Protein AF-A0A4S3K1E4-F1 (afdb_monomer_lite)

Organism: NCBI:txid381431

Sequence (380 aa):
MNVSTSFRRTAFAVAALASFAFGPSASAEGFSGGVFVAAGDVDGDGAYRGGVKIAVSDVNYIGRDGNWFNPSNWSSGRVPGAGDNVILDGNDYVLIDGGADPSATRVSFGDLVVSSVAVLEVRNGAIVQTRSQVLKDDGQIIFRASGDVGESLIVDRSCTDCVLVQNPNQKSKRIVVLQSSVTTDMGLGGTEPATLTRDASGQMQLAAGRGHYSTLTVDTAVIDGDLKLSTYYGFSPMPGDQYQIITVNGRRTGEFIGVPEGGYVGCTENHVGLRLSYEGGDGNDIVISAEQTDPATCLLLPAVQKVREAAARLNVQARIDKLPLAAAVEQGVAQTREHILLARQIGVPSATDGAAETAKGTTKLPSPTTPISGPKPPKK

Structure (mmCIF, N/CA/C/O backbone):
data_AF-A0A4S3K1E4-F1
#
_entry.id   AF-A0A4S3K1E4-F1
#
loop_
_atom_site.group_PDB
_atom_site.id
_atom_site.type_symbol
_atom_site.label_atom_id
_atom_site.label_alt_id
_atom_site.label_comp_id
_atom_site.label_asym_id
_atom_site.label_entity_id
_atom_site.label_seq_id
_atom_site.pdbx_PDB_ins_code
_atom_site.Cartn_x
_atom_site.Cartn_y
_atom_site.Cartn_z
_atom_site.occupancy
_atom_site.B_iso_or_equiv
_atom_site.auth_seq_id
_atom_site.auth_comp_id
_atom_site.auth_asym_id
_atom_site.auth_atom_id
_atom_site.pdbx_PDB_model_num
ATOM 1 N N . MET A 1 1 ? -36.204 43.586 9.151 1.00 34.44 1 MET A N 1
ATOM 2 C CA . MET A 1 1 ? -37.213 44.117 8.209 1.00 34.44 1 MET A CA 1
ATOM 3 C C . MET A 1 1 ? -36.558 44.255 6.836 1.00 34.44 1 MET A C 1
ATOM 5 O O . MET A 1 1 ? -35.557 44.949 6.770 1.00 34.44 1 MET A O 1
ATOM 9 N N . ASN A 1 2 ? -37.100 43.536 5.834 1.00 31.69 2 ASN A N 1
ATOM 10 C CA . ASN A 1 2 ? -36.933 43.592 4.357 1.00 31.69 2 ASN A CA 1
ATOM 11 C C . ASN A 1 2 ? -35.502 43.693 3.780 1.00 31.69 2 ASN A C 1
ATOM 13 O O . ASN A 1 2 ? -34.851 44.714 3.934 1.00 31.69 2 ASN A O 1
ATOM 17 N N . VAL A 1 3 ? -34.895 42.648 3.194 1.00 36.53 3 VAL A N 1
ATOM 18 C CA . VAL A 1 3 ? -35.195 41.870 1.957 1.00 36.53 3 VAL A CA 1
ATOM 19 C C . VAL A 1 3 ? -35.163 42.709 0.672 1.00 36.53 3 VAL A C 1
ATOM 21 O O . VAL A 1 3 ? -36.080 43.481 0.416 1.00 36.53 3 VAL A O 1
ATOM 24 N N . SER A 1 4 ? -34.163 42.456 -0.184 1.00 32.38 4 SER A N 1
ATOM 25 C CA . SER A 1 4 ? -34.341 42.448 -1.644 1.00 32.38 4 SER A CA 1
ATOM 26 C C . SER A 1 4 ? -33.260 41.600 -2.327 1.00 32.38 4 SER A C 1
ATOM 28 O O . SER A 1 4 ? -32.075 41.926 -2.324 1.00 32.38 4 SER A O 1
ATOM 30 N N . THR A 1 5 ? -33.706 40.474 -2.876 1.00 37.06 5 THR A N 1
ATOM 31 C CA . THR A 1 5 ? -32.990 39.503 -3.711 1.00 37.06 5 THR A CA 1
ATOM 32 C C . THR A 1 5 ? -33.224 39.801 -5.191 1.00 37.06 5 THR A C 1
ATOM 34 O O . THR A 1 5 ? -34.360 40.034 -5.595 1.00 37.06 5 THR A O 1
ATOM 37 N N . SER A 1 6 ? -32.188 39.672 -6.023 1.00 39.91 6 SER A N 1
ATOM 38 C CA . SER A 1 6 ? -32.315 39.595 -7.484 1.00 39.91 6 SER A CA 1
ATOM 39 C C . SER A 1 6 ? -31.504 38.398 -7.992 1.00 39.91 6 SER A C 1
ATOM 41 O O . SER A 1 6 ? -30.278 38.457 -8.063 1.00 39.91 6 SER A O 1
ATOM 43 N N . PHE A 1 7 ? -32.204 37.320 -8.349 1.00 37.62 7 PHE A N 1
ATOM 44 C CA . PHE A 1 7 ? -31.678 36.166 -9.080 1.00 37.62 7 PHE A CA 1
ATOM 45 C C . PHE A 1 7 ? -32.193 36.240 -10.524 1.00 37.62 7 PHE A C 1
ATOM 47 O O . PHE A 1 7 ? -33.404 36.219 -10.753 1.00 37.62 7 PHE A O 1
ATOM 54 N N . ARG A 1 8 ? -31.288 36.313 -11.507 1.00 42.97 8 ARG A N 1
ATOM 55 C CA . ARG A 1 8 ? -31.623 36.131 -12.926 1.00 42.97 8 ARG A CA 1
ATOM 56 C C . ARG A 1 8 ? -31.564 34.643 -13.264 1.00 42.97 8 ARG A C 1
ATOM 58 O O . ARG A 1 8 ? -30.528 34.010 -13.099 1.00 42.97 8 ARG A O 1
ATOM 65 N N . ARG A 1 9 ? -32.689 34.103 -13.740 1.00 35.03 9 ARG A N 1
ATOM 66 C CA . ARG A 1 9 ? -32.795 32.780 -14.364 1.00 35.03 9 ARG A CA 1
ATOM 67 C C . ARG A 1 9 ? -32.375 32.890 -15.828 1.00 35.03 9 ARG A C 1
ATOM 69 O O . ARG A 1 9 ? -32.982 33.662 -16.566 1.00 35.03 9 ARG A O 1
ATOM 76 N N . THR A 1 10 ? -31.410 32.082 -16.246 1.00 43.94 10 THR A N 1
ATOM 77 C CA . THR A 1 10 ? -31.149 31.815 -17.664 1.00 43.94 10 THR A CA 1
ATOM 78 C C . THR A 1 10 ? -31.638 30.403 -17.954 1.00 43.94 10 THR A C 1
ATOM 80 O O . THR A 1 10 ? -31.168 29.441 -17.354 1.00 43.94 10 THR A O 1
ATOM 83 N N . ALA A 1 11 ? -32.643 30.304 -18.820 1.00 35.03 11 ALA A N 1
ATOM 84 C CA . ALA A 1 11 ? -33.182 29.052 -19.320 1.00 35.03 11 ALA A CA 1
ATOM 85 C C . ALA A 1 11 ? -32.181 28.409 -20.290 1.00 35.03 11 ALA A C 1
ATOM 87 O O . ALA A 1 11 ? -31.717 29.077 -21.212 1.00 35.03 11 ALA A O 1
ATOM 88 N N . PHE A 1 12 ? -31.883 27.122 -20.106 1.00 35.72 12 PHE A N 1
ATOM 89 C CA . PHE A 1 12 ? -31.247 26.305 -21.136 1.00 35.72 12 PHE A CA 1
ATOM 90 C C . PHE A 1 12 ? -32.288 25.384 -21.766 1.00 35.72 12 PHE A C 1
ATOM 92 O O . PHE A 1 12 ? -33.053 24.708 -21.080 1.00 35.72 12 PHE A O 1
ATOM 99 N N . ALA A 1 13 ? -32.334 25.450 -23.093 1.00 38.00 13 ALA A N 1
ATOM 100 C CA . ALA A 1 13 ? -33.254 24.741 -23.955 1.00 38.00 13 ALA A CA 1
ATOM 101 C C . ALA A 1 13 ? -32.931 23.242 -24.009 1.00 38.00 13 ALA A C 1
ATOM 103 O O . ALA A 1 13 ? -31.776 22.841 -24.140 1.00 38.00 13 ALA A O 1
ATOM 104 N N . VAL A 1 14 ? -33.988 22.436 -23.951 1.00 36.34 14 VAL A N 1
ATOM 105 C CA . VAL A 1 14 ? -33.980 21.002 -24.238 1.00 36.34 14 VAL A CA 1
ATOM 106 C C . VAL A 1 14 ? -33.980 20.831 -25.756 1.00 36.34 14 VAL A C 1
ATOM 108 O O . VAL A 1 14 ? -34.929 21.244 -26.420 1.00 36.34 14 VAL A O 1
ATOM 111 N N . ALA A 1 15 ? -32.930 20.218 -26.302 1.00 39.09 15 ALA A N 1
ATOM 112 C CA . ALA A 1 15 ? -32.900 19.739 -27.678 1.00 39.09 15 ALA A CA 1
ATOM 113 C C . ALA A 1 15 ? -32.941 18.207 -27.670 1.00 39.09 15 ALA A C 1
ATOM 115 O O . ALA A 1 15 ? -32.021 17.543 -27.198 1.00 39.09 15 ALA A O 1
ATOM 116 N N . ALA A 1 16 ? -34.048 17.669 -28.174 1.00 39.94 16 ALA A N 1
ATOM 117 C CA . ALA A 1 16 ? -34.202 16.275 -28.556 1.00 39.94 16 ALA A CA 1
ATOM 118 C C . ALA A 1 16 ? -33.397 15.988 -29.832 1.00 39.94 16 ALA A C 1
ATOM 120 O O . ALA A 1 16 ? -33.390 16.845 -30.713 1.00 39.94 16 ALA A O 1
ATOM 121 N N . LEU A 1 17 ? -32.808 14.790 -29.964 1.00 33.69 17 LEU A N 1
ATOM 122 C CA . LEU A 1 17 ? -32.682 14.082 -31.249 1.00 33.69 17 LEU A CA 1
ATOM 123 C C . LEU A 1 17 ? -32.114 12.654 -31.118 1.00 33.69 17 LEU A C 1
ATOM 125 O O . LEU A 1 17 ? -31.138 12.412 -30.419 1.00 33.69 17 LEU A O 1
ATOM 129 N N . ALA A 1 18 ? -32.736 11.780 -31.918 1.00 35.97 18 ALA A N 1
ATOM 130 C CA . ALA A 1 18 ? -32.270 10.517 -32.496 1.00 35.97 18 ALA A CA 1
ATOM 131 C C . ALA A 1 18 ? -32.093 9.278 -31.594 1.00 35.97 18 ALA A C 1
ATOM 133 O O . ALA A 1 18 ? -31.007 8.939 -31.133 1.00 35.97 18 ALA A O 1
ATOM 134 N N . SER A 1 19 ? -33.176 8.500 -31.504 1.00 34.03 19 SER A N 1
ATOM 135 C CA . SER A 1 19 ? -33.132 7.052 -31.291 1.00 34.03 19 SER A CA 1
ATOM 136 C C . SER A 1 19 ? -32.466 6.362 -32.490 1.00 34.03 19 SER A C 1
ATOM 138 O O . SER A 1 19 ? -32.981 6.430 -33.605 1.00 34.03 19 SER A O 1
ATOM 140 N N . PHE A 1 20 ? -31.355 5.664 -32.259 1.00 38.59 20 PHE A N 1
ATOM 141 C CA . PHE A 1 20 ? -30.829 4.667 -33.191 1.00 38.59 20 PHE A CA 1
ATOM 142 C C . PHE A 1 20 ? -31.397 3.296 -32.825 1.00 38.59 20 PHE A C 1
ATOM 144 O O . PHE A 1 20 ? -31.142 2.767 -31.745 1.00 38.59 20 PHE A O 1
ATOM 151 N N . ALA A 1 21 ? -32.188 2.733 -33.736 1.00 37.09 21 ALA A N 1
ATOM 152 C CA . ALA A 1 21 ? -32.623 1.349 -33.685 1.00 37.09 21 ALA A CA 1
ATOM 153 C C . ALA A 1 21 ? -31.452 0.442 -34.098 1.00 37.09 21 ALA A C 1
ATOM 155 O O . ALA A 1 21 ? -31.051 0.436 -35.261 1.00 37.09 21 ALA A O 1
ATOM 156 N N . PHE A 1 22 ? -30.910 -0.322 -33.151 1.00 41.69 22 PHE A N 1
ATOM 157 C CA . PHE A 1 22 ? -30.073 -1.480 -33.458 1.00 41.69 22 PHE A CA 1
ATOM 158 C C . PHE A 1 22 ? -30.986 -2.672 -33.759 1.00 41.69 22 PHE A C 1
ATOM 160 O O . PHE A 1 22 ? -31.835 -3.037 -32.948 1.00 41.69 22 PHE A O 1
ATOM 167 N N . GLY A 1 23 ? -30.837 -3.243 -34.956 1.00 40.38 23 GLY A N 1
ATOM 168 C CA . GLY A 1 23 ? -31.512 -4.477 -35.352 1.00 40.38 23 GLY A CA 1
ATOM 169 C C . GLY A 1 23 ? -30.999 -5.694 -34.567 1.00 40.38 23 GLY A C 1
ATOM 170 O O . GLY A 1 23 ? -29.900 -5.649 -34.010 1.00 40.38 23 GLY A O 1
ATOM 171 N N . PRO A 1 24 ? -31.776 -6.790 -34.513 1.00 40.97 24 PRO A N 1
ATOM 172 C CA . PRO A 1 24 ? -31.392 -7.992 -33.789 1.00 40.97 24 PRO A CA 1
ATOM 173 C C . PRO A 1 24 ? -30.292 -8.741 -34.550 1.00 40.97 24 PRO A C 1
ATOM 175 O O . PRO A 1 24 ? -30.518 -9.280 -35.634 1.00 40.97 24 PRO A O 1
ATOM 178 N N . SER A 1 25 ? -29.095 -8.787 -33.972 1.00 44.31 25 SER A N 1
ATOM 179 C CA . SER A 1 25 ? -28.031 -9.689 -34.409 1.00 44.31 25 SER A CA 1
ATOM 180 C C . SER A 1 25 ? -28.403 -11.117 -34.021 1.00 44.31 25 SER A C 1
ATOM 182 O O . SER A 1 25 ? -28.631 -11.411 -32.849 1.00 44.31 25 SER A O 1
ATOM 184 N N . ALA A 1 26 ? -28.478 -11.992 -35.020 1.00 41.28 26 ALA A N 1
ATOM 185 C CA . ALA A 1 26 ? -28.741 -13.413 -34.864 1.00 41.28 26 ALA A CA 1
ATOM 186 C C . ALA A 1 26 ? -27.743 -14.066 -33.892 1.00 41.28 26 ALA A C 1
ATOM 188 O O . ALA A 1 26 ? -26.527 -13.977 -34.063 1.00 41.28 26 ALA A O 1
ATOM 189 N N . SER A 1 27 ? -28.285 -14.746 -32.885 1.00 41.66 27 SER A N 1
ATOM 190 C CA . SER A 1 27 ? -27.576 -15.656 -31.996 1.00 41.66 27 SER A CA 1
ATOM 191 C C . SER A 1 27 ? -27.102 -16.879 -32.784 1.00 41.66 27 SER A C 1
ATOM 193 O O . SER A 1 27 ? -27.903 -17.743 -33.141 1.00 41.66 27 SER A O 1
ATOM 195 N N . ALA A 1 28 ? -25.801 -16.959 -33.056 1.00 41.31 28 ALA A N 1
ATOM 196 C CA . ALA A 1 28 ? -25.163 -18.215 -33.418 1.00 41.31 28 ALA A CA 1
ATOM 197 C C . ALA A 1 28 ? -24.854 -18.976 -32.123 1.00 41.31 28 ALA A C 1
ATOM 199 O O . ALA A 1 28 ? -23.921 -18.642 -31.393 1.00 41.31 28 ALA A O 1
ATOM 200 N N . GLU A 1 29 ? -25.684 -19.973 -31.826 1.00 43.81 29 GLU A N 1
ATOM 201 C CA . GLU A 1 29 ? -25.396 -20.980 -30.814 1.00 43.81 29 GLU A CA 1
ATOM 202 C C . GLU A 1 29 ? -24.171 -21.791 -31.246 1.00 43.81 29 GLU A C 1
ATOM 204 O O . GLU A 1 29 ? -24.150 -22.436 -32.293 1.00 43.81 29 GLU A O 1
ATOM 209 N N . GLY A 1 30 ? -23.133 -21.734 -30.421 1.00 34.31 30 GLY A N 1
ATOM 210 C CA . GLY A 1 30 ? -21.893 -22.468 -30.601 1.00 34.31 30 GLY A CA 1
ATOM 211 C C . GLY A 1 30 ? -21.131 -22.477 -29.288 1.00 34.31 30 GLY A C 1
ATOM 212 O O . GLY A 1 30 ? -20.125 -21.789 -29.142 1.00 34.31 30 GLY A O 1
ATOM 213 N N . PHE A 1 31 ? -21.640 -23.222 -28.304 1.00 38.25 31 PHE A N 1
ATOM 214 C CA . PHE A 1 31 ? -20.911 -23.523 -27.074 1.00 38.25 31 PHE A CA 1
ATOM 215 C C . PHE A 1 31 ? -19.660 -24.347 -27.417 1.00 38.25 31 PHE A C 1
ATOM 217 O O . PHE A 1 31 ? -19.692 -25.573 -27.480 1.00 38.25 31 PHE A O 1
ATOM 224 N N . SER A 1 32 ? -18.536 -23.663 -27.622 1.00 38.50 32 SER A N 1
ATOM 225 C CA . SER A 1 32 ? -17.206 -24.246 -27.471 1.00 38.50 32 SER A CA 1
ATOM 226 C C . SER A 1 32 ? -16.857 -24.199 -25.987 1.00 38.50 32 SER A C 1
ATOM 228 O O . SER A 1 32 ? -16.286 -23.221 -25.502 1.00 38.50 32 SER A O 1
ATOM 230 N N . GLY A 1 33 ? -17.224 -25.254 -25.258 1.00 34.97 33 GLY A N 1
ATOM 231 C CA . GLY A 1 33 ? -16.726 -25.525 -23.912 1.00 34.97 33 GLY A CA 1
ATOM 232 C C . GLY A 1 33 ? -15.230 -25.832 -23.946 1.00 34.97 33 GLY A C 1
ATOM 233 O O . GLY A 1 33 ? -14.824 -26.984 -23.842 1.00 34.97 33 GLY A O 1
ATOM 234 N N . GLY A 1 34 ? -14.412 -24.798 -24.124 1.00 29.86 34 GLY A N 1
ATOM 235 C CA . GLY A 1 34 ? -12.994 -24.834 -23.811 1.00 29.86 34 GLY A CA 1
ATOM 236 C C . GLY A 1 34 ? -12.828 -24.462 -22.346 1.00 29.86 34 GLY A C 1
ATOM 237 O O . GLY A 1 34 ? -13.089 -23.324 -21.963 1.00 29.86 34 GLY A O 1
ATOM 238 N N . VAL A 1 35 ? -12.411 -25.417 -21.517 1.00 34.28 35 VAL A N 1
ATOM 239 C CA . VAL A 1 35 ? -11.864 -25.103 -20.196 1.00 34.28 35 VAL A CA 1
ATOM 240 C C . VAL A 1 35 ? -10.560 -24.349 -20.443 1.00 34.28 35 VAL A C 1
ATOM 242 O O . VAL A 1 35 ? -9.544 -24.948 -20.790 1.00 34.28 35 VAL A O 1
ATOM 245 N N . PHE A 1 36 ? -10.589 -23.026 -20.306 1.00 30.97 36 PH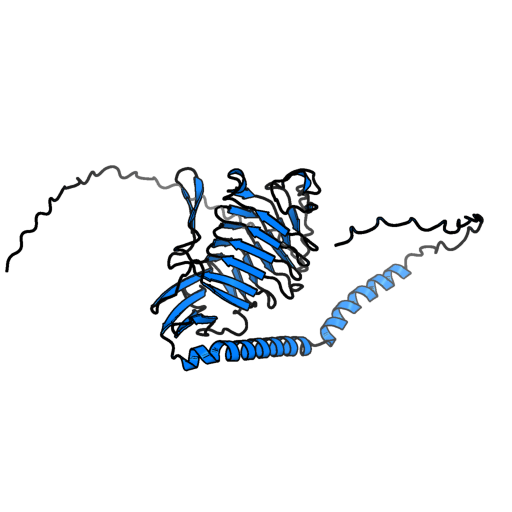E A N 1
ATOM 246 C CA . PHE A 1 36 ? -9.369 -22.238 -20.200 1.00 30.97 36 PHE A CA 1
ATOM 247 C C . PHE A 1 36 ? -8.824 -22.442 -18.790 1.00 30.97 36 PHE A C 1
ATOM 249 O O . PHE A 1 36 ? -9.227 -21.764 -17.847 1.00 30.97 36 PHE A O 1
ATOM 256 N N . VAL A 1 37 ? -7.921 -23.407 -18.638 1.00 37.06 37 VAL A N 1
ATOM 257 C CA . VAL A 1 37 ? -7.021 -23.415 -17.488 1.00 37.06 37 VAL A CA 1
ATOM 258 C C . VAL A 1 37 ? -6.068 -22.252 -17.737 1.00 37.06 37 VAL A C 1
ATOM 260 O O . VAL A 1 37 ? -5.276 -22.291 -18.679 1.00 37.06 37 VAL A O 1
ATOM 263 N N . ALA A 1 38 ? -6.194 -21.173 -16.961 1.00 38.16 38 ALA A N 1
ATOM 264 C CA . ALA A 1 38 ? -5.127 -20.185 -16.899 1.00 38.16 38 ALA A CA 1
ATOM 265 C C . ALA A 1 38 ? -3.848 -20.957 -16.559 1.00 38.16 38 ALA A C 1
ATOM 267 O O . ALA A 1 38 ? -3.854 -21.736 -15.609 1.00 38.16 38 ALA A O 1
ATOM 268 N N . ALA A 1 39 ? -2.796 -20.806 -17.362 1.00 37.53 39 ALA A N 1
ATOM 269 C CA . ALA A 1 39 ? -1.497 -21.392 -17.065 1.00 37.53 39 ALA A CA 1
ATOM 270 C C . ALA A 1 39 ? -0.928 -20.694 -15.818 1.00 37.53 39 ALA A C 1
ATOM 272 O O . ALA A 1 39 ? -0.165 -19.740 -15.915 1.00 37.53 39 ALA A O 1
ATOM 273 N N . GLY A 1 40 ? -1.395 -21.120 -14.652 1.00 40.00 40 GLY A N 1
ATOM 274 C CA . GLY A 1 40 ? -0.880 -20.788 -13.340 1.00 40.00 40 GLY A CA 1
ATOM 275 C C . GLY A 1 40 ? -0.462 -22.093 -12.684 1.00 40.00 40 GLY A C 1
ATOM 276 O O . GLY A 1 40 ? -1.209 -23.066 -12.764 1.00 40.00 40 GLY A O 1
ATOM 277 N N . ASP A 1 41 ? 0.755 -22.084 -12.142 1.00 48.66 41 ASP A N 1
ATOM 278 C CA . ASP A 1 41 ? 1.298 -22.987 -11.118 1.00 48.66 41 ASP A CA 1
ATOM 279 C C . ASP A 1 41 ? 0.327 -24.109 -10.689 1.00 48.66 41 ASP A C 1
ATOM 281 O O . ASP A 1 41 ? -0.615 -23.888 -9.925 1.00 48.66 41 ASP A O 1
ATOM 285 N N . VAL A 1 42 ? 0.515 -25.298 -11.270 1.00 51.91 42 VAL A N 1
ATOM 286 C CA . VAL A 1 42 ? -0.387 -26.450 -11.095 1.00 51.91 42 VAL A CA 1
ATOM 287 C C . VAL A 1 42 ? 0.109 -27.372 -9.973 1.00 51.91 42 VAL A C 1
ATOM 289 O O . VAL A 1 42 ? -0.663 -28.180 -9.459 1.00 51.91 42 VAL A O 1
ATOM 292 N N . ASP A 1 43 ? 1.375 -27.262 -9.572 1.00 53.34 43 ASP A N 1
ATOM 293 C CA . ASP A 1 43 ? 1.993 -28.037 -8.494 1.00 53.34 43 ASP A CA 1
ATOM 294 C C . ASP A 1 43 ? 1.998 -27.317 -7.139 1.00 53.34 43 ASP A C 1
ATOM 296 O O . ASP A 1 43 ? 2.229 -27.963 -6.115 1.00 53.34 43 ASP A O 1
ATOM 300 N N . GLY A 1 44 ? 1.631 -26.033 -7.095 1.00 45.72 44 GLY A N 1
ATOM 301 C CA . GLY A 1 44 ? 1.437 -25.285 -5.854 1.00 45.72 44 GLY A CA 1
ATOM 302 C C . GLY A 1 44 ? 2.736 -25.055 -5.084 1.00 45.72 44 GLY A C 1
ATOM 303 O O . GLY A 1 44 ? 2.695 -24.819 -3.873 1.00 45.72 44 GLY A O 1
ATOM 304 N N . ASP A 1 45 ? 3.879 -25.145 -5.765 1.00 56.84 45 ASP A N 1
ATOM 305 C CA . ASP A 1 45 ? 5.200 -24.932 -5.180 1.00 56.84 45 ASP A CA 1
ATOM 306 C C . ASP A 1 45 ? 5.639 -23.457 -5.248 1.00 56.84 45 ASP A C 1
ATOM 308 O O . ASP A 1 45 ? 6.688 -23.094 -4.708 1.00 56.84 45 ASP A O 1
ATOM 312 N N . GLY A 1 46 ? 4.832 -22.585 -5.869 1.00 47.62 46 GLY A N 1
ATOM 313 C CA . GLY A 1 46 ? 5.153 -21.175 -6.060 1.00 47.62 46 GLY A CA 1
ATOM 314 C C . GLY A 1 46 ? 6.293 -20.945 -7.054 1.00 47.62 46 GLY A C 1
ATOM 315 O O . GLY A 1 46 ? 6.713 -19.800 -7.254 1.00 47.62 46 GLY A O 1
ATOM 316 N N . ALA A 1 47 ? 6.817 -21.993 -7.692 1.00 45.41 47 ALA A N 1
ATOM 317 C CA . ALA A 1 47 ? 7.856 -21.892 -8.691 1.00 45.41 47 ALA A CA 1
ATOM 318 C C . ALA A 1 47 ? 7.197 -21.752 -10.064 1.00 45.41 47 ALA A C 1
ATOM 320 O O . ALA A 1 47 ? 6.882 -22.721 -10.746 1.00 45.41 47 ALA A O 1
ATOM 321 N N . TYR A 1 48 ? 7.064 -20.510 -10.535 1.00 46.81 48 TYR A N 1
ATOM 322 C CA . TYR A 1 48 ? 6.773 -20.216 -11.940 1.00 46.81 48 TYR A CA 1
ATOM 323 C C . TYR A 1 48 ? 7.828 -20.876 -12.856 1.00 46.81 48 TYR A C 1
ATOM 325 O O . TYR A 1 48 ? 8.860 -20.293 -13.194 1.00 46.81 48 TYR A O 1
ATOM 333 N N . ARG A 1 49 ? 7.592 -22.126 -13.265 1.00 53.41 49 ARG A N 1
ATOM 334 C CA . ARG A 1 49 ? 8.462 -22.905 -14.156 1.00 53.41 49 ARG A CA 1
ATOM 335 C C . ARG A 1 49 ? 7.639 -23.525 -15.283 1.00 53.41 49 ARG A C 1
ATOM 337 O O . ARG A 1 49 ? 7.587 -24.737 -15.438 1.00 53.41 49 ARG A O 1
ATOM 344 N N . GLY A 1 50 ? 7.021 -22.686 -16.119 1.00 41.72 50 GLY A N 1
ATOM 345 C CA . GLY A 1 50 ? 6.192 -23.169 -17.229 1.00 41.72 50 GLY A CA 1
ATOM 346 C C . GLY A 1 50 ? 6.086 -22.251 -18.452 1.00 41.72 50 GLY A C 1
ATOM 347 O O . GLY A 1 50 ? 5.099 -21.553 -18.622 1.00 41.72 50 GLY A O 1
ATOM 348 N N . GLY A 1 51 ? 7.043 -22.345 -19.383 1.00 45.44 51 GLY A N 1
ATOM 349 C CA . GLY A 1 51 ? 6.669 -22.739 -20.754 1.00 45.44 51 GLY A CA 1
ATOM 350 C C . GLY A 1 51 ? 6.576 -21.726 -21.904 1.00 45.44 51 GLY A C 1
ATOM 351 O O . GLY A 1 51 ? 6.534 -22.182 -23.041 1.00 45.44 51 GLY A O 1
ATOM 352 N N . VAL A 1 52 ? 6.633 -20.408 -21.696 1.00 36.19 52 VAL A N 1
ATOM 353 C CA . VAL A 1 52 ? 6.980 -19.445 -22.766 1.00 36.19 52 VAL A CA 1
ATOM 354 C C . VAL A 1 52 ? 8.022 -18.497 -22.196 1.00 36.19 52 VAL A C 1
ATOM 356 O O . VAL A 1 52 ? 7.696 -17.522 -21.526 1.00 36.19 52 VAL A O 1
ATOM 359 N N . LYS A 1 53 ? 9.302 -18.780 -22.465 1.00 42.00 53 LYS A N 1
ATOM 360 C CA . LYS A 1 53 ? 10.356 -17.775 -22.316 1.00 42.00 53 LYS A CA 1
ATOM 361 C C . LYS A 1 53 ? 10.146 -16.720 -23.405 1.00 42.00 53 LYS A C 1
ATOM 363 O O . LYS A 1 53 ? 10.855 -16.705 -24.406 1.00 42.00 53 LYS A O 1
ATOM 368 N N . ILE A 1 54 ? 9.194 -15.807 -23.202 1.00 44.75 54 ILE A N 1
ATOM 369 C CA . ILE A 1 54 ? 9.492 -14.424 -23.574 1.00 44.75 54 ILE A CA 1
ATOM 370 C C . ILE A 1 54 ? 10.792 -14.152 -22.819 1.00 44.75 54 ILE A C 1
ATOM 372 O O . ILE A 1 54 ? 10.866 -14.475 -21.635 1.00 44.75 54 ILE A O 1
ATOM 376 N N . ALA A 1 55 ? 11.859 -13.745 -23.503 1.00 50.69 55 ALA A N 1
ATOM 377 C CA . ALA A 1 55 ? 13.115 -13.420 -22.841 1.00 50.69 55 ALA A CA 1
ATOM 378 C C . ALA A 1 55 ? 12.888 -12.160 -21.995 1.00 50.69 55 ALA A C 1
ATOM 380 O O . ALA A 1 55 ? 13.230 -11.058 -22.404 1.00 50.69 55 ALA A O 1
ATOM 381 N N . VAL A 1 56 ? 12.212 -12.327 -20.861 1.00 64.75 56 VAL A N 1
ATOM 382 C CA . VAL A 1 56 ? 12.080 -11.318 -19.830 1.00 64.75 56 VAL A CA 1
ATOM 383 C C . VAL A 1 56 ? 13.458 -11.282 -19.192 1.00 64.75 56 VAL A C 1
ATOM 385 O O . VAL A 1 56 ? 13.900 -12.272 -18.605 1.00 64.75 56 VAL A O 1
ATOM 388 N N . SER A 1 57 ? 14.207 -10.215 -19.455 1.00 84.69 57 SER A N 1
ATOM 389 C CA . SER A 1 57 ? 15.493 -10.018 -18.803 1.00 84.69 57 SER A CA 1
ATOM 390 C C . SER A 1 57 ? 15.238 -9.600 -17.369 1.00 84.69 57 SER A C 1
ATOM 392 O O . SER A 1 57 ? 14.577 -8.591 -17.127 1.00 84.69 57 SER A O 1
ATOM 394 N N . ASP A 1 58 ? 15.786 -10.362 -16.432 1.00 94.56 58 ASP A N 1
ATOM 395 C CA . ASP A 1 58 ? 15.925 -9.899 -15.063 1.00 94.56 58 ASP A CA 1
ATOM 396 C C . ASP A 1 58 ? 16.985 -8.790 -15.043 1.00 94.56 58 ASP A C 1
ATOM 398 O O . ASP A 1 58 ? 18.109 -8.960 -15.527 1.00 94.56 58 ASP A O 1
ATOM 402 N N . VAL A 1 59 ? 16.607 -7.632 -14.515 1.00 96.69 59 VAL A N 1
ATOM 403 C CA . VAL A 1 59 ? 17.444 -6.445 -14.397 1.00 96.69 59 VAL A CA 1
ATOM 404 C C . VAL A 1 59 ? 17.585 -6.124 -12.917 1.00 96.69 59 VAL A C 1
ATOM 406 O O . VAL A 1 59 ? 16.660 -5.656 -12.257 1.00 96.69 59 VAL A O 1
ATOM 409 N N . ASN A 1 60 ? 18.782 -6.382 -12.404 1.00 97.69 60 ASN A N 1
ATOM 410 C CA . ASN A 1 60 ? 19.169 -6.042 -11.042 1.00 97.69 60 ASN A CA 1
ATOM 411 C C . ASN A 1 60 ? 19.597 -4.577 -10.970 1.00 97.69 60 ASN A C 1
ATOM 413 O O . ASN A 1 60 ? 20.287 -4.091 -11.885 1.00 97.69 60 ASN A O 1
ATOM 417 N N . TYR A 1 61 ? 19.236 -3.916 -9.875 1.00 98.00 61 TYR A N 1
ATOM 418 C CA . TYR A 1 61 ? 19.830 -2.643 -9.500 1.00 98.00 61 TYR A CA 1
ATOM 419 C C . TYR A 1 61 ? 21.272 -2.876 -9.009 1.00 98.00 61 TYR A C 1
ATOM 421 O O . TYR A 1 61 ? 21.567 -3.811 -8.276 1.00 98.00 61 TYR A O 1
ATOM 429 N N . ILE A 1 62 ? 22.205 -2.068 -9.503 1.00 97.75 62 ILE A N 1
ATOM 430 C CA . ILE A 1 62 ? 23.641 -2.095 -9.161 1.00 97.75 62 ILE A CA 1
ATOM 431 C C . ILE A 1 62 ? 24.156 -0.700 -8.775 1.00 97.75 62 ILE A C 1
ATOM 433 O O . ILE A 1 62 ? 25.355 -0.492 -8.569 1.00 97.75 62 ILE A O 1
ATOM 437 N N . GLY A 1 63 ? 23.246 0.275 -8.757 1.00 95.94 63 GLY A N 1
ATOM 438 C CA . GLY A 1 63 ? 23.523 1.679 -8.523 1.00 95.94 63 GLY A CA 1
ATOM 439 C C . GLY A 1 63 ? 23.776 2.020 -7.063 1.00 95.94 63 GLY A C 1
ATOM 440 O O . GLY A 1 63 ? 23.686 1.190 -6.164 1.00 95.94 63 GLY A O 1
ATOM 441 N N . ARG A 1 64 ? 24.089 3.294 -6.816 1.00 95.38 64 ARG A N 1
ATOM 442 C CA . ARG A 1 64 ? 24.274 3.830 -5.452 1.00 95.38 64 ARG A CA 1
ATOM 443 C C . ARG A 1 64 ? 23.588 5.166 -5.201 1.00 95.38 64 ARG A C 1
ATOM 445 O O . ARG A 1 64 ? 23.472 5.563 -4.049 1.00 95.38 64 ARG A O 1
ATOM 452 N N . ASP A 1 65 ? 23.178 5.875 -6.251 1.00 95.81 65 ASP A N 1
ATOM 453 C CA . ASP A 1 65 ? 22.582 7.213 -6.129 1.00 95.81 65 ASP A CA 1
ATOM 454 C C . ASP A 1 65 ? 21.053 7.178 -5.914 1.00 95.81 65 ASP A C 1
ATOM 456 O O . ASP A 1 65 ? 20.447 8.199 -5.597 1.00 95.81 65 ASP A O 1
ATOM 460 N N . GLY A 1 66 ? 20.441 6.002 -6.065 1.00 96.50 66 GLY A N 1
ATOM 461 C CA . GLY A 1 66 ? 19.014 5.746 -5.901 1.00 96.50 66 GLY A CA 1
ATOM 462 C C . GLY A 1 66 ? 18.147 6.166 -7.079 1.00 96.50 66 GLY A C 1
ATOM 463 O O . GLY A 1 66 ? 16.939 5.968 -7.044 1.00 96.50 66 GLY A O 1
ATOM 464 N N . ASN A 1 67 ? 18.717 6.726 -8.142 1.00 95.38 67 ASN A N 1
ATOM 465 C CA . ASN A 1 67 ? 17.946 7.228 -9.267 1.00 95.38 67 ASN A CA 1
ATOM 466 C C . ASN A 1 67 ? 17.520 6.091 -10.209 1.00 95.38 67 ASN A C 1
ATOM 468 O O . ASN A 1 67 ? 18.349 5.531 -10.932 1.00 95.38 67 ASN A O 1
ATOM 472 N N . TRP A 1 68 ? 16.216 5.805 -10.277 1.00 96.44 68 TRP A N 1
ATOM 473 C CA . TRP A 1 68 ? 15.656 4.839 -11.230 1.00 96.44 68 TRP A CA 1
ATOM 474 C C . TRP A 1 68 ? 16.045 5.141 -12.689 1.00 96.44 68 TRP A C 1
ATOM 476 O O . TRP A 1 68 ? 16.283 4.231 -13.481 1.00 96.44 68 TRP A O 1
ATOM 486 N N . PHE A 1 69 ? 16.144 6.417 -13.064 1.00 95.00 69 PHE A N 1
ATOM 487 C CA . PHE A 1 69 ? 16.308 6.846 -14.457 1.00 95.00 69 PHE A CA 1
ATOM 488 C C . PHE A 1 69 ? 17.757 6.902 -14.929 1.00 95.00 69 PHE A C 1
ATOM 490 O O . PHE A 1 69 ? 18.001 7.214 -16.092 1.00 95.00 69 PHE A O 1
ATOM 497 N N . ASN A 1 70 ? 18.728 6.590 -14.069 1.00 94.88 70 ASN A N 1
ATOM 498 C CA . ASN A 1 70 ? 20.129 6.522 -14.459 1.00 94.88 70 ASN A CA 1
ATOM 499 C C . ASN A 1 70 ? 20.448 5.124 -15.042 1.00 94.88 70 ASN A C 1
ATOM 501 O O . ASN A 1 70 ? 20.489 4.151 -14.288 1.00 94.88 70 ASN A O 1
ATOM 505 N N . PRO A 1 71 ? 20.741 4.990 -16.354 1.00 96.44 71 PRO A N 1
ATOM 506 C CA . PRO A 1 71 ? 21.059 3.702 -16.983 1.00 96.44 71 PRO A CA 1
ATOM 507 C C . PRO A 1 71 ? 22.217 2.945 -16.324 1.00 96.44 71 PRO A C 1
ATOM 509 O O . PRO A 1 71 ? 22.235 1.717 -16.335 1.00 96.44 71 PRO A O 1
ATOM 512 N N . SER A 1 72 ? 23.182 3.671 -15.747 1.00 97.38 72 SER A N 1
ATOM 513 C CA . SER A 1 72 ? 24.358 3.072 -15.101 1.00 97.38 72 SER A CA 1
ATOM 514 C C . SER A 1 72 ? 24.046 2.376 -13.774 1.00 97.38 72 SER A C 1
ATOM 516 O O . SER A 1 72 ? 24.867 1.600 -13.292 1.00 97.38 72 SER A O 1
ATOM 518 N N . ASN A 1 73 ? 22.853 2.597 -13.218 1.00 97.88 73 ASN A N 1
ATOM 519 C CA . ASN A 1 73 ? 22.387 1.912 -12.018 1.00 97.88 73 ASN A CA 1
ATOM 520 C C . ASN A 1 73 ? 21.802 0.527 -12.287 1.00 97.88 73 ASN A C 1
ATOM 522 O O . ASN A 1 73 ? 21.410 -0.153 -11.344 1.00 97.88 73 ASN A O 1
ATOM 526 N N . TRP A 1 74 ? 21.722 0.100 -13.544 1.00 98.00 74 TRP A N 1
ATOM 527 C CA . TRP A 1 74 ? 21.081 -1.152 -13.916 1.00 98.00 74 TRP A CA 1
ATOM 528 C C . TRP A 1 74 ? 22.088 -2.101 -14.545 1.00 98.00 74 TRP A C 1
ATOM 530 O O . TRP A 1 74 ? 22.879 -1.716 -15.404 1.00 98.00 74 TRP A O 1
ATOM 540 N N . SER A 1 75 ? 22.024 -3.371 -14.153 1.00 97.38 75 SER A N 1
ATOM 541 C CA . SER A 1 75 ? 22.892 -4.440 -14.677 1.00 97.38 75 SER A CA 1
ATOM 542 C C . SER A 1 75 ? 22.835 -4.605 -16.202 1.00 97.38 75 SER A C 1
ATOM 544 O O . SER A 1 75 ? 23.792 -5.082 -16.808 1.00 97.38 75 SER A O 1
ATOM 546 N N . SER A 1 76 ? 21.746 -4.169 -16.836 1.00 96.50 76 SER A N 1
ATOM 547 C CA . SER A 1 76 ? 21.577 -4.161 -18.291 1.00 96.50 76 SER A CA 1
ATOM 548 C C . SER A 1 76 ? 22.229 -2.958 -18.993 1.00 96.50 76 SER A C 1
ATOM 550 O O . SER A 1 76 ? 22.266 -2.921 -20.222 1.00 96.50 76 SER A O 1
ATOM 552 N N . GLY A 1 77 ? 22.707 -1.955 -18.246 1.00 97.06 77 GLY A N 1
ATOM 553 C CA . GLY A 1 77 ? 23.209 -0.684 -18.779 1.00 97.06 77 GLY A CA 1
ATOM 554 C C . GLY A 1 77 ? 22.122 0.232 -19.358 1.00 97.06 77 GLY A C 1
ATOM 555 O O . GLY A 1 77 ? 22.444 1.188 -20.065 1.00 97.06 77 GLY A O 1
ATOM 556 N N . ARG A 1 78 ? 20.839 -0.060 -19.097 1.00 96.12 78 ARG A N 1
ATOM 557 C CA . ARG A 1 78 ? 19.669 0.723 -19.526 1.00 96.12 78 ARG A CA 1
ATOM 558 C C . ARG A 1 78 ? 18.586 0.734 -18.449 1.00 96.12 78 ARG A C 1
ATOM 560 O O . ARG A 1 78 ? 18.509 -0.181 -17.640 1.00 96.12 78 ARG A O 1
ATOM 567 N N . VAL A 1 79 ? 17.712 1.738 -18.483 1.00 96.19 79 VAL A N 1
ATOM 568 C CA . VAL A 1 79 ? 16.531 1.791 -17.605 1.00 96.19 79 VAL A CA 1
ATOM 569 C C . VAL A 1 79 ? 15.586 0.613 -17.933 1.00 96.19 79 VAL A C 1
ATOM 571 O O . VAL A 1 79 ? 15.368 0.344 -19.124 1.00 96.19 79 VAL A O 1
ATOM 574 N N . PRO A 1 80 ? 15.041 -0.102 -16.927 1.00 96.50 80 PRO A N 1
ATOM 575 C CA . PRO A 1 80 ? 14.044 -1.150 -17.130 1.00 96.50 80 PRO A CA 1
ATOM 576 C C . PRO A 1 80 ? 12.791 -0.615 -17.831 1.00 96.50 80 PRO A C 1
ATOM 578 O O . PRO A 1 80 ? 12.300 0.468 -17.510 1.00 96.50 80 PRO A O 1
ATOM 581 N N . GLY A 1 81 ? 12.277 -1.381 -18.790 1.00 95.50 81 GLY A N 1
ATOM 582 C CA . GLY A 1 81 ? 11.021 -1.117 -19.489 1.00 95.50 81 GLY A CA 1
ATOM 583 C C . GLY A 1 81 ? 10.003 -2.237 -19.278 1.00 95.50 81 GLY A C 1
ATOM 584 O O . GLY A 1 81 ? 10.268 -3.206 -18.575 1.00 95.50 81 GLY A O 1
ATOM 585 N N . ALA A 1 82 ? 8.844 -2.135 -19.941 1.00 94.19 82 ALA A N 1
ATOM 586 C CA . ALA A 1 82 ? 7.666 -2.992 -19.724 1.00 94.19 82 ALA A CA 1
ATOM 587 C C . ALA A 1 82 ? 7.914 -4.513 -19.832 1.00 94.19 82 ALA A C 1
ATOM 589 O O . ALA A 1 82 ? 7.126 -5.300 -19.317 1.00 94.19 82 ALA A O 1
ATOM 590 N N . GLY A 1 83 ? 8.981 -4.927 -20.522 1.00 93.81 83 GLY A N 1
ATOM 591 C CA . GLY A 1 83 ? 9.362 -6.329 -20.704 1.00 93.81 83 GLY A CA 1
ATOM 592 C C . GLY A 1 83 ? 10.470 -6.826 -19.772 1.00 93.81 83 GLY A C 1
ATOM 593 O O . GLY A 1 83 ? 10.945 -7.935 -19.986 1.00 93.81 83 GLY A O 1
ATOM 594 N N . ASP A 1 84 ? 10.914 -6.029 -18.801 1.00 95.94 84 ASP A N 1
ATOM 595 C CA . ASP A 1 84 ? 11.984 -6.391 -17.866 1.00 95.94 84 ASP A CA 1
ATOM 596 C C . ASP A 1 84 ? 11.430 -6.746 -16.494 1.00 95.94 84 ASP A C 1
ATOM 598 O O . ASP A 1 84 ? 10.558 -6.047 -15.986 1.00 95.94 84 ASP A O 1
ATOM 602 N N . ASN A 1 85 ? 11.979 -7.776 -15.858 1.00 96.25 85 ASN A N 1
ATOM 603 C CA . ASN A 1 85 ? 11.747 -7.993 -14.435 1.00 96.25 85 ASN A CA 1
ATOM 604 C C . ASN A 1 85 ? 12.772 -7.189 -13.646 1.00 96.25 85 ASN A C 1
ATOM 606 O O . ASN A 1 85 ? 13.947 -7.159 -13.999 1.00 96.25 85 ASN A O 1
ATOM 610 N N . VAL A 1 86 ? 12.339 -6.559 -12.567 1.00 97.50 86 VAL A N 1
ATOM 611 C CA . VAL A 1 86 ? 13.180 -5.729 -11.715 1.00 97.50 86 VAL A CA 1
ATOM 612 C C . VAL A 1 86 ? 13.398 -6.439 -10.392 1.00 97.50 86 VAL A C 1
ATOM 614 O O . VAL A 1 86 ? 12.443 -6.838 -9.726 1.00 97.50 86 VAL A O 1
ATOM 617 N N . ILE A 1 87 ? 14.667 -6.577 -10.021 1.00 97.62 87 ILE A N 1
ATOM 618 C CA . ILE A 1 87 ? 15.091 -7.188 -8.763 1.00 97.62 87 ILE A CA 1
ATOM 619 C C . ILE A 1 87 ? 15.839 -6.129 -7.957 1.00 97.62 87 ILE A C 1
ATOM 621 O O . ILE A 1 87 ? 16.840 -5.582 -8.431 1.00 97.62 87 ILE A O 1
ATOM 625 N N . LEU A 1 88 ? 15.325 -5.848 -6.760 1.00 97.88 88 LEU A N 1
ATOM 626 C CA . LEU A 1 88 ? 15.945 -5.003 -5.744 1.00 97.88 88 LEU A CA 1
ATOM 627 C C . LEU A 1 88 ? 16.268 -5.880 -4.533 1.00 97.88 88 LEU A C 1
ATOM 629 O O . LEU A 1 88 ? 15.375 -6.549 -4.007 1.00 97.88 88 LEU A O 1
ATOM 633 N N . ASP A 1 89 ? 17.523 -5.885 -4.097 1.00 97.38 89 ASP A N 1
ATOM 634 C CA . ASP A 1 89 ? 17.991 -6.776 -3.032 1.00 97.38 89 ASP A CA 1
ATOM 635 C C . ASP A 1 89 ? 19.059 -6.102 -2.152 1.00 97.38 89 ASP A C 1
ATOM 637 O O . ASP A 1 89 ? 19.412 -4.935 -2.330 1.00 97.38 89 ASP A O 1
ATOM 641 N N . GLY A 1 90 ? 19.566 -6.816 -1.148 1.00 96.31 90 GLY A N 1
ATOM 642 C CA . GLY A 1 90 ? 20.580 -6.311 -0.233 1.00 96.31 90 GLY A CA 1
ATOM 643 C C . GLY A 1 90 ? 20.125 -5.028 0.459 1.00 96.31 90 GLY A C 1
ATOM 644 O O . GLY A 1 90 ? 19.160 -5.038 1.219 1.00 96.31 90 GLY A O 1
ATOM 645 N N . ASN A 1 91 ? 20.848 -3.936 0.215 1.00 97.56 91 ASN A N 1
ATOM 646 C CA . ASN A 1 91 ? 20.580 -2.605 0.758 1.00 97.56 91 ASN A CA 1
ATOM 647 C C . ASN A 1 91 ? 20.220 -1.579 -0.328 1.00 97.56 91 ASN A C 1
ATOM 649 O O . ASN A 1 91 ? 20.482 -0.384 -0.152 1.00 97.56 91 ASN A O 1
ATOM 653 N N . ASP A 1 92 ? 19.657 -2.039 -1.447 1.00 98.12 92 ASP A N 1
ATOM 654 C CA . ASP A 1 92 ? 19.230 -1.169 -2.535 1.00 98.12 92 ASP A CA 1
ATOM 655 C C . ASP A 1 92 ? 18.206 -0.142 -2.037 1.00 98.12 92 ASP A C 1
ATOM 657 O O . ASP A 1 92 ? 17.221 -0.474 -1.384 1.00 98.12 92 ASP A O 1
ATOM 661 N N . TYR A 1 93 ? 18.415 1.125 -2.381 1.00 98.06 93 TYR A N 1
ATOM 662 C CA . TYR A 1 93 ? 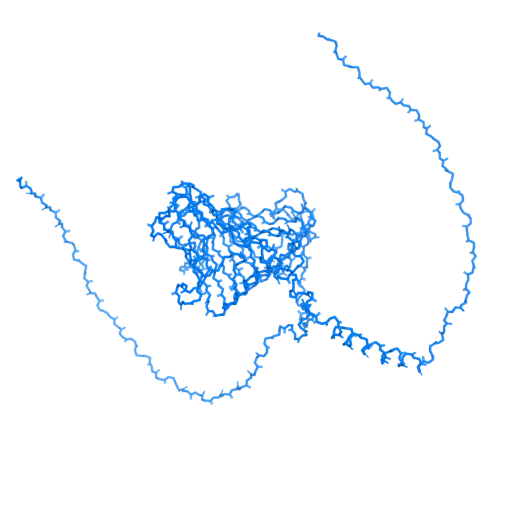17.415 2.174 -2.213 1.00 98.06 93 TYR A CA 1
ATOM 663 C C . TYR A 1 93 ? 17.160 2.778 -3.583 1.00 98.06 93 TYR A C 1
ATOM 665 O O . TYR A 1 93 ? 18.073 3.363 -4.163 1.00 98.06 93 TYR A O 1
ATOM 673 N N . VAL A 1 94 ? 15.944 2.625 -4.103 1.00 97.81 94 VAL A N 1
ATOM 674 C CA . VAL A 1 94 ? 15.565 3.083 -5.440 1.00 97.81 94 VAL A CA 1
ATOM 675 C C . VAL A 1 94 ? 14.384 4.036 -5.350 1.00 97.81 94 VAL A C 1
ATOM 677 O O . VAL A 1 94 ? 13.372 3.748 -4.715 1.00 97.81 94 VAL A O 1
ATOM 680 N N . LEU A 1 95 ? 14.516 5.179 -6.014 1.00 97.19 95 LEU A N 1
ATOM 681 C CA . LEU A 1 95 ? 13.569 6.278 -6.015 1.00 97.19 95 LEU A CA 1
ATOM 682 C C . LEU A 1 95 ? 13.035 6.527 -7.430 1.00 97.19 95 LEU A C 1
ATOM 684 O O . LEU A 1 95 ? 13.794 6.812 -8.361 1.00 97.19 95 LEU A O 1
ATOM 688 N N . ILE A 1 96 ? 11.710 6.496 -7.560 1.00 96.38 96 ILE A N 1
ATOM 689 C CA . ILE A 1 96 ? 10.963 6.999 -8.715 1.00 96.38 96 ILE A CA 1
ATOM 690 C C . ILE A 1 96 ? 10.293 8.311 -8.291 1.00 96.38 96 ILE A C 1
ATOM 692 O O . ILE A 1 96 ? 9.365 8.300 -7.482 1.00 96.38 96 ILE A O 1
ATOM 696 N N . ASP A 1 97 ? 10.749 9.446 -8.825 1.00 94.06 97 ASP A N 1
ATOM 697 C CA . ASP A 1 97 ? 10.225 10.773 -8.474 1.00 94.06 97 ASP A CA 1
ATOM 698 C C . ASP A 1 97 ? 9.591 11.480 -9.681 1.00 94.06 97 ASP A C 1
ATOM 700 O O . ASP A 1 97 ? 10.263 12.172 -10.445 1.00 94.06 97 ASP A O 1
ATOM 704 N N . GLY A 1 98 ? 8.270 11.313 -9.826 1.00 86.25 98 GLY A N 1
ATOM 705 C CA . GLY A 1 98 ? 7.458 11.937 -10.879 1.00 86.25 98 GLY A CA 1
ATOM 706 C C . GLY A 1 98 ? 7.441 13.467 -10.850 1.00 86.25 98 GLY A C 1
ATOM 707 O O . GLY A 1 98 ? 7.182 14.096 -11.875 1.00 86.25 98 GLY A O 1
ATOM 708 N N . GLY A 1 99 ? 7.715 14.077 -9.693 1.00 85.19 99 GLY A N 1
ATOM 709 C CA . GLY A 1 99 ? 7.753 15.531 -9.542 1.00 85.19 99 GLY A CA 1
ATOM 710 C C . GLY A 1 99 ? 9.088 16.141 -9.968 1.00 85.19 99 GLY A C 1
ATOM 711 O O . GLY A 1 99 ? 9.112 17.264 -10.472 1.00 85.19 99 GLY A O 1
ATOM 712 N N . ALA A 1 100 ? 10.189 15.413 -9.770 1.00 85.50 100 ALA A N 1
ATOM 713 C CA . ALA A 1 100 ? 11.526 15.854 -10.160 1.00 85.50 100 ALA A CA 1
ATOM 714 C C . ALA A 1 100 ? 11.835 15.584 -11.642 1.00 85.50 100 ALA A C 1
ATOM 716 O O . ALA A 1 100 ? 12.583 16.346 -12.255 1.00 85.50 100 ALA A O 1
ATOM 717 N N . ASP A 1 101 ? 11.254 14.528 -12.217 1.00 80.94 101 ASP A N 1
ATOM 718 C CA . ASP A 1 101 ? 11.463 14.137 -13.608 1.00 80.94 101 ASP A CA 1
ATOM 719 C C . ASP A 1 101 ? 10.113 13.905 -14.320 1.00 80.94 101 ASP A C 1
ATOM 721 O O . ASP A 1 101 ? 9.411 12.938 -14.028 1.00 80.94 101 ASP A O 1
ATOM 725 N N . PRO A 1 102 ? 9.722 14.744 -15.297 1.00 79.00 102 PRO A N 1
ATOM 726 C CA . PRO A 1 102 ? 8.485 14.550 -16.056 1.00 79.00 102 PRO A CA 1
ATOM 727 C C . PRO A 1 102 ? 8.415 13.206 -16.799 1.00 79.00 102 PRO A C 1
ATOM 729 O O . PRO A 1 102 ? 7.319 12.694 -17.053 1.00 79.00 102 PRO A O 1
ATOM 732 N N . SER A 1 103 ? 9.566 12.613 -17.139 1.00 77.56 103 SER A N 1
ATOM 733 C CA . SER A 1 103 ? 9.629 11.277 -17.740 1.00 77.56 103 SER A CA 1
ATOM 734 C C . SER A 1 103 ? 9.294 10.163 -16.739 1.00 77.56 103 SER A C 1
ATOM 736 O O . SER A 1 103 ? 8.889 9.076 -17.146 1.00 77.56 103 SER A O 1
ATOM 738 N N . ALA A 1 104 ? 9.346 10.460 -15.437 1.00 79.06 104 ALA A N 1
ATOM 739 C CA . ALA A 1 104 ? 9.003 9.560 -14.341 1.00 79.06 104 ALA A CA 1
ATOM 740 C C . ALA A 1 104 ? 7.508 9.518 -14.000 1.00 79.06 104 ALA A C 1
ATOM 742 O O . ALA A 1 104 ? 7.094 8.784 -13.101 1.00 79.06 104 ALA A O 1
ATOM 743 N N . THR A 1 105 ? 6.674 10.275 -14.716 1.00 87.75 105 THR A N 1
ATOM 744 C CA . THR A 1 105 ? 5.217 10.267 -14.508 1.00 87.75 105 THR A CA 1
ATOM 745 C C . THR A 1 105 ? 4.596 8.900 -14.788 1.00 87.75 105 THR A C 1
ATOM 747 O O . THR A 1 105 ? 3.578 8.555 -14.188 1.00 87.75 105 THR A O 1
ATOM 750 N N . ARG A 1 106 ? 5.203 8.091 -15.669 1.00 92.75 106 ARG A N 1
ATOM 751 C CA . ARG A 1 106 ? 4.770 6.717 -15.949 1.00 92.75 106 ARG A CA 1
ATOM 752 C C . ARG A 1 106 ? 5.957 5.786 -16.106 1.00 92.75 106 ARG A C 1
ATOM 754 O O . ARG A 1 106 ? 6.734 5.918 -17.046 1.00 92.75 106 ARG A O 1
ATOM 761 N N . VAL A 1 107 ? 6.035 4.796 -15.228 1.00 95.25 107 VAL A N 1
ATOM 762 C CA . VAL A 1 107 ? 7.067 3.761 -15.256 1.00 95.25 107 VAL A CA 1
ATOM 763 C C . VAL A 1 107 ? 6.382 2.415 -15.423 1.00 95.25 107 VAL A C 1
ATOM 765 O O . VAL A 1 107 ? 5.473 2.082 -14.668 1.00 95.25 107 VAL A O 1
ATOM 768 N N . SER A 1 108 ? 6.796 1.642 -16.424 1.00 95.69 108 SER A N 1
ATOM 769 C CA . SER A 1 108 ? 6.264 0.301 -16.650 1.00 95.69 108 SER A CA 1
ATOM 770 C C . SER A 1 108 ? 7.392 -0.703 -16.770 1.00 95.69 108 SER A C 1
ATOM 772 O O . SER A 1 108 ? 8.360 -0.461 -17.489 1.00 95.69 108 SER A O 1
ATOM 774 N N . PHE A 1 109 ? 7.235 -1.822 -16.075 1.00 95.81 109 PHE A N 1
ATOM 775 C CA . PHE A 1 109 ? 8.107 -2.987 -16.128 1.00 95.81 109 PHE A CA 1
ATOM 776 C C . PHE A 1 109 ? 7.289 -4.256 -15.865 1.00 95.81 109 PHE A C 1
ATOM 778 O O . PHE A 1 109 ? 6.089 -4.181 -15.601 1.00 95.81 109 PHE A O 1
ATOM 785 N N . GLY A 1 110 ? 7.913 -5.416 -16.037 1.00 95.69 110 GLY A N 1
ATOM 786 C CA . GLY A 1 110 ? 7.322 -6.729 -15.814 1.00 95.69 110 GLY A CA 1
ATOM 787 C C . GLY A 1 110 ? 7.089 -6.983 -14.327 1.00 95.69 110 GLY A C 1
ATOM 788 O O . GLY A 1 110 ? 6.237 -6.344 -13.704 1.00 95.69 110 GLY A O 1
ATOM 789 N N . ASP A 1 111 ? 7.820 -7.934 -13.756 1.00 95.50 111 ASP A N 1
ATOM 790 C CA . ASP A 1 111 ? 7.687 -8.265 -12.337 1.00 95.50 111 ASP A CA 1
ATOM 791 C C . ASP A 1 111 ? 8.626 -7.428 -11.469 1.00 95.50 111 ASP A C 1
ATOM 793 O O . ASP A 1 111 ? 9.699 -7.023 -11.908 1.00 95.50 111 ASP A O 1
ATOM 797 N N . LEU A 1 112 ? 8.219 -7.172 -10.228 1.00 96.94 112 LEU A N 1
ATOM 798 C CA . LEU A 1 112 ? 9.040 -6.572 -9.184 1.00 96.94 112 LEU A CA 1
ATOM 799 C C . LEU A 1 112 ? 9.326 -7.610 -8.104 1.00 96.94 112 LEU A C 1
ATOM 801 O O . LEU A 1 112 ? 8.385 -8.181 -7.549 1.00 96.94 112 LEU A O 1
ATOM 805 N N . VAL A 1 113 ? 10.589 -7.768 -7.730 1.00 96.50 113 VAL A N 1
ATOM 806 C CA . VAL A 1 113 ? 10.985 -8.436 -6.488 1.00 96.50 113 VAL A CA 1
ATOM 807 C C . VAL A 1 113 ? 11.746 -7.437 -5.629 1.00 96.50 113 VAL A C 1
ATOM 809 O O . VAL A 1 113 ? 12.710 -6.836 -6.099 1.00 96.50 113 VAL A O 1
ATOM 812 N N . VAL A 1 114 ? 11.304 -7.264 -4.385 1.00 96.56 114 VAL A N 1
ATOM 813 C CA . VAL A 1 114 ? 12.018 -6.491 -3.362 1.00 96.56 114 VAL A CA 1
ATOM 814 C C . VAL A 1 114 ? 12.287 -7.417 -2.179 1.00 96.56 114 VAL A C 1
ATOM 816 O O . VAL A 1 114 ? 11.339 -7.918 -1.572 1.00 96.56 114 VAL A O 1
ATOM 819 N N . SER A 1 115 ? 13.560 -7.675 -1.888 1.00 95.31 115 SER A N 1
ATOM 820 C CA . SER A 1 115 ? 14.018 -8.612 -0.850 1.00 95.31 115 SER A CA 1
ATOM 821 C C . SER A 1 115 ? 15.077 -7.997 0.069 1.00 95.31 115 SER A C 1
ATOM 823 O O . SER A 1 115 ? 15.423 -6.820 -0.070 1.00 95.31 115 SER A O 1
ATOM 825 N N . SER A 1 116 ? 15.596 -8.782 1.022 1.00 95.12 116 SER A N 1
ATOM 826 C CA . SER A 1 116 ? 16.536 -8.314 2.051 1.00 95.12 116 SER A CA 1
ATOM 827 C C . SER A 1 116 ? 16.021 -7.052 2.752 1.00 95.12 116 SER A C 1
ATOM 829 O O . SER A 1 116 ? 14.919 -7.088 3.266 1.00 95.12 116 SER A O 1
ATOM 831 N N . VAL A 1 117 ? 16.766 -5.940 2.772 1.00 96.81 117 VAL A N 1
ATOM 832 C CA . VAL A 1 117 ? 16.317 -4.647 3.327 1.00 96.81 117 VAL A CA 1
ATOM 833 C C . VAL A 1 117 ? 16.151 -3.593 2.225 1.00 96.81 117 VAL A C 1
ATOM 835 O O . VAL A 1 117 ? 16.241 -2.390 2.488 1.00 96.81 117 VAL A O 1
ATOM 838 N N . ALA A 1 118 ? 15.962 -4.031 0.976 1.00 97.69 118 ALA A N 1
ATOM 839 C CA . ALA A 1 118 ? 15.834 -3.142 -0.167 1.00 97.69 118 ALA A CA 1
ATOM 840 C C . ALA A 1 118 ? 14.546 -2.309 -0.096 1.00 97.69 118 ALA A C 1
ATOM 842 O O . ALA A 1 118 ? 13.516 -2.749 0.417 1.00 97.69 118 ALA A O 1
ATOM 843 N N . VAL A 1 119 ? 14.590 -1.100 -0.652 1.00 98.00 119 VAL A N 1
ATOM 844 C CA . VAL A 1 119 ? 13.483 -0.143 -0.622 1.00 98.00 119 VAL A CA 1
ATOM 845 C C . VAL A 1 119 ? 13.216 0.396 -2.022 1.00 98.00 119 VAL A C 1
ATOM 847 O O . VAL A 1 119 ? 14.089 1.008 -2.638 1.00 98.00 119 VAL A O 1
ATOM 850 N N . LEU A 1 120 ? 11.973 0.252 -2.484 1.00 97.88 120 LEU A N 1
ATOM 851 C CA . LEU A 1 120 ? 11.435 1.030 -3.598 1.00 97.88 120 LEU A CA 1
ATOM 852 C C . LEU A 1 120 ? 10.555 2.159 -3.055 1.00 97.88 120 LEU A C 1
ATOM 854 O O . LEU A 1 120 ? 9.502 1.903 -2.470 1.00 97.88 120 LEU A O 1
ATOM 858 N N . GLU A 1 121 ? 10.941 3.409 -3.298 1.00 97.50 121 GLU A N 1
ATOM 859 C CA . GLU A 1 121 ? 10.120 4.585 -3.014 1.00 97.50 121 GLU A CA 1
ATOM 860 C C . GLU A 1 121 ? 9.595 5.213 -4.312 1.00 97.50 121 GLU A C 1
ATOM 862 O O . GLU A 1 121 ? 10.350 5.554 -5.220 1.00 97.50 121 GLU A O 1
ATOM 867 N N . VAL A 1 122 ? 8.281 5.414 -4.383 1.00 96.75 122 VAL A N 1
ATOM 868 C CA . VAL A 1 122 ? 7.582 6.038 -5.509 1.00 96.75 122 VAL A CA 1
ATOM 869 C C . VAL A 1 122 ? 6.899 7.307 -5.016 1.00 96.75 122 VAL A C 1
ATOM 871 O O . VAL A 1 122 ? 5.941 7.246 -4.240 1.00 96.75 122 VAL A O 1
ATOM 874 N N . ARG A 1 123 ? 7.383 8.465 -5.464 1.00 95.19 123 ARG A N 1
ATOM 875 C CA . ARG A 1 123 ? 6.914 9.788 -5.033 1.00 95.19 123 ARG A CA 1
ATOM 876 C C . ARG A 1 123 ? 5.830 10.374 -5.933 1.00 95.19 123 ARG A C 1
ATOM 878 O O . ARG A 1 123 ? 5.390 9.766 -6.908 1.00 95.19 123 ARG A O 1
ATOM 885 N N . ASN A 1 124 ? 5.398 11.569 -5.539 1.00 90.75 124 ASN A N 1
ATOM 886 C CA . ASN A 1 124 ? 4.211 12.246 -6.031 1.00 90.75 124 ASN A CA 1
ATOM 887 C C . ASN A 1 124 ? 4.156 12.303 -7.563 1.00 90.75 124 ASN A C 1
ATOM 889 O O . ASN A 1 124 ? 5.128 12.677 -8.218 1.00 90.75 124 ASN A O 1
ATOM 893 N N . GLY A 1 125 ? 2.995 11.956 -8.113 1.00 88.44 125 GLY A N 1
ATOM 894 C CA . GLY A 1 125 ? 2.693 12.064 -9.538 1.00 88.44 125 GLY A CA 1
ATOM 895 C C . GLY A 1 125 ? 3.209 10.913 -10.401 1.00 88.44 125 GLY A C 1
ATOM 896 O O . GLY A 1 125 ? 2.819 10.827 -11.563 1.00 88.44 125 GLY A O 1
ATOM 897 N N . ALA A 1 126 ? 4.038 10.012 -9.865 1.00 94.56 126 ALA A N 1
ATOM 898 C CA . ALA A 1 126 ? 4.452 8.819 -10.593 1.00 94.56 126 ALA A CA 1
ATOM 899 C C . ALA A 1 126 ? 3.345 7.754 -10.586 1.00 94.56 126 ALA A C 1
ATOM 901 O O . ALA A 1 126 ? 2.725 7.478 -9.557 1.00 94.56 126 ALA A O 1
ATOM 902 N N . ILE A 1 127 ? 3.121 7.128 -11.740 1.00 95.25 127 ILE A N 1
ATOM 903 C CA . ILE A 1 127 ? 2.261 5.955 -11.900 1.00 95.25 127 ILE A CA 1
ATOM 904 C C . ILE A 1 127 ? 3.153 4.781 -12.293 1.00 95.25 127 ILE A C 1
ATOM 906 O O . ILE A 1 127 ? 3.801 4.810 -13.342 1.00 95.25 127 ILE A O 1
ATOM 910 N N . VAL A 1 128 ? 3.168 3.742 -11.465 1.00 96.06 128 VAL A N 1
ATOM 911 C CA . VAL A 1 128 ? 3.903 2.506 -11.728 1.00 96.06 128 VAL A CA 1
ATOM 912 C C . VAL A 1 128 ? 2.938 1.447 -12.250 1.00 96.06 128 VAL A C 1
ATOM 914 O O . VAL A 1 128 ? 1.871 1.222 -11.683 1.00 96.06 128 VAL A O 1
ATOM 917 N N . GLN A 1 129 ? 3.314 0.796 -13.346 1.00 96.00 129 GLN A N 1
ATOM 918 C CA . GLN A 1 129 ? 2.591 -0.334 -13.913 1.00 96.00 129 GLN A CA 1
ATOM 919 C C . GLN A 1 129 ? 3.492 -1.568 -13.909 1.00 96.00 129 GLN A C 1
ATOM 921 O O . GLN A 1 129 ? 4.472 -1.623 -14.653 1.00 96.00 129 GLN A O 1
ATOM 926 N N . THR A 1 130 ? 3.127 -2.561 -13.103 1.00 95.69 130 THR A N 1
ATOM 927 C CA . THR A 1 130 ? 3.812 -3.858 -13.019 1.00 95.69 130 THR A CA 1
ATOM 928 C C . THR A 1 130 ? 2.865 -4.987 -13.403 1.00 95.69 130 THR A C 1
ATOM 930 O O . THR A 1 130 ? 1.646 -4.828 -13.353 1.00 95.69 130 THR A O 1
ATOM 933 N N . ARG A 1 131 ? 3.399 -6.163 -13.728 1.00 93.38 131 ARG A N 1
ATOM 934 C CA . ARG A 1 131 ? 2.608 -7.399 -13.770 1.00 93.38 131 ARG A CA 1
ATOM 935 C C . ARG A 1 131 ? 2.440 -7.944 -12.354 1.00 93.38 131 ARG A C 1
ATOM 937 O O . ARG A 1 131 ? 1.357 -7.828 -11.785 1.00 93.38 131 ARG A O 1
ATOM 944 N N . SER A 1 132 ? 3.520 -8.404 -11.733 1.00 92.69 132 SER A N 1
ATOM 945 C CA . SER A 1 132 ? 3.504 -8.912 -10.358 1.00 92.69 132 SER A CA 1
ATOM 946 C C . SER A 1 132 ? 4.464 -8.147 -9.455 1.00 92.69 132 SER A C 1
ATOM 948 O O . SER A 1 132 ? 5.464 -7.605 -9.911 1.00 92.69 132 SER A O 1
ATOM 950 N N . GLN A 1 133 ? 4.147 -8.072 -8.165 1.00 94.88 133 GLN A N 1
ATOM 951 C CA . GLN A 1 133 ? 5.029 -7.543 -7.127 1.00 94.88 133 GLN A CA 1
ATOM 952 C C . GLN A 1 133 ? 5.177 -8.589 -6.036 1.00 94.88 133 GLN A C 1
ATOM 954 O O . GLN A 1 133 ? 4.172 -9.080 -5.519 1.00 94.88 133 GLN A O 1
ATOM 959 N N . VAL A 1 134 ? 6.417 -8.904 -5.686 1.00 93.75 134 VAL A N 1
ATOM 960 C CA . VAL A 1 134 ? 6.750 -9.823 -4.605 1.00 93.75 134 VAL A CA 1
ATOM 961 C C . VAL A 1 134 ? 7.622 -9.098 -3.594 1.00 93.75 134 VAL A C 1
ATOM 963 O O . VAL A 1 134 ? 8.675 -8.565 -3.942 1.00 93.75 134 VAL A O 1
ATOM 966 N N . LEU A 1 135 ? 7.167 -9.087 -2.347 1.00 93.38 135 LEU A N 1
ATOM 967 C CA . LEU A 1 135 ? 7.890 -8.530 -1.211 1.00 93.38 135 LEU A CA 1
ATOM 968 C C . LEU A 1 135 ? 8.391 -9.680 -0.336 1.00 93.38 135 LEU A C 1
ATOM 970 O O . LEU A 1 135 ? 7.590 -10.533 0.048 1.00 93.38 135 LEU A O 1
ATOM 974 N N . LYS A 1 136 ? 9.696 -9.728 -0.064 1.00 92.25 136 LYS A N 1
ATOM 975 C CA . LYS A 1 136 ? 10.357 -10.794 0.702 1.00 92.25 136 LYS A CA 1
ATOM 976 C C . LYS A 1 136 ? 11.210 -10.208 1.823 1.00 92.25 136 LYS A C 1
ATOM 978 O O . LYS A 1 136 ? 11.638 -9.060 1.734 1.00 92.25 136 LYS A O 1
ATOM 983 N N . ASP A 1 137 ? 11.493 -11.039 2.819 1.00 91.44 137 ASP A N 1
ATOM 984 C CA . ASP A 1 137 ? 12.404 -10.749 3.933 1.00 91.44 137 ASP A CA 1
ATOM 985 C C . ASP A 1 137 ? 12.028 -9.451 4.682 1.00 91.44 137 ASP A C 1
ATOM 987 O O . ASP A 1 137 ? 10.981 -9.400 5.317 1.00 91.44 137 ASP A O 1
ATOM 991 N N . ASP A 1 138 ? 12.811 -8.380 4.595 1.00 93.69 138 ASP A N 1
ATOM 992 C CA . ASP A 1 138 ? 12.507 -7.074 5.204 1.00 93.69 138 ASP A CA 1
ATOM 993 C C . ASP A 1 138 ? 12.379 -5.969 4.136 1.00 93.69 138 ASP A C 1
ATOM 995 O O . ASP A 1 138 ? 12.570 -4.775 4.400 1.00 93.69 138 ASP A O 1
ATOM 999 N N . GLY A 1 139 ? 12.085 -6.372 2.894 1.00 95.12 139 GLY A N 1
ATOM 1000 C CA . GLY A 1 139 ? 11.950 -5.477 1.757 1.00 95.12 139 GLY A CA 1
ATOM 1001 C C . GLY A 1 139 ? 10.794 -4.497 1.947 1.00 95.12 139 GLY A C 1
ATOM 1002 O O . GLY A 1 139 ? 9.803 -4.777 2.628 1.00 95.12 139 GLY A O 1
ATOM 1003 N N . GLN A 1 140 ? 10.887 -3.325 1.321 1.00 97.00 140 GLN A N 1
ATOM 1004 C CA . GLN A 1 140 ? 9.887 -2.269 1.486 1.00 97.00 140 GLN A CA 1
ATOM 1005 C C . GLN A 1 140 ? 9.460 -1.661 0.158 1.00 97.00 140 GLN A C 1
ATOM 1007 O O . GLN A 1 140 ? 10.276 -1.352 -0.713 1.00 97.00 140 GLN A O 1
ATOM 1012 N N . ILE A 1 141 ? 8.156 -1.417 0.035 1.00 96.50 141 ILE A N 1
ATOM 1013 C CA . ILE A 1 141 ? 7.591 -0.642 -1.068 1.00 96.50 141 ILE A CA 1
ATOM 1014 C C . ILE A 1 141 ? 6.797 0.521 -0.479 1.00 96.50 141 ILE A C 1
ATOM 1016 O O . ILE A 1 141 ? 5.849 0.338 0.288 1.00 96.50 141 ILE A O 1
ATOM 1020 N N . ILE A 1 142 ? 7.191 1.735 -0.849 1.00 96.56 142 ILE A N 1
ATOM 1021 C CA . ILE A 1 142 ? 6.666 2.981 -0.299 1.00 96.56 142 ILE A CA 1
ATOM 1022 C C . ILE A 1 142 ? 6.091 3.813 -1.438 1.00 96.56 142 ILE A C 1
ATOM 1024 O O . ILE A 1 142 ? 6.820 4.313 -2.287 1.00 96.56 142 ILE A O 1
ATOM 1028 N N . PHE A 1 143 ? 4.784 4.038 -1.421 1.00 95.38 143 PHE A N 1
ATOM 1029 C CA . PHE A 1 143 ? 4.093 4.876 -2.396 1.00 95.38 143 PHE A CA 1
ATOM 1030 C C . PHE A 1 143 ? 3.585 6.154 -1.720 1.00 95.38 143 PHE A C 1
ATOM 1032 O O . PHE A 1 143 ? 2.797 6.086 -0.775 1.00 95.38 143 PHE A O 1
ATOM 1039 N N . ARG A 1 144 ? 4.007 7.323 -2.213 1.00 94.62 144 ARG A N 1
ATOM 1040 C CA . ARG A 1 144 ? 3.626 8.654 -1.715 1.00 94.62 144 ARG A CA 1
ATOM 1041 C C . ARG A 1 144 ? 2.974 9.480 -2.824 1.00 94.62 144 ARG A C 1
ATOM 1043 O O . ARG A 1 144 ? 3.678 9.947 -3.713 1.00 94.62 144 ARG A O 1
ATOM 1050 N N . ALA A 1 145 ? 1.667 9.713 -2.746 1.00 92.31 145 ALA A N 1
ATOM 1051 C CA . ALA A 1 145 ? 0.886 10.463 -3.728 1.00 92.31 145 ALA A CA 1
ATOM 1052 C C . ALA A 1 145 ? 1.102 9.959 -5.167 1.00 92.31 145 ALA A C 1
ATOM 1054 O O . ALA A 1 145 ? 1.215 10.735 -6.111 1.00 92.31 145 ALA A O 1
ATOM 1055 N N . SER A 1 146 ? 1.206 8.641 -5.313 1.00 93.62 146 SER A N 1
ATOM 1056 C CA . SER A 1 146 ? 1.501 7.937 -6.562 1.00 93.62 146 SER A CA 1
ATOM 1057 C C . SER A 1 146 ? 0.372 6.974 -6.940 1.00 93.62 146 SER A C 1
ATOM 1059 O O . SER A 1 146 ? -0.600 6.815 -6.199 1.00 93.62 146 SER A O 1
ATOM 1061 N N . GLY A 1 147 ? 0.461 6.373 -8.124 1.00 92.69 147 GLY A N 1
ATOM 1062 C CA . GLY A 1 147 ? -0.446 5.323 -8.584 1.00 92.69 147 GLY A CA 1
ATOM 1063 C C . GLY A 1 147 ? 0.295 4.005 -8.786 1.00 92.69 147 GLY A C 1
ATOM 1064 O O . GLY A 1 147 ? 1.440 4.007 -9.235 1.00 92.69 147 GLY A O 1
ATOM 1065 N N . ASP A 1 148 ? -0.361 2.886 -8.495 1.00 94.75 148 ASP A N 1
ATOM 1066 C CA . ASP A 1 148 ? 0.167 1.546 -8.758 1.00 94.75 148 ASP A CA 1
ATOM 1067 C C . ASP A 1 148 ? -0.892 0.664 -9.427 1.00 94.75 148 ASP A C 1
ATOM 1069 O O . ASP A 1 148 ? -1.976 0.447 -8.884 1.00 94.75 148 ASP A O 1
ATOM 1073 N N . VAL A 1 149 ? -0.571 0.132 -10.604 1.00 94.00 149 VAL A N 1
ATOM 1074 C CA . VAL A 1 149 ? -1.431 -0.778 -11.367 1.00 94.00 149 VAL A CA 1
ATOM 1075 C C . VAL A 1 149 ? -0.692 -2.082 -11.599 1.00 94.00 149 VAL A C 1
ATOM 1077 O O . VAL A 1 149 ? 0.491 -2.094 -11.926 1.00 94.00 149 VAL A O 1
ATOM 1080 N N . GLY A 1 150 ? -1.371 -3.208 -11.421 1.00 92.06 150 GLY A N 1
ATOM 1081 C CA . GLY A 1 150 ? -0.843 -4.492 -11.864 1.00 92.06 150 GLY A CA 1
ATOM 1082 C C . GLY A 1 150 ? -1.768 -5.659 -11.595 1.00 92.06 150 GLY A C 1
ATOM 1083 O O . GLY A 1 150 ? -2.933 -5.480 -11.258 1.00 92.06 150 GLY A O 1
ATOM 1084 N N . GLU A 1 151 ? -1.243 -6.867 -11.735 1.00 89.56 151 GLU A N 1
ATOM 1085 C CA . GLU A 1 151 ? -2.012 -8.093 -11.552 1.00 89.56 151 GLU A CA 1
ATOM 1086 C C . GLU A 1 151 ? -1.916 -8.600 -10.120 1.00 89.56 151 GLU A C 1
ATOM 1088 O O . GLU A 1 151 ? -2.942 -8.811 -9.486 1.00 89.56 151 GLU A O 1
ATOM 1093 N N . SER A 1 152 ? -0.719 -8.761 -9.564 1.00 88.69 152 SER A N 1
ATOM 1094 C CA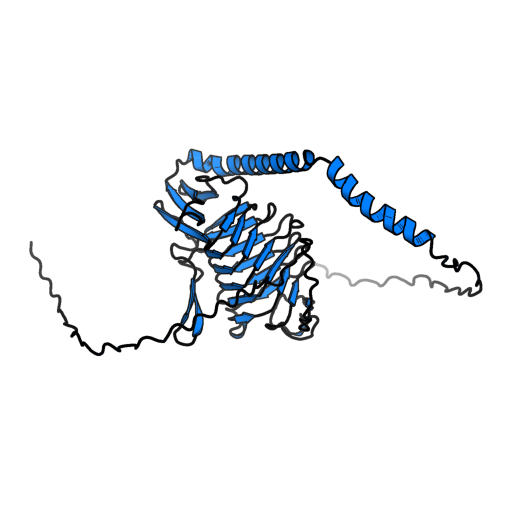 . SER A 1 152 ? -0.581 -9.314 -8.215 1.00 88.69 152 SER A CA 1
ATOM 1095 C C . SER A 1 152 ? 0.347 -8.507 -7.321 1.00 88.69 152 SER A C 1
ATOM 1097 O O . SER A 1 152 ? 1.330 -7.917 -7.770 1.00 88.69 152 SER A O 1
ATOM 1099 N N . LEU A 1 153 ? 0.013 -8.492 -6.033 1.00 92.31 153 LEU A N 1
ATOM 1100 C CA . LEU A 1 153 ? 0.910 -8.148 -4.939 1.00 92.31 153 LEU A CA 1
ATOM 1101 C C . LEU A 1 153 ? 0.912 -9.322 -3.963 1.00 92.31 153 LEU A C 1
ATOM 1103 O O . LEU A 1 153 ? -0.114 -9.655 -3.368 1.00 92.31 153 LEU A O 1
ATOM 1107 N N . ILE A 1 154 ? 2.073 -9.940 -3.818 1.00 90.00 154 ILE A N 1
ATOM 1108 C CA . ILE A 1 154 ? 2.300 -11.072 -2.934 1.00 90.00 154 ILE A CA 1
ATOM 1109 C C . ILE A 1 154 ? 3.348 -10.638 -1.924 1.00 90.00 154 ILE A C 1
ATOM 1111 O O . ILE A 1 154 ? 4.449 -10.239 -2.299 1.00 90.00 154 ILE A O 1
ATOM 1115 N N . VAL A 1 155 ? 3.013 -10.723 -0.645 1.00 89.06 155 VAL A N 1
ATOM 1116 C CA . VAL A 1 155 ? 4.018 -10.653 0.413 1.00 89.06 155 VAL A CA 1
ATOM 1117 C C . VAL A 1 155 ? 4.339 -12.083 0.814 1.00 89.06 155 VAL A C 1
ATOM 1119 O O . VAL A 1 155 ? 3.426 -12.844 1.127 1.00 89.06 155 VAL A O 1
ATOM 1122 N N . ASP A 1 156 ? 5.604 -12.463 0.675 1.00 88.31 156 ASP A N 1
ATOM 1123 C CA . ASP A 1 156 ? 6.106 -13.821 0.887 1.00 88.31 156 ASP A CA 1
ATOM 1124 C C . ASP A 1 156 ? 6.136 -14.182 2.380 1.00 88.31 156 ASP A C 1
ATOM 1126 O O . ASP A 1 156 ? 6.200 -13.306 3.240 1.00 88.31 156 ASP A O 1
ATOM 1130 N N . ARG A 1 157 ? 6.142 -15.480 2.702 1.00 83.62 157 ARG A N 1
ATOM 1131 C CA . ARG A 1 157 ? 6.174 -15.965 4.091 1.00 83.62 157 ARG A CA 1
ATOM 1132 C C . ARG A 1 157 ? 7.540 -15.768 4.725 1.00 83.62 157 ARG A C 1
ATOM 1134 O O . ARG A 1 157 ? 7.629 -15.784 5.948 1.00 83.62 157 ARG A O 1
ATOM 1141 N N . SER A 1 158 ? 8.590 -15.628 3.910 1.00 83.69 158 SER A N 1
ATOM 1142 C CA . SER A 1 158 ? 9.924 -15.268 4.394 1.00 83.69 158 SER A CA 1
ATOM 1143 C C . SER A 1 158 ? 9.972 -13.855 4.955 1.00 83.69 158 SER A C 1
ATOM 1145 O O . SER A 1 158 ? 10.926 -13.516 5.646 1.00 83.69 158 SER A O 1
ATOM 1147 N N . CYS A 1 159 ? 8.951 -13.048 4.666 1.00 85.94 159 CYS A N 1
ATOM 1148 C CA . CYS A 1 159 ? 8.849 -11.712 5.187 1.00 85.94 159 CYS A CA 1
ATOM 1149 C C . CYS A 1 159 ? 8.854 -11.735 6.721 1.00 85.94 159 CYS A C 1
ATOM 1151 O O . CYS A 1 159 ? 8.081 -12.490 7.311 1.00 85.94 159 CYS A O 1
ATOM 1153 N N . THR A 1 160 ? 9.693 -10.932 7.368 1.00 83.88 160 THR A N 1
ATOM 1154 C CA . THR A 1 160 ? 9.707 -10.781 8.831 1.00 83.88 160 THR A CA 1
ATOM 1155 C C . THR A 1 160 ? 9.279 -9.390 9.250 1.00 83.88 160 THR A C 1
ATOM 1157 O O . THR A 1 160 ? 8.410 -9.283 10.113 1.00 83.88 160 THR A O 1
ATOM 1160 N N . ASP A 1 161 ? 9.808 -8.361 8.586 1.00 87.94 161 ASP A N 1
ATOM 1161 C CA . ASP A 1 161 ? 9.508 -6.957 8.862 1.00 87.94 161 ASP A CA 1
ATOM 1162 C C . ASP A 1 161 ? 9.223 -6.158 7.572 1.00 87.94 161 ASP A C 1
ATOM 1164 O O . ASP A 1 161 ? 9.532 -4.965 7.485 1.00 87.94 161 ASP A O 1
ATOM 1168 N N . CYS A 1 162 ? 8.629 -6.776 6.540 1.00 89.12 162 CYS A N 1
ATOM 1169 C CA . CYS A 1 162 ? 8.308 -6.023 5.326 1.00 89.12 162 CYS A CA 1
ATOM 1170 C C . CYS A 1 162 ? 7.276 -4.935 5.592 1.00 89.12 162 CYS A C 1
ATOM 1172 O O . CYS A 1 162 ? 6.287 -5.107 6.317 1.00 89.12 162 CYS A O 1
ATOM 1174 N N . VAL A 1 163 ? 7.453 -3.833 4.870 1.00 92.44 163 VAL A N 1
ATOM 1175 C CA . VAL A 1 163 ? 6.573 -2.678 4.975 1.00 92.44 163 VAL A CA 1
ATOM 1176 C C . VAL A 1 163 ? 6.003 -2.332 3.609 1.00 92.44 163 VAL A C 1
ATOM 1178 O O . VAL A 1 163 ? 6.730 -2.061 2.650 1.00 92.44 163 VAL A O 1
ATOM 1181 N N . LEU A 1 164 ? 4.674 -2.277 3.547 1.00 92.75 164 LEU A N 1
ATOM 1182 C CA . LEU A 1 164 ? 3.943 -1.672 2.444 1.00 92.75 164 LEU A CA 1
ATOM 1183 C C . LEU A 1 164 ? 3.352 -0.348 2.931 1.00 92.75 164 LEU A C 1
ATOM 1185 O O . LEU A 1 164 ? 2.355 -0.341 3.651 1.00 92.75 164 LEU A O 1
ATOM 1189 N N . VAL A 1 165 ? 3.954 0.776 2.538 1.00 93.44 165 VAL A N 1
ATOM 1190 C CA . VAL A 1 165 ? 3.429 2.107 2.881 1.00 93.44 165 VAL A CA 1
ATOM 1191 C C . VAL A 1 165 ? 2.619 2.658 1.724 1.00 93.44 165 VAL A C 1
ATOM 1193 O O . VAL A 1 165 ? 3.130 2.819 0.612 1.00 93.44 165 VAL A O 1
ATOM 1196 N N . GLN A 1 166 ? 1.377 3.033 2.012 1.00 89.75 166 GLN A N 1
ATOM 1197 C CA . GLN A 1 166 ? 0.481 3.666 1.067 1.00 89.75 166 GLN A CA 1
ATOM 1198 C C . GLN A 1 166 ? 0.038 5.049 1.549 1.00 89.75 166 GLN A C 1
ATOM 1200 O O . GLN A 1 166 ? -0.832 5.144 2.402 1.00 89.75 166 GLN A O 1
ATOM 1205 N N . ASN A 1 167 ? 0.581 6.139 1.005 1.00 84.81 167 ASN A N 1
ATOM 1206 C CA . ASN A 1 167 ? 0.414 7.495 1.549 1.00 84.81 167 ASN A CA 1
ATOM 1207 C C . ASN A 1 167 ? -0.133 8.480 0.513 1.00 84.81 167 ASN A C 1
ATOM 1209 O O . ASN A 1 167 ? 0.582 8.803 -0.430 1.00 84.81 167 ASN A O 1
ATOM 1213 N N . PRO A 1 168 ? -1.350 9.005 0.739 1.00 84.69 168 PRO A N 1
ATOM 1214 C CA . PRO A 1 168 ? -2.522 8.667 -0.061 1.00 84.69 168 PRO A CA 1
ATOM 1215 C C . PRO A 1 168 ? -2.168 8.293 -1.492 1.00 84.69 168 PRO A C 1
ATOM 1217 O O . PRO A 1 168 ? -1.697 9.135 -2.250 1.00 84.69 168 PRO A O 1
ATOM 1220 N N . ASN A 1 169 ? -2.396 7.042 -1.861 1.00 80.88 169 ASN A N 1
ATOM 1221 C CA . ASN A 1 169 ? -2.222 6.553 -3.225 1.00 80.88 169 ASN A CA 1
ATOM 1222 C C . ASN A 1 169 ? -3.426 5.735 -3.664 1.00 80.88 169 ASN A C 1
ATOM 1224 O O . ASN A 1 169 ? -4.199 5.268 -2.830 1.00 80.88 169 ASN A O 1
ATOM 1228 N N . GLN A 1 170 ? -3.542 5.516 -4.969 1.00 83.06 170 GLN A N 1
ATOM 1229 C CA . GLN A 1 170 ? -4.414 4.460 -5.454 1.00 83.06 170 GLN A CA 1
ATOM 1230 C C . GLN A 1 170 ? -3.584 3.267 -5.901 1.00 83.06 170 GLN A C 1
ATOM 1232 O O . GLN A 1 170 ? -2.655 3.402 -6.705 1.00 83.06 170 GLN A O 1
ATOM 1237 N N . LYS A 1 171 ? -3.986 2.088 -5.438 1.00 84.94 171 LYS A N 1
ATOM 1238 C CA . LYS A 1 171 ? -3.486 0.815 -5.924 1.00 84.94 171 LYS A CA 1
ATOM 1239 C C . LYS A 1 171 ? -4.625 0.007 -6.537 1.00 84.94 171 LYS A C 1
ATOM 1241 O O . LYS A 1 171 ? -5.689 -0.153 -5.949 1.00 84.94 171 LYS A O 1
ATOM 1246 N N . SER A 1 172 ? -4.416 -0.494 -7.745 1.00 83.62 172 SER A N 1
ATOM 1247 C CA . SER A 1 172 ? -5.307 -1.456 -8.390 1.00 83.62 172 SER A CA 1
ATOM 1248 C C . SER A 1 172 ? -4.506 -2.711 -8.678 1.00 83.62 172 SER A C 1
ATOM 1250 O O . SER A 1 172 ? -3.534 -2.683 -9.438 1.00 83.62 172 SER A O 1
ATOM 1252 N N . LYS A 1 173 ? -4.884 -3.802 -8.016 1.00 86.44 173 LYS A N 1
ATOM 1253 C CA . LYS A 1 173 ? -4.308 -5.126 -8.232 1.00 86.44 173 LYS A CA 1
ATOM 1254 C C . LYS A 1 173 ? -5.436 -6.107 -8.487 1.00 86.44 173 LYS A C 1
ATOM 1256 O O . LYS A 1 173 ? -6.569 -5.860 -8.120 1.00 86.44 173 LYS A O 1
ATOM 1261 N N . ARG A 1 174 ? -5.149 -7.232 -9.119 1.00 69.44 174 ARG A N 1
ATOM 1262 C CA . ARG A 1 174 ? -6.119 -8.320 -9.261 1.00 69.44 174 ARG A CA 1
ATOM 1263 C C . ARG A 1 174 ? -6.124 -9.198 -8.015 1.00 69.44 174 ARG A C 1
ATOM 1265 O O . ARG A 1 174 ? -7.175 -9.529 -7.477 1.00 69.44 174 ARG A O 1
ATOM 1272 N N . ILE A 1 175 ? -4.937 -9.552 -7.538 1.00 79.06 175 ILE A N 1
ATOM 1273 C CA . ILE A 1 175 ? -4.740 -10.449 -6.401 1.00 79.06 175 ILE A CA 1
ATOM 1274 C C . ILE A 1 175 ? -3.847 -9.761 -5.380 1.00 79.06 175 ILE A C 1
ATOM 1276 O O . ILE A 1 175 ? -2.769 -9.268 -5.718 1.00 79.06 175 ILE A O 1
ATOM 1280 N N . VAL A 1 176 ? -4.282 -9.770 -4.124 1.00 85.31 176 VAL A N 1
ATOM 1281 C CA . VAL A 1 176 ? -3.475 -9.330 -2.990 1.00 85.31 176 VAL A CA 1
ATOM 1282 C C . VAL A 1 176 ? -3.426 -10.432 -1.946 1.00 85.31 176 VAL A C 1
ATOM 1284 O O . VAL A 1 176 ? -4.456 -10.913 -1.472 1.00 85.31 176 VAL A O 1
ATOM 1287 N N . VAL A 1 177 ? -2.205 -10.813 -1.586 1.00 88.56 177 VAL A N 1
ATOM 1288 C CA . VAL A 1 177 ? -1.920 -11.750 -0.502 1.00 88.56 177 VAL A CA 1
ATOM 1289 C C . VAL A 1 177 ? -1.048 -11.019 0.515 1.00 88.56 177 VAL A C 1
ATOM 1291 O O . VAL A 1 177 ? 0.1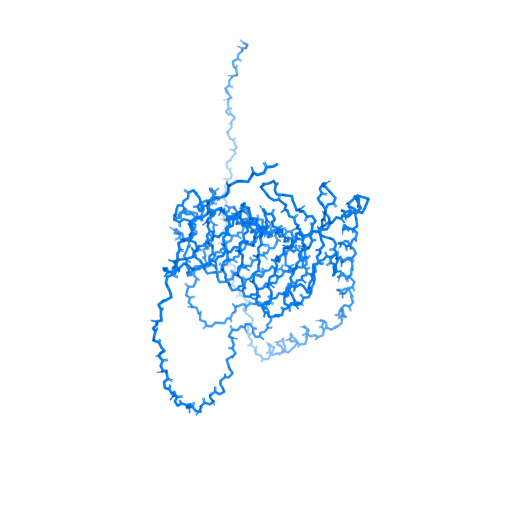47 -10.829 0.290 1.00 88.56 177 VAL A O 1
ATOM 1294 N N . LEU A 1 178 ? -1.669 -10.582 1.611 1.00 86.94 178 LEU A N 1
ATOM 1295 C CA . LEU A 1 178 ? -1.005 -9.973 2.763 1.00 86.94 178 LEU A CA 1
ATOM 1296 C C . LEU A 1 178 ? -0.838 -11.056 3.821 1.00 86.94 178 LEU A C 1
ATOM 1298 O O . LEU A 1 178 ? -1.821 -11.489 4.415 1.00 86.94 178 LEU A O 1
ATOM 1302 N N . GLN A 1 179 ? 0.386 -11.525 4.020 1.00 84.69 179 GLN A N 1
ATOM 1303 C CA . GLN A 1 179 ? 0.675 -12.592 4.978 1.00 84.69 179 GLN A CA 1
ATOM 1304 C C . GLN A 1 179 ? 1.038 -12.028 6.357 1.00 84.69 179 GLN A C 1
ATOM 1306 O O . GLN A 1 179 ? 1.276 -10.831 6.494 1.00 84.69 179 GLN A O 1
ATOM 1311 N N . SER A 1 180 ? 1.092 -12.895 7.369 1.00 73.94 180 SER A N 1
ATOM 1312 C CA . SER A 1 180 ? 1.183 -12.562 8.801 1.00 73.94 180 SER A CA 1
ATOM 1313 C C . SER A 1 180 ? 2.340 -11.715 9.296 1.00 73.94 180 SER A C 1
ATOM 1315 O O . SER A 1 180 ? 2.378 -11.367 10.471 1.00 73.94 180 SER A O 1
ATOM 1317 N N . SER A 1 181 ? 3.280 -11.385 8.432 1.00 77.38 181 SER A N 1
ATOM 1318 C CA . SER A 1 181 ? 4.462 -10.599 8.759 1.00 77.38 181 SER A CA 1
ATOM 1319 C C . SER A 1 181 ? 4.514 -9.244 8.066 1.00 77.38 181 SER A C 1
ATOM 1321 O O . SER A 1 181 ? 5.425 -8.466 8.331 1.00 77.38 181 SER A O 1
ATOM 1323 N N . VAL A 1 182 ? 3.548 -8.919 7.199 1.00 86.19 182 VAL A N 1
ATOM 1324 C CA . VAL A 1 182 ? 3.531 -7.599 6.564 1.00 86.19 182 VAL A CA 1
ATOM 1325 C C . VAL A 1 182 ? 2.834 -6.580 7.446 1.00 86.19 182 VAL A C 1
ATOM 1327 O O . VAL A 1 182 ? 1.687 -6.775 7.846 1.00 86.19 182 VAL A O 1
ATOM 1330 N N . THR A 1 183 ? 3.484 -5.435 7.652 1.00 91.81 183 THR A N 1
ATOM 1331 C CA . THR A 1 183 ? 2.787 -4.226 8.094 1.00 91.81 183 THR A CA 1
ATOM 1332 C C . THR A 1 183 ? 2.326 -3.432 6.877 1.00 91.81 183 THR A C 1
ATOM 1334 O O . THR A 1 183 ? 3.137 -2.916 6.101 1.00 91.81 183 THR A O 1
ATOM 1337 N N . THR A 1 184 ? 1.010 -3.307 6.719 1.00 94.00 184 THR A N 1
ATOM 1338 C CA . THR A 1 184 ? 0.395 -2.437 5.710 1.00 94.00 184 THR A CA 1
ATOM 1339 C C . THR A 1 184 ? 0.035 -1.102 6.356 1.00 94.00 184 THR A C 1
ATOM 1341 O O . THR A 1 184 ? -0.852 -1.045 7.204 1.00 94.00 184 THR A O 1
ATOM 1344 N N . ASP A 1 185 ? 0.723 -0.025 5.974 1.00 95.75 185 ASP A N 1
ATOM 1345 C CA . ASP A 1 185 ? 0.474 1.332 6.477 1.00 95.75 185 ASP A CA 1
ATOM 1346 C C . ASP A 1 185 ? -0.394 2.111 5.478 1.00 95.75 185 ASP A C 1
ATOM 1348 O O . ASP A 1 185 ? 0.087 2.548 4.430 1.00 95.75 185 ASP A O 1
ATOM 1352 N N . MET A 1 186 ? -1.683 2.264 5.786 1.00 96.38 186 MET A N 1
ATOM 1353 C CA . MET A 1 186 ? -2.652 2.986 4.962 1.00 96.38 186 MET A CA 1
ATOM 1354 C C . MET A 1 186 ? -2.771 4.449 5.401 1.00 96.38 186 MET A C 1
ATOM 1356 O O . MET A 1 186 ? -3.050 4.779 6.554 1.00 96.38 186 MET A O 1
ATOM 1360 N N . GLY A 1 187 ? -2.583 5.345 4.443 1.00 96.19 187 GLY A N 1
ATOM 1361 C CA . GLY A 1 187 ? -2.538 6.782 4.643 1.00 96.19 187 GLY A CA 1
ATOM 1362 C C . GLY A 1 187 ? -3.880 7.478 4.484 1.00 96.19 187 GLY A C 1
ATOM 1363 O O . GLY A 1 187 ? -4.542 7.337 3.459 1.00 96.19 187 GLY A O 1
ATOM 1364 N N . LEU A 1 188 ? -4.226 8.321 5.454 1.00 97.44 188 LEU A N 1
ATOM 1365 C CA . LEU A 1 188 ? -5.372 9.227 5.409 1.00 97.44 188 LEU A CA 1
ATOM 1366 C C . LEU A 1 188 ? -4.868 10.668 5.257 1.00 97.44 188 LEU A C 1
ATOM 1368 O O . LEU A 1 188 ? -4.298 11.230 6.190 1.00 97.44 188 LEU A O 1
ATOM 1372 N N . GLY A 1 189 ? -5.040 11.273 4.085 1.00 96.75 189 GLY A N 1
ATOM 1373 C CA . GLY A 1 189 ? -4.679 12.672 3.816 1.00 96.75 189 GLY A CA 1
ATOM 1374 C C . GLY A 1 189 ? -5.879 13.589 3.567 1.00 96.75 189 GLY A C 1
ATOM 1375 O O . GLY A 1 189 ? -5.684 14.766 3.253 1.00 96.75 189 GLY A O 1
ATOM 1376 N N . GLY A 1 190 ? -7.095 13.055 3.684 1.00 97.50 190 GLY A N 1
ATOM 1377 C CA . GLY A 1 190 ? -8.376 13.712 3.450 1.00 97.50 190 GLY A CA 1
ATOM 1378 C C . GLY A 1 190 ? -9.516 12.694 3.379 1.00 97.50 190 GLY A C 1
ATOM 1379 O O . GLY A 1 190 ? -9.340 11.545 3.783 1.00 97.50 190 GLY A O 1
ATOM 1380 N N . THR A 1 191 ? -10.675 13.115 2.875 1.00 97.81 191 THR A N 1
ATOM 1381 C CA . THR A 1 191 ? -11.924 12.330 2.867 1.00 97.81 191 THR A CA 1
ATOM 1382 C C . THR A 1 191 ? -12.328 11.818 1.485 1.00 97.81 191 THR A C 1
ATOM 1384 O O . THR A 1 191 ? -13.319 11.103 1.365 1.00 97.81 191 THR A O 1
ATOM 1387 N N . GLU A 1 192 ? -11.582 12.153 0.432 1.00 97.94 192 GLU A N 1
ATOM 1388 C CA . GLU A 1 192 ? -11.837 11.640 -0.915 1.00 97.94 192 GLU A CA 1
ATOM 1389 C C . GLU A 1 192 ? -10.986 10.388 -1.178 1.00 97.94 192 GLU A C 1
ATOM 1391 O O . GLU A 1 192 ? -9.818 10.354 -0.803 1.00 97.94 192 GLU A O 1
ATOM 1396 N N . PRO A 1 193 ? -11.494 9.337 -1.832 1.00 97.75 193 PRO A N 1
ATOM 1397 C CA . PRO A 1 193 ? -10.634 8.222 -2.216 1.00 97.75 193 PRO A CA 1
ATOM 1398 C C . PRO A 1 193 ? -9.577 8.700 -3.219 1.00 97.75 193 PRO A C 1
ATOM 1400 O O . PRO A 1 193 ? -9.869 9.517 -4.098 1.00 97.75 193 PRO A O 1
ATOM 1403 N N . ALA A 1 194 ? -8.351 8.188 -3.122 1.00 96.69 194 ALA A N 1
ATOM 1404 C CA . ALA A 1 194 ? -7.397 8.321 -4.214 1.00 96.69 194 ALA A CA 1
ATOM 1405 C C . ALA A 1 194 ? -7.918 7.558 -5.444 1.00 96.69 194 ALA A C 1
ATOM 1407 O O . ALA A 1 194 ? -8.497 6.475 -5.312 1.00 96.69 194 ALA A O 1
ATOM 1408 N N . THR A 1 195 ? -7.725 8.118 -6.639 1.00 95.19 195 THR A N 1
ATOM 1409 C CA . THR A 1 195 ? -8.230 7.544 -7.895 1.00 95.19 195 THR A CA 1
ATOM 1410 C C . THR A 1 195 ? -7.228 7.662 -9.039 1.00 95.19 195 THR A C 1
ATOM 1412 O O . THR A 1 195 ? -6.347 8.518 -9.056 1.00 95.19 195 THR A O 1
ATOM 1415 N N . LEU A 1 196 ? -7.389 6.787 -10.019 1.00 93.38 196 LEU A N 1
ATOM 1416 C CA . LEU A 1 196 ? -6.576 6.622 -11.206 1.00 93.38 196 LEU A CA 1
ATOM 1417 C C . LEU A 1 196 ? -7.555 6.326 -12.334 1.00 93.38 196 LEU A C 1
ATOM 1419 O O . LEU A 1 196 ? -8.060 5.214 -12.496 1.00 93.38 196 LEU A O 1
ATOM 1423 N N . THR A 1 197 ? -7.872 7.362 -13.089 1.00 93.25 197 THR A N 1
ATOM 1424 C CA . THR A 1 197 ? -8.873 7.314 -14.155 1.00 93.25 197 THR A CA 1
ATOM 1425 C C . THR A 1 197 ? -8.195 7.472 -15.506 1.00 93.25 197 THR A C 1
ATOM 1427 O O . THR A 1 197 ? -7.058 7.926 -15.578 1.00 93.25 197 THR A O 1
ATOM 1430 N N . ARG A 1 198 ? -8.857 7.086 -16.599 1.00 92.12 198 ARG A N 1
ATOM 1431 C CA . ARG A 1 198 ? -8.424 7.480 -17.946 1.00 92.12 198 ARG A CA 1
ATOM 1432 C C . ARG A 1 198 ? -9.246 8.674 -18.392 1.00 92.12 198 ARG A C 1
ATOM 1434 O O . ARG A 1 198 ? -10.471 8.626 -18.323 1.00 92.12 198 ARG A O 1
ATOM 1441 N N . ASP A 1 199 ? -8.584 9.721 -18.862 1.00 92.62 199 ASP A N 1
ATOM 1442 C CA . ASP A 1 199 ? -9.269 10.826 -19.521 1.00 92.62 199 ASP A CA 1
ATOM 1443 C C . ASP A 1 199 ? -9.768 10.432 -20.924 1.00 92.62 199 ASP A C 1
ATOM 1445 O O . ASP A 1 199 ? -9.554 9.316 -21.407 1.00 92.62 199 ASP A O 1
ATOM 1449 N N . ALA A 1 200 ? -10.425 11.372 -21.607 1.00 93.75 200 ALA A N 1
ATOM 1450 C CA . ALA A 1 200 ? -10.961 11.164 -22.952 1.00 93.75 200 ALA A CA 1
ATOM 1451 C C . ALA A 1 200 ? -9.890 10.811 -24.007 1.00 93.75 200 ALA A C 1
ATOM 1453 O O . ALA A 1 200 ? -10.226 10.257 -25.051 1.00 93.75 200 ALA A O 1
ATOM 1454 N N . SER A 1 201 ? -8.612 11.110 -23.748 1.00 94.00 201 SER A N 1
ATOM 1455 C CA . SER A 1 201 ? -7.482 10.738 -24.610 1.00 94.00 201 SER A CA 1
ATOM 1456 C C . SER A 1 201 ? -6.890 9.363 -24.272 1.00 94.00 201 SER A C 1
ATOM 1458 O O . SER A 1 201 ? -5.936 8.918 -24.910 1.00 94.00 201 SER A O 1
ATOM 1460 N N . GLY A 1 202 ? -7.440 8.676 -23.266 1.00 90.62 202 GLY A N 1
ATOM 1461 C CA . GLY A 1 202 ? -6.936 7.404 -22.759 1.00 90.62 202 GLY A CA 1
ATOM 1462 C C . GLY A 1 202 ? -5.728 7.550 -21.830 1.00 90.62 202 GLY A C 1
ATOM 1463 O O . GLY A 1 202 ? -5.149 6.536 -21.418 1.00 90.62 202 GLY A O 1
ATOM 1464 N N . GLN A 1 203 ? -5.337 8.779 -21.482 1.00 88.94 203 GLN A N 1
ATOM 1465 C CA . GLN A 1 203 ? -4.249 9.034 -20.553 1.00 88.94 203 GLN A CA 1
ATOM 1466 C C . GLN A 1 203 ? -4.710 8.807 -19.112 1.00 88.94 203 GLN A C 1
ATOM 1468 O O . GLN A 1 203 ? -5.747 9.302 -18.690 1.00 88.94 203 GLN A O 1
ATOM 1473 N N . MET A 1 204 ? -3.914 8.047 -18.359 1.00 90.12 204 MET A N 1
ATOM 1474 C CA . MET A 1 204 ? -4.082 7.868 -16.920 1.00 90.12 204 MET A CA 1
ATOM 1475 C C . MET A 1 204 ? -3.898 9.202 -16.182 1.00 90.12 204 MET A C 1
ATOM 1477 O O . MET A 1 204 ? -2.872 9.862 -16.367 1.00 90.12 204 MET A O 1
ATOM 1481 N N . GLN A 1 205 ? -4.867 9.542 -15.339 1.00 92.12 205 GLN A N 1
ATOM 1482 C CA . GLN A 1 205 ? -4.935 10.710 -14.470 1.00 92.12 205 GLN A CA 1
ATOM 1483 C C . GLN A 1 205 ? -5.004 10.228 -13.024 1.00 92.12 205 GLN A C 1
ATOM 1485 O O . GLN A 1 205 ? -5.894 9.453 -12.679 1.00 92.12 205 GLN A O 1
ATOM 1490 N N . LEU A 1 206 ? -4.060 10.673 -12.200 1.00 93.69 206 LEU A N 1
ATOM 1491 C CA . LEU A 1 206 ? -3.974 10.331 -10.783 1.00 93.69 206 LEU A CA 1
ATOM 1492 C C . LEU A 1 206 ? -4.531 11.484 -9.938 1.00 93.69 206 LEU A C 1
ATOM 1494 O O . LEU A 1 206 ? -4.055 12.612 -10.054 1.00 93.69 206 LEU A O 1
ATOM 1498 N N . ALA A 1 207 ? -5.479 11.187 -9.053 1.00 95.19 207 ALA A N 1
ATOM 1499 C CA . ALA A 1 207 ? -5.902 12.059 -7.963 1.00 95.19 207 ALA A CA 1
ATOM 1500 C C . ALA A 1 207 ? -5.481 11.412 -6.638 1.00 95.19 207 ALA A C 1
ATOM 1502 O O . ALA A 1 207 ? -6.008 10.372 -6.246 1.00 95.19 207 ALA A O 1
ATOM 1503 N N . ALA A 1 208 ? -4.465 11.983 -5.996 1.00 95.50 208 ALA A N 1
ATOM 1504 C CA . ALA A 1 208 ? -3.818 11.433 -4.810 1.00 95.50 208 ALA A CA 1
ATOM 1505 C C . ALA A 1 208 ? -3.155 12.553 -3.988 1.00 95.50 208 ALA A C 1
ATOM 1507 O O . ALA A 1 208 ? -3.081 13.704 -4.420 1.00 95.50 208 ALA A O 1
ATOM 1508 N N . GLY A 1 209 ? -2.653 12.230 -2.795 1.00 94.06 209 GLY A N 1
ATOM 1509 C CA . GLY A 1 209 ? -2.058 13.210 -1.880 1.00 94.06 209 GLY A CA 1
ATOM 1510 C C . GLY A 1 209 ? -3.080 13.953 -1.007 1.00 94.06 209 GLY A C 1
ATOM 1511 O O . GLY A 1 209 ? -4.023 13.355 -0.496 1.00 94.06 209 GLY A O 1
ATOM 1512 N N . ARG A 1 210 ? -2.857 15.251 -0.752 1.00 96.19 210 ARG A N 1
ATOM 1513 C CA . ARG A 1 210 ? -3.699 16.065 0.152 1.00 96.19 210 ARG A CA 1
ATOM 1514 C C . ARG A 1 210 ? -5.158 16.058 -0.312 1.00 96.19 210 ARG A C 1
ATOM 1516 O O . ARG A 1 210 ? -5.418 16.313 -1.478 1.00 96.19 210 ARG A O 1
ATOM 1523 N N . GLY A 1 211 ? -6.088 15.859 0.619 1.00 97.12 211 GLY A N 1
ATOM 1524 C CA . GLY A 1 211 ? -7.519 15.744 0.322 1.00 97.12 211 GLY A CA 1
ATOM 1525 C C . GLY A 1 211 ? -7.960 14.305 0.058 1.00 97.12 211 GLY A C 1
ATOM 1526 O O . GLY A 1 211 ? -9.142 14.012 0.220 1.00 97.12 211 GLY A O 1
ATOM 1527 N N . HIS A 1 212 ? -7.012 13.401 -0.212 1.00 97.88 212 HIS A N 1
ATOM 1528 C CA . HIS A 1 212 ? -7.298 12.009 -0.523 1.00 97.88 212 HIS A CA 1
ATOM 1529 C C . HIS A 1 212 ? -6.882 11.032 0.588 1.00 97.88 212 HIS A C 1
ATOM 1531 O O . HIS A 1 212 ? -6.005 11.332 1.398 1.00 97.88 212 HIS A O 1
ATOM 1537 N N . TYR A 1 213 ? -7.453 9.830 0.597 1.00 98.19 213 TYR A N 1
ATOM 1538 C CA . TYR A 1 213 ? -6.987 8.678 1.375 1.00 98.19 213 TYR A CA 1
ATOM 1539 C C . TYR A 1 213 ? -6.589 7.511 0.466 1.00 98.19 213 TYR A C 1
ATOM 1541 O O . TYR A 1 213 ? -7.034 7.418 -0.679 1.00 98.19 213 TYR A O 1
ATOM 1549 N N . SER A 1 214 ? -5.716 6.637 0.968 1.00 97.19 214 SER A N 1
ATOM 1550 C CA . SER A 1 214 ? -5.234 5.478 0.219 1.00 97.19 214 SER A CA 1
ATOM 1551 C C . SER A 1 214 ? -6.330 4.452 -0.025 1.00 97.19 214 SER A C 1
ATOM 1553 O O . SER A 1 214 ? -7.063 4.094 0.896 1.00 97.19 214 SER A O 1
ATOM 1555 N N . THR A 1 215 ? -6.393 3.941 -1.250 1.00 96.31 215 THR A N 1
ATOM 1556 C CA . THR A 1 215 ? -7.345 2.902 -1.652 1.00 96.31 215 THR A CA 1
ATOM 1557 C C . THR A 1 215 ? -6.638 1.763 -2.374 1.00 96.31 215 THR A C 1
ATOM 1559 O O . THR A 1 215 ? -5.667 1.959 -3.113 1.00 96.31 215 THR A O 1
ATOM 1562 N N . LEU A 1 216 ? -7.140 0.550 -2.162 1.00 95.81 216 LEU A N 1
ATOM 1563 C CA . LEU A 1 216 ? -6.683 -0.661 -2.827 1.00 95.81 216 LEU A CA 1
ATOM 1564 C C . LEU A 1 216 ? -7.883 -1.416 -3.408 1.00 95.81 216 LEU A C 1
ATOM 1566 O O . LEU A 1 216 ? -8.706 -1.935 -2.665 1.00 95.81 216 LEU A O 1
ATOM 1570 N N . THR A 1 217 ? -7.983 -1.510 -4.730 1.00 95.50 217 THR A N 1
ATOM 1571 C CA . THR A 1 217 ? -9.016 -2.323 -5.397 1.00 95.50 217 THR A CA 1
ATOM 1572 C C . THR A 1 217 ? -8.432 -3.665 -5.811 1.00 95.50 217 THR A C 1
ATOM 1574 O O . THR A 1 217 ? -7.371 -3.682 -6.444 1.00 95.50 217 THR A O 1
ATOM 1577 N N . VAL A 1 218 ? -9.114 -4.759 -5.458 1.00 95.50 218 VAL A N 1
ATOM 1578 C CA . VAL A 1 218 ? -8.690 -6.149 -5.689 1.00 95.50 218 VAL A CA 1
ATOM 1579 C C . VAL A 1 218 ? -9.842 -7.063 -6.083 1.00 95.50 218 VAL A C 1
ATOM 1581 O O . VAL A 1 218 ? -10.969 -6.850 -5.660 1.00 95.50 218 VAL A O 1
ATOM 1584 N N . ASP A 1 219 ? -9.570 -8.123 -6.845 1.00 92.88 219 ASP A N 1
ATOM 1585 C CA . ASP A 1 219 ? -10.558 -9.184 -7.095 1.00 92.88 219 ASP A CA 1
ATOM 1586 C C . ASP A 1 219 ? -10.509 -10.249 -5.998 1.00 92.88 219 ASP A C 1
ATOM 1588 O O . ASP A 1 219 ? -11.527 -10.812 -5.600 1.00 92.88 219 ASP A O 1
ATOM 1592 N N . THR A 1 220 ? -9.311 -10.574 -5.511 1.00 93.44 220 THR A N 1
ATOM 1593 C CA . THR A 1 220 ? -9.119 -11.538 -4.422 1.00 93.44 220 THR A CA 1
ATOM 1594 C C . THR A 1 220 ? -8.175 -10.975 -3.374 1.00 93.44 220 THR A C 1
ATOM 1596 O O . THR A 1 220 ? -7.063 -10.554 -3.698 1.00 93.44 220 THR A O 1
ATOM 1599 N N . ALA A 1 221 ? -8.621 -11.011 -2.119 1.00 95.31 221 ALA A N 1
ATOM 1600 C CA . ALA A 1 221 ? -7.872 -10.566 -0.954 1.00 95.31 221 ALA A CA 1
ATOM 1601 C C . ALA A 1 221 ? -7.691 -11.724 0.032 1.00 95.31 221 ALA A C 1
ATOM 1603 O O . ALA A 1 221 ? -8.666 -12.236 0.590 1.00 95.31 221 ALA A O 1
ATOM 1604 N N . VAL A 1 222 ? -6.443 -12.111 0.282 1.00 95.75 222 VAL A N 1
ATOM 1605 C CA . VAL A 1 222 ? -6.077 -12.957 1.423 1.00 95.75 222 VAL A CA 1
ATOM 1606 C C . VAL A 1 222 ? -5.375 -12.069 2.435 1.00 95.75 222 VAL A C 1
ATOM 1608 O O . VAL A 1 222 ? -4.321 -11.511 2.133 1.00 95.75 222 VAL A O 1
ATOM 1611 N N . ILE A 1 223 ? -5.990 -11.907 3.602 1.00 95.81 223 ILE A N 1
ATOM 1612 C CA . ILE A 1 223 ? -5.559 -10.965 4.631 1.00 95.81 223 ILE A CA 1
ATOM 1613 C C . ILE A 1 223 ? -5.177 -11.751 5.866 1.00 95.81 223 ILE A C 1
ATOM 1615 O O . ILE A 1 223 ? -5.997 -12.466 6.433 1.00 95.81 223 ILE A O 1
ATOM 1619 N N . ASP A 1 224 ? -3.927 -11.608 6.255 1.00 93.50 224 ASP A N 1
ATOM 1620 C CA . ASP A 1 224 ? -3.396 -12.214 7.462 1.00 93.50 224 ASP A CA 1
ATOM 1621 C C . ASP A 1 224 ? -2.337 -11.319 8.107 1.00 93.50 224 ASP A C 1
ATOM 1623 O O . ASP A 1 224 ? -1.747 -11.759 9.066 1.00 93.50 224 ASP A O 1
ATOM 1627 N N . GLY A 1 225 ? -2.062 -10.107 7.599 1.00 92.38 225 GLY A N 1
ATOM 1628 C CA . GLY A 1 225 ? -1.006 -9.205 8.096 1.00 92.38 225 GLY A CA 1
ATOM 1629 C C . GLY A 1 225 ? -1.459 -8.179 9.142 1.00 92.38 225 GLY A C 1
ATOM 1630 O O . GLY A 1 225 ? -2.606 -8.185 9.587 1.00 92.38 225 GLY A O 1
ATOM 1631 N N . ASP A 1 226 ? -0.567 -7.257 9.498 1.00 93.56 226 ASP A N 1
ATOM 1632 C CA . ASP A 1 226 ? -0.842 -6.124 10.385 1.00 93.56 226 ASP A CA 1
ATOM 1633 C C . ASP A 1 226 ? -1.348 -4.906 9.585 1.00 93.56 226 ASP A C 1
ATOM 1635 O O . ASP A 1 226 ? -0.849 -4.592 8.497 1.00 93.56 226 ASP A O 1
ATOM 1639 N N . LEU A 1 227 ? -2.324 -4.181 10.141 1.00 95.75 227 LEU A N 1
ATOM 1640 C CA . LEU A 1 227 ? -2.795 -2.901 9.607 1.00 95.75 227 LEU A CA 1
ATOM 1641 C C . LEU A 1 227 ? -2.350 -1.758 10.512 1.00 95.75 227 LEU A C 1
ATOM 1643 O O . LEU A 1 227 ? -2.635 -1.739 11.709 1.00 95.75 227 LEU A O 1
ATOM 1647 N N . LYS A 1 228 ? -1.742 -0.746 9.902 1.00 95.75 228 LYS A N 1
ATOM 1648 C CA . LYS A 1 228 ? -1.464 0.542 10.522 1.00 95.75 228 LYS A CA 1
ATOM 1649 C C . LYS A 1 228 ? -2.155 1.643 9.730 1.00 95.75 228 LYS A C 1
ATOM 1651 O O . LYS A 1 228 ? -2.175 1.611 8.504 1.00 95.75 228 LYS A O 1
ATOM 1656 N N . LEU A 1 229 ? -2.702 2.628 10.436 1.00 96.19 229 LEU A N 1
ATOM 1657 C CA . LEU A 1 229 ? -3.200 3.853 9.824 1.00 96.19 229 LEU A CA 1
ATOM 1658 C C . LEU A 1 229 ? -2.294 5.026 10.179 1.00 96.19 229 LEU A C 1
ATOM 1660 O O . LEU A 1 229 ? -1.945 5.221 11.345 1.00 96.19 229 LEU A O 1
ATOM 1664 N N . SER A 1 230 ? -1.971 5.836 9.176 1.00 96.38 230 SER A N 1
ATOM 1665 C CA . SER A 1 230 ? -1.203 7.066 9.349 1.00 96.38 230 SER A CA 1
ATOM 1666 C C . SER A 1 230 ? -1.960 8.252 8.766 1.00 96.38 230 SER A C 1
ATOM 1668 O O . SER A 1 230 ? -2.424 8.216 7.630 1.00 96.38 230 SER A O 1
ATOM 1670 N N . THR A 1 231 ? -2.061 9.342 9.520 1.00 96.38 231 THR A N 1
ATOM 1671 C CA . THR A 1 231 ? -2.600 10.607 9.007 1.00 96.38 231 THR A CA 1
ATOM 1672 C C . THR A 1 231 ? -1.498 11.426 8.343 1.00 96.38 231 THR A C 1
ATOM 1674 O O . THR A 1 231 ? -0.418 11.602 8.911 1.00 96.38 231 THR A O 1
ATOM 1677 N N . TYR A 1 232 ? -1.771 11.979 7.166 1.00 95.19 232 TYR A N 1
ATOM 1678 C CA . TYR A 1 232 ? -0.824 12.771 6.383 1.00 95.19 232 TYR A CA 1
ATOM 1679 C C . TYR A 1 232 ? -1.337 14.189 6.133 1.00 95.19 232 TYR A C 1
ATOM 1681 O O . TYR A 1 232 ? -2.523 14.478 6.240 1.00 95.19 232 TYR A O 1
ATOM 1689 N N . TYR A 1 233 ? -0.419 15.104 5.812 1.00 95.50 233 TYR A N 1
ATOM 1690 C CA . TYR A 1 233 ? -0.722 16.505 5.473 1.00 95.50 233 TYR A CA 1
ATOM 1691 C C . TYR A 1 233 ? -1.485 17.296 6.550 1.00 95.50 233 TYR A C 1
ATOM 1693 O O . TYR A 1 233 ? -2.158 18.275 6.231 1.00 95.50 233 TYR A O 1
ATOM 1701 N N . GLY A 1 234 ? -1.359 16.892 7.818 1.00 95.56 234 GLY A N 1
ATOM 1702 C CA . GLY A 1 234 ? -2.094 17.490 8.934 1.00 95.56 234 GLY A CA 1
ATOM 1703 C C . GLY A 1 234 ? -3.583 17.134 8.949 1.00 95.56 234 GLY A C 1
ATOM 1704 O O . GLY A 1 234 ? -4.356 17.816 9.616 1.00 95.56 234 GLY A O 1
ATOM 1705 N N . PHE A 1 235 ? -3.993 16.107 8.199 1.00 97.38 235 PHE A N 1
ATOM 1706 C CA . PHE A 1 235 ? -5.364 15.618 8.212 1.00 97.38 235 PHE A CA 1
ATOM 1707 C C . PHE A 1 235 ? -5.729 15.052 9.588 1.00 97.38 235 PHE A C 1
ATOM 1709 O O . PHE A 1 235 ? -4.941 14.337 10.203 1.00 97.38 235 PHE A O 1
ATOM 1716 N N . SER A 1 236 ? -6.933 15.373 10.056 1.00 97.38 236 SER A N 1
ATOM 1717 C CA . SER A 1 236 ? -7.482 14.893 11.320 1.00 97.38 236 SER A CA 1
ATOM 1718 C C . SER A 1 236 ? -8.892 14.362 11.055 1.00 97.38 236 SER A C 1
ATOM 1720 O O . SER A 1 236 ? -9.778 15.174 10.773 1.00 97.38 236 SER A O 1
ATOM 1722 N N . PRO A 1 237 ? -9.095 13.030 11.078 1.00 98.06 237 PRO A N 1
ATOM 1723 C CA . PRO A 1 237 ? -10.410 12.420 10.919 1.00 98.06 237 PRO A CA 1
ATOM 1724 C C . PRO A 1 237 ? -11.437 13.007 11.889 1.00 98.06 237 PRO A C 1
ATOM 1726 O O . PRO A 1 237 ? -11.145 13.192 13.074 1.00 98.06 237 PRO A O 1
ATOM 1729 N N . MET A 1 238 ? -12.647 13.257 11.400 1.00 98.25 238 MET A N 1
ATOM 1730 C CA . MET A 1 238 ? -13.782 13.720 12.193 1.00 98.25 238 MET A CA 1
ATOM 1731 C C . MET A 1 238 ? -14.772 12.572 12.445 1.00 98.25 238 MET A C 1
ATOM 1733 O O . MET A 1 238 ? -14.929 11.698 11.591 1.00 98.25 238 MET A O 1
ATOM 1737 N N . PRO A 1 239 ? -15.470 12.550 13.599 1.00 98.44 239 PRO A N 1
ATOM 1738 C CA . PRO A 1 239 ? -16.545 11.591 13.826 1.00 98.44 239 PRO A CA 1
ATOM 1739 C C . PRO A 1 239 ? -17.586 11.637 12.701 1.00 98.44 239 PRO A C 1
ATOM 1741 O O . PRO A 1 239 ? -18.109 12.703 12.378 1.00 98.44 239 PRO A O 1
ATOM 1744 N N . GLY A 1 240 ? -17.899 10.475 12.133 1.00 98.25 240 GLY A N 1
ATOM 1745 C CA . GLY A 1 240 ? -18.785 10.320 10.980 1.00 98.25 240 GLY A CA 1
ATOM 1746 C C . GLY A 1 240 ? -18.061 10.107 9.648 1.00 98.25 240 GLY A C 1
ATOM 1747 O O . GLY A 1 240 ? -18.703 9.633 8.712 1.00 98.25 240 GLY A O 1
ATOM 1748 N N . ASP A 1 241 ? -16.756 10.387 9.555 1.00 98.56 241 ASP A N 1
ATOM 1749 C CA . ASP A 1 241 ? -15.986 10.084 8.345 1.00 98.56 241 ASP A CA 1
ATOM 1750 C C . ASP A 1 241 ? -15.904 8.567 8.104 1.00 98.56 241 ASP A C 1
ATOM 1752 O O . ASP A 1 241 ? -15.827 7.765 9.042 1.00 98.56 241 ASP A O 1
ATOM 1756 N N . GLN A 1 242 ? -15.874 8.176 6.830 1.00 98.31 242 GLN A N 1
ATOM 1757 C CA . GLN A 1 242 ? -15.717 6.789 6.398 1.00 98.31 242 GLN A CA 1
ATOM 1758 C C . GLN A 1 242 ? -14.661 6.678 5.299 1.00 98.31 242 GLN A C 1
ATOM 1760 O O . GLN A 1 242 ? -14.592 7.519 4.403 1.00 98.31 242 GLN A O 1
ATOM 1765 N N . TYR A 1 243 ? -13.864 5.613 5.357 1.00 98.25 243 TYR A N 1
ATOM 1766 C CA . TYR A 1 243 ? -12.749 5.370 4.447 1.00 98.25 243 TYR A CA 1
ATOM 1767 C C . TYR A 1 243 ? -12.801 3.927 3.948 1.00 98.25 243 TYR A C 1
ATOM 1769 O O . TYR A 1 243 ? -12.501 3.001 4.702 1.00 98.25 243 TYR A O 1
ATOM 1777 N N . GLN A 1 244 ? -13.165 3.719 2.684 1.00 98.19 244 GLN A N 1
ATOM 1778 C CA . GLN A 1 244 ? -13.113 2.398 2.052 1.00 98.19 244 GLN A CA 1
ATOM 1779 C C . GLN A 1 244 ? -11.685 2.125 1.567 1.00 98.19 244 GLN A C 1
ATOM 1781 O O . GLN A 1 244 ? -11.313 2.463 0.445 1.00 98.19 244 GLN A O 1
ATOM 1786 N N . ILE A 1 245 ? -10.857 1.564 2.449 1.00 97.31 245 ILE A N 1
ATOM 1787 C CA . ILE A 1 245 ? -9.416 1.403 2.208 1.00 97.31 245 ILE A CA 1
ATOM 1788 C C . ILE A 1 245 ? -9.098 0.211 1.301 1.00 97.31 245 ILE A C 1
ATOM 1790 O O . ILE A 1 245 ? -8.099 0.244 0.583 1.00 97.31 245 ILE A O 1
ATOM 1794 N N . ILE A 1 246 ? -9.945 -0.825 1.293 1.00 97.44 246 ILE A N 1
ATOM 1795 C CA . ILE A 1 246 ? -9.826 -1.964 0.376 1.00 97.44 246 ILE A CA 1
ATOM 1796 C C . ILE A 1 246 ? -11.197 -2.255 -0.231 1.00 97.44 246 ILE A C 1
ATOM 1798 O O . ILE A 1 246 ? -12.155 -2.475 0.503 1.00 97.44 246 ILE A O 1
ATOM 1802 N N . THR A 1 247 ? -11.268 -2.268 -1.562 1.00 97.50 247 THR A N 1
ATOM 1803 C CA . THR A 1 247 ? -12.441 -2.701 -2.334 1.00 97.50 247 THR A CA 1
ATOM 1804 C C . THR A 1 247 ? -12.202 -4.104 -2.883 1.00 97.50 247 THR A C 1
ATOM 1806 O O . THR A 1 247 ? -11.184 -4.303 -3.553 1.00 97.50 247 THR A O 1
ATOM 1809 N N . VAL A 1 248 ? -13.097 -5.060 -2.628 1.00 97.06 248 VAL A N 1
ATOM 1810 C CA . VAL A 1 248 ? -12.927 -6.471 -3.005 1.00 97.06 248 VAL A CA 1
ATOM 1811 C C . VAL A 1 248 ? -14.021 -6.925 -3.977 1.00 97.06 248 VAL A C 1
ATOM 1813 O O . VAL A 1 248 ? -15.074 -7.402 -3.583 1.00 97.06 248 VAL A O 1
ATOM 1816 N N . ASN A 1 249 ? -13.731 -6.925 -5.278 1.00 96.38 249 ASN A N 1
ATOM 1817 C CA . ASN A 1 249 ? -14.711 -7.294 -6.313 1.00 96.38 249 ASN A CA 1
ATOM 1818 C C . ASN A 1 249 ? -15.141 -8.774 -6.275 1.00 96.38 249 ASN A C 1
ATOM 1820 O O . ASN A 1 249 ? -16.119 -9.158 -6.915 1.00 96.38 249 ASN A O 1
ATOM 1824 N N . GLY A 1 250 ? -14.357 -9.634 -5.623 1.00 94.81 250 GLY A N 1
ATOM 1825 C CA . GLY A 1 250 ? -14.573 -11.076 -5.608 1.00 94.81 250 GLY A CA 1
ATOM 1826 C C . GLY A 1 250 ? -14.548 -11.647 -4.199 1.00 94.81 250 GLY A C 1
ATOM 1827 O O . GLY A 1 250 ? -15.518 -11.550 -3.450 1.00 94.81 250 GLY A O 1
ATOM 1828 N N . ARG A 1 251 ? -13.458 -12.332 -3.846 1.00 95.12 251 ARG A N 1
ATOM 1829 C CA . ARG A 1 251 ? -13.376 -13.084 -2.588 1.00 95.12 251 ARG A CA 1
ATOM 1830 C C . ARG A 1 251 ? -12.374 -12.462 -1.629 1.00 95.12 251 ARG A C 1
ATOM 1832 O O . ARG A 1 251 ? -11.187 -12.379 -1.936 1.00 95.12 251 ARG A O 1
ATOM 1839 N N . ARG A 1 252 ? -12.845 -12.153 -0.422 1.00 96.62 252 ARG A N 1
ATOM 1840 C CA . ARG A 1 252 ? -12.004 -11.878 0.745 1.00 96.62 252 ARG A CA 1
ATOM 1841 C C . ARG A 1 252 ? -11.920 -13.115 1.636 1.00 96.62 252 ARG A C 1
ATOM 1843 O O . ARG A 1 252 ? -12.919 -13.800 1.858 1.00 96.62 252 ARG A O 1
ATOM 1850 N N . THR A 1 253 ? -10.740 -13.394 2.173 1.00 96.62 253 THR A N 1
ATOM 1851 C CA . THR A 1 253 ? -10.543 -14.363 3.258 1.00 96.62 253 THR A CA 1
ATOM 1852 C C . THR A 1 253 ? -9.558 -13.823 4.282 1.00 96.62 253 THR A C 1
ATOM 1854 O O . THR A 1 253 ? -8.572 -13.198 3.897 1.00 96.62 253 THR A O 1
ATOM 1857 N N . GLY A 1 254 ? -9.794 -14.145 5.553 1.00 95.56 254 GLY A N 1
ATOM 1858 C CA . GLY A 1 254 ? -8.945 -13.715 6.662 1.00 95.56 254 GLY A CA 1
ATOM 1859 C C . GLY A 1 254 ? -9.215 -12.275 7.105 1.00 95.56 254 GLY A C 1
ATOM 1860 O O . GLY A 1 254 ? -10.114 -11.616 6.588 1.00 95.56 254 GLY A O 1
ATOM 1861 N N . GLU A 1 255 ? -8.473 -11.817 8.103 1.00 96.69 255 GLU A N 1
ATOM 1862 C CA . GLU A 1 255 ? -8.619 -10.528 8.785 1.00 96.69 255 GLU A CA 1
ATOM 1863 C C . GLU A 1 255 ? -7.220 -9.998 9.119 1.00 96.69 255 GLU A C 1
ATOM 1865 O O . GLU A 1 255 ? -6.257 -10.763 9.148 1.00 96.69 255 GLU A O 1
ATOM 1870 N N . PHE A 1 256 ? -7.093 -8.700 9.385 1.00 96.19 256 PHE A N 1
ATOM 1871 C CA . PHE A 1 256 ? -5.857 -8.165 9.943 1.00 96.19 256 PHE A CA 1
ATOM 1872 C C . PHE A 1 256 ? -5.629 -8.701 11.359 1.00 96.19 256 PHE A C 1
ATOM 1874 O O . PHE A 1 256 ? -6.556 -8.815 12.171 1.00 96.19 256 PHE A O 1
ATOM 1881 N N . ILE A 1 257 ? -4.372 -9.003 11.673 1.00 93.81 257 ILE A N 1
ATOM 1882 C CA . ILE A 1 257 ? -3.969 -9.557 12.962 1.00 93.81 257 ILE A CA 1
ATOM 1883 C C . ILE A 1 257 ? -4.388 -8.620 14.093 1.00 93.81 257 ILE A C 1
ATOM 1885 O O . ILE A 1 257 ? -4.133 -7.421 14.082 1.00 93.81 257 ILE A O 1
ATOM 1889 N N . GLY A 1 258 ? -5.052 -9.185 15.104 1.00 92.62 258 GLY A N 1
ATOM 1890 C CA . GLY A 1 258 ? -5.442 -8.449 16.309 1.00 92.62 258 GLY A CA 1
ATOM 1891 C C . GLY A 1 258 ? -6.585 -7.443 16.119 1.00 92.62 258 GLY A C 1
ATOM 1892 O O . GLY A 1 258 ? -6.989 -6.800 17.096 1.00 92.62 258 GLY A O 1
ATOM 1893 N N . VAL A 1 259 ? -7.157 -7.348 14.915 1.00 95.88 259 VAL A N 1
ATOM 1894 C CA . VAL A 1 259 ? -8.247 -6.424 14.585 1.00 95.88 259 VAL A CA 1
ATOM 1895 C C . VAL A 1 259 ? -9.448 -7.215 14.045 1.00 95.88 259 VAL A C 1
ATOM 1897 O O . VAL A 1 259 ? -9.613 -7.322 12.832 1.00 95.88 259 VAL A O 1
ATOM 1900 N N . PRO A 1 260 ? -10.301 -7.778 14.921 1.00 96.44 260 PRO A N 1
ATOM 1901 C CA . PRO A 1 260 ? -11.533 -8.438 14.486 1.00 96.44 260 PRO A CA 1
ATOM 1902 C C . PRO A 1 260 ? -12.549 -7.422 13.942 1.00 96.44 260 PRO A C 1
ATOM 1904 O O . PRO A 1 260 ? -12.352 -6.212 14.085 1.00 96.44 260 PRO A O 1
ATOM 1907 N N . GLU A 1 261 ? -13.664 -7.905 13.385 1.00 97.50 261 GLU A N 1
ATOM 1908 C CA . GLU A 1 261 ? -14.805 -7.063 12.996 1.00 97.50 261 GLU A CA 1
ATOM 1909 C C . GLU A 1 261 ? -15.198 -6.082 14.111 1.00 97.50 261 GLU A C 1
ATOM 1911 O O . GLU A 1 261 ? -15.396 -6.453 15.274 1.00 97.50 261 GLU A O 1
ATOM 1916 N N . GLY A 1 262 ? -15.294 -4.800 13.762 1.00 97.56 262 GLY A N 1
ATOM 1917 C CA . GLY A 1 262 ? -15.583 -3.731 14.703 1.00 97.56 262 GLY A CA 1
ATOM 1918 C C . GLY A 1 262 ? -14.438 -3.393 15.664 1.00 97.56 262 GLY A C 1
ATOM 1919 O O . GLY A 1 262 ? -14.671 -2.652 16.619 1.00 97.56 262 GLY A O 1
ATOM 1920 N N . GLY A 1 263 ? -13.233 -3.925 15.465 1.00 97.00 263 GLY A N 1
ATOM 1921 C CA . GLY A 1 263 ? -12.045 -3.587 16.241 1.00 97.00 263 GLY A CA 1
ATOM 1922 C C . GLY A 1 263 ? -11.514 -2.187 15.922 1.00 97.00 263 GLY A C 1
ATOM 1923 O O . GLY A 1 263 ? -11.679 -1.682 14.815 1.00 97.00 263 GLY A O 1
ATOM 1924 N N . TYR A 1 264 ? -10.849 -1.557 16.893 1.00 97.12 264 TYR A N 1
ATOM 1925 C CA . TYR A 1 264 ? -10.132 -0.303 16.664 1.00 97.12 264 TYR A CA 1
ATOM 1926 C C . TYR A 1 264 ? -8.743 -0.566 16.086 1.00 97.12 264 TYR A C 1
ATOM 1928 O O . TYR A 1 264 ? -8.006 -1.401 16.609 1.00 97.12 264 TYR A O 1
ATOM 1936 N N . VAL A 1 265 ? -8.385 0.200 15.058 1.00 96.19 265 VAL A N 1
ATOM 1937 C CA . VAL A 1 265 ? -7.055 0.208 14.419 1.00 96.19 265 VAL A CA 1
ATOM 1938 C C . VAL A 1 265 ? -6.199 1.397 14.863 1.00 96.19 265 VAL A C 1
ATOM 1940 O O . VAL A 1 265 ? -5.024 1.493 14.528 1.00 96.19 265 VAL A O 1
ATOM 1943 N N . GLY A 1 266 ? -6.791 2.327 15.611 1.00 95.62 266 GLY A N 1
ATOM 1944 C CA . GLY A 1 266 ? -6.108 3.488 16.159 1.00 95.62 266 GLY A CA 1
ATOM 1945 C C . GLY A 1 266 ? -7.083 4.483 16.775 1.00 95.62 266 GLY A C 1
ATOM 1946 O O . GLY A 1 266 ? -8.302 4.331 16.683 1.00 95.62 266 GLY A O 1
ATOM 1947 N N . CYS A 1 267 ? -6.534 5.515 17.407 1.00 96.50 267 CYS A N 1
ATOM 1948 C CA . CYS A 1 267 ? -7.292 6.678 17.844 1.00 96.50 267 CYS A CA 1
ATOM 1949 C C . CYS A 1 267 ? -6.445 7.942 17.685 1.00 96.50 267 CYS A C 1
ATOM 1951 O O . CYS A 1 267 ? -5.227 7.908 17.868 1.00 96.50 267 CYS A O 1
ATOM 1953 N N . THR A 1 268 ? -7.090 9.043 17.311 1.00 96.00 268 THR A N 1
ATOM 1954 C CA . THR A 1 268 ? -6.437 10.348 17.168 1.00 96.00 268 THR A CA 1
ATOM 1955 C C . THR A 1 268 ? -6.234 11.023 18.527 1.00 96.00 268 THR A C 1
ATOM 1957 O O . THR A 1 268 ? -6.831 10.642 19.536 1.00 96.00 268 THR A O 1
ATOM 1960 N N . GLU A 1 269 ? -5.432 12.088 18.553 1.00 93.75 269 GLU A N 1
ATOM 1961 C CA . GLU A 1 269 ? -5.232 12.916 19.754 1.00 93.75 269 GLU A CA 1
ATOM 1962 C C . GLU A 1 269 ? -6.537 13.551 20.269 1.00 93.75 269 GLU A C 1
ATOM 1964 O O . GLU A 1 269 ? -6.673 13.792 21.465 1.00 93.75 269 GLU A O 1
ATOM 1969 N N . ASN A 1 270 ? -7.525 13.750 19.389 1.00 95.38 270 ASN A N 1
ATOM 1970 C CA . ASN A 1 270 ? -8.839 14.313 19.720 1.00 95.38 270 ASN A CA 1
ATOM 1971 C C . ASN A 1 270 ? -9.869 13.243 20.133 1.00 95.38 270 ASN A C 1
ATOM 1973 O O . ASN A 1 270 ? -11.074 13.497 20.112 1.00 95.38 270 ASN A O 1
ATOM 1977 N N . HIS A 1 271 ? -9.410 12.041 20.487 1.00 97.00 271 HIS A N 1
ATOM 1978 C CA . HIS A 1 271 ? -10.254 10.920 20.908 1.00 97.00 271 HIS A CA 1
ATOM 1979 C C . HIS A 1 271 ? -11.234 10.438 19.826 1.00 97.00 271 HIS A C 1
ATOM 1981 O O . HIS A 1 271 ? -12.336 9.980 20.129 1.00 97.00 271 HIS A O 1
ATOM 1987 N N . VAL A 1 272 ? -10.836 10.540 18.555 1.00 98.06 272 VAL A N 1
ATOM 1988 C CA . VAL A 1 272 ? -11.579 9.939 17.441 1.00 98.06 272 VAL A CA 1
ATOM 1989 C C . VAL A 1 272 ? -11.033 8.536 17.216 1.00 98.06 272 VAL A C 1
ATOM 1991 O O . VAL A 1 272 ? -9.896 8.380 16.764 1.00 98.06 272 VAL A O 1
ATOM 1994 N N . GLY A 1 273 ? -11.818 7.521 17.570 1.00 97.81 273 GLY A N 1
ATOM 1995 C CA . GLY A 1 273 ? -11.487 6.124 17.328 1.00 97.81 273 GLY A CA 1
ATOM 1996 C C . GLY A 1 273 ? -11.708 5.759 15.866 1.00 97.81 273 GLY A C 1
ATOM 1997 O O . GLY A 1 273 ? -12.693 6.164 15.251 1.00 97.81 273 GLY A O 1
ATOM 1998 N N . LEU A 1 274 ? -10.779 4.986 15.312 1.00 98.25 274 LEU A N 1
ATOM 1999 C CA . LEU A 1 274 ? -10.858 4.453 13.957 1.00 98.25 274 LEU A CA 1
ATOM 2000 C C . LEU A 1 274 ? -11.232 2.980 14.059 1.00 98.25 274 LEU A C 1
ATOM 2002 O O . LEU A 1 274 ? -10.420 2.160 14.496 1.00 98.25 274 LEU A O 1
ATOM 2006 N N . ARG A 1 275 ? -12.479 2.665 13.718 1.00 98.00 275 ARG A N 1
ATOM 2007 C CA . ARG A 1 275 ? -13.057 1.327 13.823 1.00 98.00 275 ARG A CA 1
ATOM 2008 C C . ARG A 1 275 ? -13.104 0.671 12.452 1.00 98.00 275 ARG A C 1
ATOM 2010 O O . ARG A 1 275 ? -13.504 1.310 11.486 1.00 98.00 275 ARG A O 1
ATOM 2017 N N . LEU A 1 276 ? -12.685 -0.583 12.374 1.00 98.38 276 LEU A N 1
ATOM 2018 C CA . LEU A 1 276 ? -12.628 -1.343 11.134 1.00 98.38 276 LEU A CA 1
ATOM 2019 C C . LEU A 1 276 ? -13.873 -2.220 10.976 1.00 98.38 276 LEU A C 1
ATOM 2021 O O . LEU A 1 276 ? -14.310 -2.853 11.936 1.00 98.38 276 LEU A O 1
ATOM 2025 N N . SER A 1 277 ? -14.400 -2.278 9.756 1.00 98.19 277 SER A N 1
ATOM 2026 C CA . SER A 1 277 ? -15.389 -3.257 9.321 1.00 98.19 277 SER A CA 1
ATOM 2027 C C . SER A 1 277 ? -14.909 -3.967 8.060 1.00 98.19 277 SER A C 1
ATOM 2029 O O . SER A 1 277 ? -14.369 -3.336 7.152 1.00 98.19 277 SER A O 1
ATOM 2031 N N . TYR A 1 278 ? -15.112 -5.275 8.020 1.00 97.88 278 TYR A N 1
ATOM 2032 C CA . TYR A 1 278 ? -14.867 -6.173 6.901 1.00 97.88 278 TYR A CA 1
ATOM 2033 C C . TYR A 1 278 ? -16.148 -6.564 6.143 1.00 97.88 278 TYR A C 1
ATOM 2035 O O . TYR A 1 278 ? -16.103 -7.420 5.251 1.00 97.88 278 TYR A O 1
ATOM 2043 N N . GLU A 1 279 ? -17.282 -5.995 6.554 1.00 96.75 279 GLU A N 1
ATOM 2044 C CA . GLU A 1 279 ? -18.606 -6.140 5.940 1.00 96.75 279 GLU A CA 1
ATOM 2045 C C . GLU A 1 279 ? -19.065 -4.809 5.313 1.00 96.75 279 GLU A C 1
ATOM 2047 O O . GLU A 1 279 ? -20.254 -4.586 5.083 1.00 96.75 279 GLU A O 1
ATOM 2052 N N . GLY A 1 280 ? -18.126 -3.885 5.080 1.00 93.00 280 GLY A N 1
ATOM 2053 C CA . GLY A 1 280 ? -18.414 -2.574 4.512 1.00 93.00 280 GLY A CA 1
ATOM 2054 C C . GLY A 1 280 ? -18.697 -2.621 3.008 1.00 93.00 280 GLY A C 1
ATOM 2055 O O . GLY A 1 280 ? -18.602 -3.671 2.373 1.00 93.00 280 GLY A O 1
ATOM 2056 N N . GLY A 1 281 ? -19.030 -1.456 2.440 1.00 91.62 281 GLY A N 1
ATOM 2057 C CA . GLY A 1 281 ? -19.241 -1.286 1.000 1.00 91.62 281 GLY A CA 1
ATOM 2058 C C . GLY A 1 281 ? -20.362 -2.172 0.455 1.00 91.62 281 GLY A C 1
ATOM 2059 O O . GLY A 1 281 ? -21.522 -1.995 0.835 1.00 91.62 281 GLY A O 1
ATOM 2060 N N . ASP A 1 282 ? -20.030 -3.112 -0.430 1.00 92.25 282 ASP A N 1
ATOM 2061 C CA . ASP A 1 282 ? -20.971 -4.103 -0.978 1.00 92.25 282 ASP A CA 1
ATOM 2062 C C . ASP A 1 282 ? -21.080 -5.410 -0.155 1.00 92.25 282 ASP A C 1
ATOM 2064 O O . ASP A 1 282 ? -21.782 -6.344 -0.552 1.00 92.25 282 ASP A O 1
ATOM 2068 N N . GLY A 1 283 ? -20.459 -5.450 1.029 1.00 93.62 283 GLY A N 1
ATOM 2069 C CA . GLY A 1 283 ? -20.578 -6.525 2.017 1.00 93.62 283 GLY A CA 1
ATOM 2070 C C . GLY A 1 283 ? -19.304 -7.343 2.236 1.00 93.62 283 GLY A C 1
ATOM 2071 O O . GLY A 1 283 ? -19.293 -8.217 3.104 1.00 93.62 283 GLY A O 1
ATOM 2072 N N . ASN A 1 284 ? -18.230 -7.092 1.486 1.00 95.31 284 ASN A N 1
ATOM 2073 C CA . ASN A 1 284 ? -16.919 -7.712 1.717 1.00 95.31 284 ASN A CA 1
ATOM 2074 C C . ASN A 1 284 ? -15.746 -6.704 1.689 1.00 95.31 284 ASN A C 1
ATOM 2076 O O . ASN A 1 284 ? -14.589 -7.132 1.806 1.00 95.31 284 ASN A O 1
ATOM 2080 N N . ASP A 1 285 ? -16.038 -5.406 1.546 1.00 97.19 285 ASP A N 1
ATOM 2081 C CA . ASP A 1 285 ? -15.046 -4.336 1.532 1.00 97.19 285 ASP A CA 1
ATOM 2082 C C . ASP A 1 285 ? -14.517 -4.056 2.941 1.00 97.19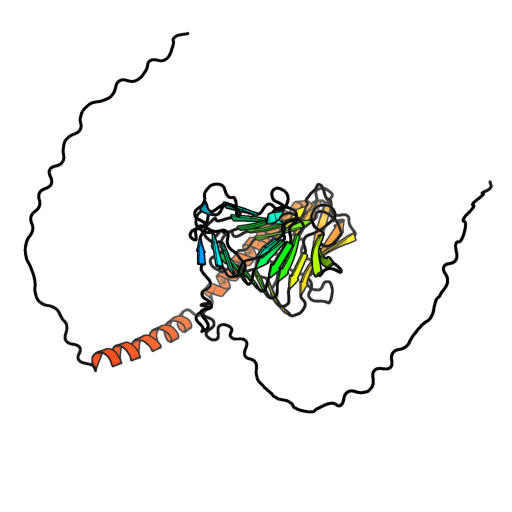 285 ASP A C 1
ATOM 2084 O O . ASP A 1 285 ? -15.169 -4.327 3.956 1.00 97.19 285 ASP A O 1
ATOM 2088 N N . ILE A 1 286 ? -13.324 -3.462 3.006 1.00 97.81 286 ILE A N 1
ATOM 2089 C CA . ILE A 1 286 ? -12.730 -3.028 4.270 1.00 97.81 286 ILE A CA 1
ATOM 2090 C C . ILE A 1 286 ? -12.898 -1.530 4.410 1.00 97.81 286 ILE A C 1
ATOM 2092 O O . ILE A 1 286 ? -12.281 -0.739 3.688 1.00 97.81 286 ILE A O 1
ATOM 2096 N N . VAL A 1 287 ? -13.719 -1.156 5.383 1.00 98.38 287 VAL A N 1
ATOM 2097 C CA . VAL A 1 287 ? -14.085 0.224 5.668 1.00 98.38 287 VAL A CA 1
ATOM 2098 C C . VAL A 1 287 ? -13.612 0.595 7.065 1.00 98.38 287 VAL A C 1
ATOM 2100 O O . VAL A 1 287 ? -13.787 -0.152 8.023 1.00 98.38 287 VAL A O 1
ATOM 2103 N N . ILE A 1 288 ? -13.023 1.779 7.186 1.00 98.44 288 ILE A N 1
ATOM 2104 C CA . ILE A 1 288 ? -12.724 2.413 8.464 1.00 98.44 288 ILE A CA 1
ATOM 2105 C C . ILE A 1 288 ? -13.780 3.480 8.718 1.00 98.44 288 ILE A C 1
ATOM 2107 O O . ILE A 1 288 ? -13.968 4.367 7.889 1.00 98.44 288 ILE A O 1
ATOM 2111 N N . SER A 1 289 ? -14.439 3.431 9.868 1.00 98.44 289 SER A N 1
ATOM 2112 C CA . SER A 1 289 ? -15.316 4.498 10.348 1.00 98.44 289 SER A CA 1
ATOM 2113 C C . SER A 1 289 ? -14.639 5.264 11.477 1.00 98.44 289 SER A C 1
ATOM 2115 O O . SER A 1 289 ? -14.144 4.657 12.432 1.00 98.44 289 SER A O 1
ATOM 2117 N N . ALA A 1 290 ? -14.644 6.588 11.385 1.00 98.50 290 ALA A N 1
ATOM 2118 C CA . ALA A 1 290 ? -14.228 7.465 12.465 1.00 98.50 290 ALA A CA 1
ATOM 2119 C C . ALA A 1 290 ? -15.416 7.739 13.395 1.00 98.50 290 ALA A C 1
ATOM 2121 O O . ALA A 1 290 ? -16.478 8.177 12.952 1.00 98.50 290 ALA A O 1
ATOM 2122 N N . GLU A 1 291 ? -15.249 7.518 14.694 1.00 98.00 291 GLU A N 1
ATOM 2123 C CA . GLU A 1 291 ? -16.286 7.780 15.692 1.00 98.00 291 GLU A CA 1
ATOM 2124 C C . GLU A 1 291 ? -15.715 8.485 16.918 1.00 98.00 291 GLU A C 1
ATOM 2126 O O . GLU A 1 291 ? -14.533 8.362 17.239 1.00 98.00 291 GLU A O 1
ATOM 2131 N N . GLN A 1 292 ? -16.558 9.246 17.616 1.00 98.19 292 GLN A N 1
ATOM 2132 C CA . GLN A 1 292 ? -16.152 9.816 18.891 1.00 98.19 292 GLN A CA 1
ATOM 2133 C C . GLN A 1 292 ? -16.009 8.682 19.903 1.00 98.19 292 GLN A C 1
ATOM 2135 O O . GLN A 1 292 ? -16.956 7.936 20.154 1.00 98.19 292 GLN A O 1
ATOM 2140 N N . THR A 1 293 ? -14.839 8.585 20.514 1.00 97.50 293 THR A N 1
ATOM 2141 C CA . THR A 1 293 ? -14.525 7.544 21.485 1.00 97.50 293 THR A CA 1
ATOM 2142 C C . THR A 1 293 ? -14.231 8.178 22.838 1.00 97.50 293 THR A C 1
ATOM 2144 O O . THR A 1 293 ? -13.775 9.320 22.934 1.00 97.50 293 THR A O 1
ATOM 2147 N N . ASP A 1 294 ? -14.532 7.444 23.908 1.00 97.31 294 ASP A N 1
ATOM 2148 C CA . ASP A 1 294 ? -14.174 7.866 25.256 1.00 97.31 294 ASP A CA 1
ATOM 2149 C C . ASP A 1 294 ? -12.637 7.996 25.386 1.00 97.31 294 ASP A C 1
ATOM 2151 O O . ASP A 1 294 ? -11.909 7.081 24.972 1.00 97.31 294 ASP A O 1
ATOM 2155 N N . PRO A 1 295 ? -12.115 9.090 25.974 1.00 97.06 295 PRO A N 1
ATOM 2156 C CA . PRO A 1 295 ? -10.676 9.307 26.104 1.00 97.06 295 PRO A CA 1
ATOM 2157 C C . PRO A 1 295 ? -9.921 8.152 26.773 1.00 97.06 295 PRO A C 1
ATOM 2159 O O . PRO A 1 295 ? -8.816 7.814 26.342 1.00 97.06 295 PRO A O 1
ATOM 2162 N N . ALA A 1 296 ? -10.506 7.515 27.797 1.00 96.81 296 ALA A N 1
ATOM 2163 C CA . ALA A 1 296 ? -9.872 6.402 28.498 1.00 96.81 296 ALA A CA 1
ATOM 2164 C C . ALA A 1 296 ? -9.775 5.161 27.605 1.00 96.81 296 ALA A C 1
ATOM 2166 O O . ALA A 1 296 ? -8.777 4.444 27.664 1.00 96.81 296 ALA A O 1
ATOM 2167 N N . THR A 1 297 ? -10.755 4.941 26.724 1.00 95.19 297 THR A N 1
ATOM 2168 C CA . THR A 1 297 ? -10.675 3.872 25.717 1.00 95.19 297 THR A CA 1
ATOM 2169 C C . THR A 1 297 ? -9.501 4.121 24.773 1.00 95.19 297 THR A C 1
ATOM 2171 O O . THR A 1 297 ? -8.666 3.234 24.607 1.00 95.19 297 THR A O 1
ATOM 2174 N N . CYS A 1 298 ? -9.364 5.338 24.235 1.00 94.75 298 CYS A N 1
ATOM 2175 C CA . CYS A 1 298 ? -8.253 5.696 23.345 1.00 94.75 298 CYS A CA 1
ATOM 2176 C C . CYS A 1 298 ? -6.872 5.542 23.996 1.00 94.75 298 CYS A C 1
ATOM 2178 O O . CYS A 1 298 ? -5.951 5.032 23.361 1.00 94.75 298 CYS A O 1
ATOM 2180 N N . LEU A 1 299 ? -6.736 5.915 25.272 1.00 95.19 299 LEU A N 1
ATOM 2181 C CA . LEU A 1 299 ? -5.504 5.732 26.051 1.00 95.19 299 LEU A CA 1
ATOM 2182 C C . LEU A 1 299 ? -5.093 4.257 26.182 1.00 95.19 299 LEU A C 1
ATOM 2184 O O . LEU A 1 299 ? -3.903 3.951 26.249 1.00 95.19 299 LEU A O 1
ATOM 2188 N N . LEU A 1 300 ? -6.064 3.341 26.214 1.00 94.75 300 LEU A N 1
ATOM 2189 C CA . LEU A 1 300 ? -5.818 1.908 26.368 1.00 94.75 300 LEU A CA 1
ATOM 2190 C C . LEU A 1 300 ? -5.567 1.188 25.037 1.00 94.75 300 LEU A C 1
ATOM 2192 O O . LEU A 1 300 ? -4.971 0.109 25.052 1.00 94.75 300 LEU A O 1
ATOM 2196 N N . LEU A 1 301 ? -5.976 1.759 23.898 1.00 91.81 301 LEU A N 1
ATOM 2197 C CA . LEU A 1 301 ? -5.888 1.094 22.593 1.00 91.81 301 LEU A CA 1
ATOM 2198 C C . LEU A 1 301 ? -4.479 0.595 22.241 1.00 91.81 301 LEU A C 1
ATOM 2200 O O . LEU A 1 301 ? -4.375 -0.585 21.908 1.00 91.81 301 LEU A O 1
ATOM 2204 N N . PRO A 1 302 ? -3.388 1.377 22.383 1.00 89.69 302 PRO A N 1
ATOM 2205 C CA . PRO A 1 302 ? -2.053 0.882 22.040 1.00 89.69 302 PRO A CA 1
ATOM 2206 C C . PRO A 1 302 ? -1.623 -0.325 22.883 1.00 89.69 302 PRO A C 1
ATOM 2208 O O . PRO A 1 302 ? -0.949 -1.230 22.393 1.00 89.69 302 PRO A O 1
ATOM 2211 N N . ALA A 1 303 ? -2.012 -0.359 24.162 1.00 89.81 303 ALA A N 1
ATOM 2212 C CA . ALA A 1 303 ? -1.705 -1.478 25.047 1.00 89.81 303 ALA A CA 1
ATOM 2213 C C . ALA A 1 303 ? -2.547 -2.713 24.696 1.00 89.81 303 ALA A C 1
ATOM 2215 O O . ALA A 1 303 ? -2.015 -3.819 24.609 1.00 89.81 303 ALA A O 1
ATOM 2216 N N . VAL A 1 304 ? -3.847 -2.523 24.449 1.00 89.69 304 VAL A N 1
ATOM 2217 C CA . VAL A 1 304 ? -4.762 -3.595 24.036 1.00 89.69 304 VAL A CA 1
ATOM 2218 C C . VAL A 1 304 ? -4.325 -4.198 22.703 1.00 89.69 304 VAL A C 1
ATOM 2220 O O . VAL A 1 304 ? -4.318 -5.419 22.568 1.00 89.69 304 VAL A O 1
ATOM 2223 N N . GLN A 1 305 ? -3.913 -3.367 21.748 1.00 87.38 305 GLN A N 1
ATOM 2224 C CA . GLN A 1 305 ? -3.455 -3.806 20.437 1.00 87.38 305 GLN A CA 1
ATOM 2225 C C . GLN A 1 305 ? -2.208 -4.693 20.548 1.00 87.38 305 GLN A C 1
ATOM 2227 O O . GLN A 1 305 ? -2.239 -5.826 20.076 1.00 87.38 305 GLN A O 1
ATOM 2232 N N . LYS A 1 306 ? -1.185 -4.275 21.306 1.00 87.56 306 LYS A N 1
ATOM 2233 C CA . LYS A 1 306 ? 0.014 -5.104 21.548 1.00 87.56 306 LYS A CA 1
ATOM 2234 C C . LYS A 1 306 ? -0.301 -6.456 22.189 1.00 87.56 306 LYS A C 1
ATOM 2236 O O . LYS A 1 306 ? 0.316 -7.465 21.856 1.00 87.56 306 LYS A O 1
ATOM 2241 N N . VAL A 1 307 ? -1.259 -6.496 23.118 1.00 89.81 307 VAL A N 1
ATOM 2242 C CA . VAL A 1 307 ? -1.690 -7.758 23.741 1.00 89.81 307 VAL A CA 1
ATOM 2243 C C . VAL A 1 307 ? -2.402 -8.655 22.726 1.00 89.81 307 VAL A C 1
ATOM 2245 O O . VAL A 1 307 ? -2.169 -9.864 22.720 1.00 89.81 307 VAL A O 1
ATOM 2248 N N . ARG A 1 308 ? -3.242 -8.087 21.851 1.00 86.25 308 ARG A N 1
ATOM 2249 C CA . ARG A 1 308 ? -3.933 -8.838 20.792 1.00 86.25 308 ARG A CA 1
ATOM 2250 C C . ARG A 1 308 ? -2.965 -9.380 19.747 1.00 86.25 308 ARG A C 1
ATOM 2252 O O . ARG A 1 308 ? -3.074 -10.553 19.403 1.00 86.25 308 ARG A O 1
ATOM 2259 N N . GLU A 1 309 ? -2.005 -8.573 19.308 1.00 84.00 309 GLU A N 1
ATOM 2260 C CA . GLU A 1 309 ? -0.929 -8.986 18.399 1.00 84.00 309 GLU A CA 1
ATOM 2261 C C . GLU A 1 309 ? -0.132 -10.155 19.000 1.00 84.00 309 GLU A C 1
ATOM 2263 O O . GLU A 1 309 ? 0.032 -11.200 18.367 1.00 84.00 309 GLU A O 1
ATOM 2268 N N . ALA A 1 310 ? 0.281 -10.042 20.267 1.00 84.88 310 ALA A N 1
ATOM 2269 C CA . ALA A 1 310 ? 0.990 -11.116 20.962 1.00 84.88 310 ALA A CA 1
ATOM 2270 C C . ALA A 1 310 ? 0.144 -12.400 21.083 1.00 84.88 310 ALA A C 1
ATOM 2272 O O . ALA A 1 310 ? 0.643 -13.501 20.844 1.00 84.88 310 ALA A O 1
ATOM 2273 N N . ALA A 1 311 ? -1.144 -12.275 21.415 1.00 85.50 311 ALA A N 1
ATOM 2274 C CA . ALA A 1 311 ? -2.054 -13.415 21.523 1.00 85.50 311 ALA A CA 1
ATOM 2275 C C . ALA A 1 311 ? -2.301 -14.100 20.167 1.00 85.50 311 ALA A C 1
ATOM 2277 O O . ALA A 1 311 ? -2.340 -15.330 20.093 1.00 85.50 311 ALA A O 1
ATOM 2278 N N . ALA A 1 312 ? -2.432 -13.325 19.089 1.00 82.44 312 ALA A N 1
ATOM 2279 C CA . ALA A 1 312 ? -2.591 -13.855 17.741 1.00 82.44 312 ALA A CA 1
ATOM 2280 C C . ALA A 1 312 ? -1.353 -14.655 17.304 1.00 82.44 312 ALA A C 1
ATOM 2282 O O . ALA A 1 312 ? -1.495 -15.782 16.827 1.00 82.44 312 ALA A O 1
ATOM 2283 N N . ARG A 1 313 ? -0.144 -14.145 17.580 1.00 80.12 313 ARG A N 1
ATOM 2284 C CA . ARG A 1 313 ? 1.117 -14.852 17.295 1.00 80.12 313 ARG A CA 1
ATOM 2285 C C . ARG A 1 313 ? 1.229 -16.182 18.047 1.00 80.12 313 ARG A C 1
ATOM 2287 O O . ARG A 1 313 ? 1.607 -17.193 17.457 1.00 80.12 313 ARG A O 1
ATOM 2294 N N . LEU A 1 314 ? 0.827 -16.223 19.321 1.00 84.06 314 LEU A N 1
ATOM 2295 C CA . LEU A 1 314 ? 0.808 -17.470 20.101 1.00 84.06 314 LEU A CA 1
ATOM 2296 C C . LEU A 1 314 ? -0.171 -18.509 19.530 1.00 84.06 314 LEU A C 1
ATOM 2298 O O . LEU A 1 314 ? 0.134 -19.703 19.519 1.00 84.06 314 LEU A O 1
ATOM 2302 N N . ASN A 1 315 ? -1.327 -18.075 19.018 1.00 80.81 315 ASN A N 1
ATOM 2303 C CA . ASN A 1 315 ? -2.302 -18.974 18.396 1.00 80.81 315 ASN A CA 1
ATOM 2304 C C . ASN A 1 315 ? -1.790 -19.585 17.084 1.00 80.81 315 ASN A C 1
ATOM 2306 O O . ASN A 1 315 ? -2.075 -20.754 16.812 1.00 80.81 315 ASN A O 1
ATOM 2310 N N . VAL A 1 316 ? -1.035 -18.825 16.286 1.00 76.81 316 VAL A N 1
ATOM 2311 C CA . VAL A 1 316 ? -0.393 -19.338 15.065 1.00 76.81 316 VAL A CA 1
ATOM 2312 C C . VAL A 1 316 ? 0.640 -20.407 15.422 1.00 76.81 316 VAL A C 1
ATOM 2314 O O . VAL A 1 316 ? 0.572 -21.512 14.884 1.00 76.81 316 VAL A O 1
ATOM 2317 N N . GLN A 1 317 ? 1.512 -20.140 16.401 1.00 76.19 317 GLN A N 1
ATOM 2318 C CA . GLN A 1 317 ? 2.509 -21.117 16.849 1.00 76.19 317 GLN A CA 1
ATOM 2319 C C . GLN A 1 317 ? 1.855 -22.412 17.352 1.00 76.19 317 GLN A C 1
ATOM 2321 O O . GLN A 1 317 ? 2.234 -23.505 16.939 1.00 76.19 317 GLN A O 1
ATOM 2326 N N . ALA A 1 318 ? 0.793 -22.303 18.155 1.00 77.44 318 ALA A N 1
ATOM 2327 C CA . ALA A 1 318 ? 0.074 -23.467 18.668 1.00 77.44 318 ALA A CA 1
ATOM 2328 C C . ALA A 1 318 ? -0.602 -24.307 17.567 1.00 77.44 318 ALA A C 1
ATOM 2330 O O . ALA A 1 318 ? -0.819 -25.506 17.755 1.00 77.44 318 ALA A O 1
ATOM 2331 N N . ARG A 1 319 ? -0.970 -23.702 16.428 1.00 79.69 319 ARG A N 1
ATOM 2332 C CA . ARG A 1 319 ? -1.470 -24.441 15.257 1.00 79.69 319 ARG A CA 1
ATOM 2333 C C . ARG A 1 319 ? -0.341 -25.163 14.531 1.00 79.69 319 ARG A C 1
ATOM 2335 O O . ARG A 1 319 ? -0.545 -26.310 14.142 1.00 79.69 319 ARG A O 1
ATOM 2342 N N . ILE A 1 320 ? 0.822 -24.525 14.391 1.00 74.75 320 ILE A N 1
ATOM 2343 C CA . ILE A 1 320 ? 2.013 -25.136 13.787 1.00 74.75 320 ILE A CA 1
ATOM 2344 C C . ILE A 1 320 ? 2.454 -26.355 14.605 1.00 74.75 320 ILE A C 1
ATOM 2346 O O . ILE A 1 320 ? 2.625 -27.432 14.044 1.00 74.75 320 ILE A O 1
ATOM 2350 N N . ASP A 1 321 ? 2.517 -26.231 15.931 1.00 77.44 321 ASP A N 1
ATOM 2351 C CA . ASP A 1 321 ? 2.938 -27.322 16.823 1.00 77.44 321 ASP A CA 1
ATOM 2352 C C . ASP A 1 321 ? 1.958 -28.512 16.826 1.00 77.44 321 ASP A C 1
ATOM 2354 O O . ASP A 1 321 ? 2.327 -29.641 17.152 1.00 77.44 321 ASP A O 1
ATOM 2358 N N . LYS A 1 322 ? 0.690 -28.270 16.465 1.00 76.38 322 LYS A N 1
ATOM 2359 C CA . LYS A 1 322 ? -0.358 -29.297 16.361 1.00 76.38 322 LYS A CA 1
ATOM 2360 C C . LYS A 1 322 ? -0.457 -29.939 14.982 1.00 76.38 322 LYS A C 1
ATOM 2362 O O . LYS A 1 322 ? -1.231 -30.889 14.837 1.00 76.38 322 LYS A O 1
ATOM 2367 N N . LEU A 1 323 ? 0.288 -29.468 13.981 1.00 71.44 323 LEU A N 1
ATOM 2368 C CA . LEU A 1 323 ? 0.409 -30.206 12.729 1.00 71.44 323 LEU A CA 1
ATOM 2369 C C . LEU A 1 323 ? 1.111 -31.532 13.053 1.00 71.44 323 LEU A C 1
ATOM 2371 O O . LEU A 1 323 ? 2.226 -31.514 13.576 1.00 71.44 323 LEU A O 1
ATOM 2375 N N . PRO A 1 324 ? 0.470 -32.691 12.815 1.00 69.81 324 PRO A N 1
ATOM 2376 C CA . PRO A 1 324 ? 1.050 -33.974 13.168 1.00 69.81 324 PRO A CA 1
ATOM 2377 C C . PRO A 1 324 ? 2.348 -34.156 12.385 1.00 69.81 324 PRO A C 1
ATOM 2379 O O . PRO A 1 324 ? 2.334 -34.459 11.193 1.00 69.81 324 PRO A O 1
ATOM 2382 N N . LEU A 1 325 ? 3.476 -34.012 13.084 1.00 57.66 325 LEU A N 1
ATOM 2383 C CA . LEU A 1 325 ? 4.824 -34.213 12.548 1.00 57.66 325 LEU A CA 1
ATOM 2384 C C . LEU A 1 325 ? 4.962 -35.587 11.857 1.00 57.66 325 LEU A C 1
ATOM 2386 O O . LEU A 1 325 ? 5.750 -35.752 10.932 1.00 57.66 325 LEU A O 1
ATOM 2390 N N . ALA A 1 326 ? 4.131 -36.556 12.257 1.00 55.78 326 ALA A N 1
ATOM 2391 C CA . ALA A 1 326 ? 4.047 -37.887 11.667 1.00 55.78 326 ALA A CA 1
ATOM 2392 C C . ALA A 1 326 ? 3.561 -37.908 10.201 1.00 55.78 326 ALA A C 1
ATOM 2394 O O . ALA A 1 326 ? 4.040 -38.737 9.434 1.00 55.78 326 ALA A O 1
ATOM 2395 N N . ALA A 1 327 ? 2.681 -36.994 9.770 1.00 56.78 327 ALA A N 1
ATOM 2396 C CA . ALA A 1 327 ? 2.174 -36.991 8.391 1.00 56.78 327 ALA A CA 1
ATOM 2397 C C . ALA A 1 327 ? 3.195 -36.427 7.381 1.00 56.78 327 ALA A C 1
ATOM 2399 O O . ALA A 1 327 ? 3.229 -36.850 6.227 1.00 56.78 327 ALA A O 1
ATOM 2400 N N . ALA A 1 328 ? 4.065 -35.511 7.820 1.00 54.69 328 ALA A N 1
ATOM 2401 C CA . ALA A 1 328 ? 5.089 -34.904 6.967 1.00 54.69 328 ALA A CA 1
ATOM 2402 C C . ALA A 1 328 ? 6.290 -35.837 6.710 1.00 54.69 328 ALA A C 1
ATOM 2404 O O . ALA A 1 328 ? 6.906 -35.779 5.647 1.00 54.69 328 ALA A O 1
ATOM 2405 N N . VAL A 1 329 ? 6.610 -36.736 7.649 1.00 53.66 329 VAL A N 1
ATOM 2406 C CA . VAL A 1 329 ? 7.712 -37.702 7.482 1.00 53.66 329 VAL A CA 1
ATOM 2407 C C . VAL A 1 329 ? 7.314 -38.863 6.561 1.00 53.66 329 VAL A C 1
ATOM 2409 O O . VAL A 1 329 ? 8.149 -39.363 5.808 1.00 53.66 329 VAL A O 1
ATOM 2412 N N . GLU A 1 330 ? 6.044 -39.270 6.550 1.00 52.69 330 GLU A N 1
ATOM 2413 C CA . GLU A 1 330 ? 5.608 -40.427 5.757 1.00 52.69 330 GLU A CA 1
ATOM 2414 C C . GLU A 1 330 ? 5.508 -40.120 4.248 1.00 52.69 330 GLU A C 1
ATOM 2416 O O . GLU A 1 330 ? 5.821 -40.980 3.423 1.00 52.69 330 GLU A O 1
ATOM 2421 N N . GLN A 1 331 ? 5.191 -38.876 3.862 1.00 51.47 331 GLN A N 1
ATOM 2422 C CA . GLN A 1 331 ? 5.121 -38.478 2.447 1.00 51.47 331 GLN A CA 1
ATOM 2423 C C . GLN A 1 331 ? 6.488 -38.133 1.821 1.00 51.47 331 GLN A C 1
ATOM 2425 O O . GLN A 1 331 ? 6.673 -38.339 0.623 1.00 51.47 331 GLN A O 1
ATOM 2430 N N . GLY A 1 332 ? 7.477 -37.691 2.609 1.00 48.81 332 GLY A N 1
ATOM 2431 C CA . GLY A 1 332 ? 8.826 -37.370 2.109 1.00 48.81 332 GLY A CA 1
ATOM 2432 C C . GLY A 1 332 ? 9.786 -38.566 2.000 1.00 48.81 332 GLY A C 1
ATOM 2433 O O . GLY A 1 332 ? 10.709 -38.555 1.183 1.00 48.81 332 GLY A O 1
ATOM 2434 N N . VAL A 1 333 ? 9.577 -39.627 2.789 1.00 49.91 333 VAL A N 1
ATOM 2435 C CA . VAL A 1 333 ? 10.468 -40.808 2.804 1.00 49.91 333 VAL A CA 1
ATOM 2436 C C . VAL A 1 333 ? 10.028 -41.885 1.800 1.00 49.91 333 VAL A C 1
ATOM 2438 O O . VAL A 1 333 ? 10.853 -42.677 1.338 1.00 49.91 333 VAL A O 1
ATOM 2441 N N . ALA A 1 334 ? 8.759 -41.898 1.382 1.00 48.84 334 ALA A N 1
ATOM 2442 C CA . ALA A 1 334 ? 8.274 -42.867 0.399 1.00 48.84 334 ALA A CA 1
ATOM 2443 C C . ALA A 1 334 ? 8.836 -42.625 -1.019 1.00 48.84 334 ALA A C 1
ATOM 2445 O O . ALA A 1 334 ? 9.185 -43.587 -1.703 1.00 48.84 334 ALA A O 1
ATOM 2446 N N . GLN A 1 335 ? 9.023 -41.369 -1.450 1.00 51.59 335 GLN A N 1
ATOM 2447 C CA . GLN A 1 335 ? 9.534 -41.072 -2.801 1.00 51.59 335 GLN A CA 1
ATOM 2448 C C . GLN A 1 335 ? 11.045 -41.293 -2.980 1.00 51.59 335 GLN A C 1
ATOM 2450 O O . GLN A 1 335 ? 11.505 -41.533 -4.095 1.00 51.59 335 GLN A O 1
ATOM 2455 N N . THR A 1 336 ? 11.843 -41.271 -1.910 1.00 50.25 336 THR A N 1
ATOM 2456 C CA . THR A 1 336 ? 13.293 -41.519 -2.013 1.00 50.25 336 THR A CA 1
ATOM 2457 C C . THR A 1 336 ? 13.657 -43.001 -1.937 1.00 50.25 336 THR A C 1
ATOM 2459 O O . THR A 1 336 ? 14.722 -43.391 -2.420 1.00 50.25 336 THR A O 1
ATOM 2462 N N . ARG A 1 337 ? 12.781 -43.864 -1.406 1.00 46.00 337 ARG A N 1
ATOM 2463 C CA . ARG A 1 337 ? 13.095 -45.293 -1.259 1.00 46.00 337 ARG A CA 1
ATOM 2464 C C . ARG A 1 337 ? 12.962 -46.088 -2.563 1.00 46.00 337 ARG A C 1
ATOM 2466 O O . ARG A 1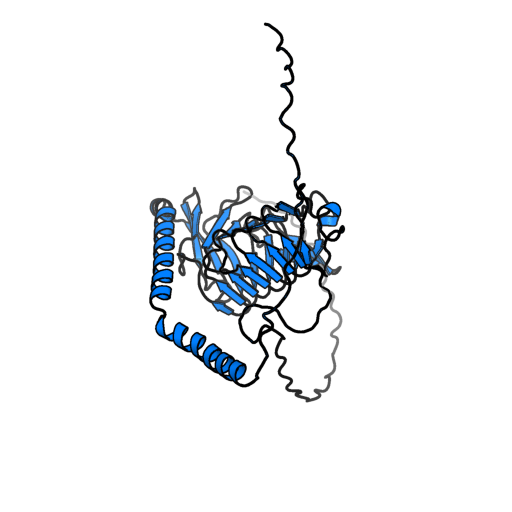 337 ? 13.732 -47.026 -2.752 1.00 46.00 337 ARG A O 1
ATOM 2473 N N . GLU A 1 338 ? 12.086 -45.688 -3.487 1.00 52.19 338 GLU A N 1
ATOM 2474 C CA . GLU A 1 338 ? 12.005 -46.328 -4.813 1.00 52.19 338 GLU A CA 1
ATOM 2475 C C . GLU A 1 338 ? 13.087 -45.836 -5.787 1.00 52.19 338 GLU A C 1
ATOM 2477 O O . GLU A 1 338 ? 13.705 -46.652 -6.473 1.00 52.19 338 GLU A O 1
ATOM 2482 N N . HIS A 1 339 ? 13.431 -44.543 -5.788 1.00 50.84 339 HIS A N 1
ATOM 2483 C CA . HIS A 1 339 ? 14.508 -44.041 -6.654 1.00 50.84 339 HIS A CA 1
ATOM 2484 C C . HIS A 1 339 ? 15.906 -44.552 -6.259 1.00 50.84 339 HIS A C 1
ATOM 2486 O O . HIS A 1 339 ? 16.746 -44.771 -7.133 1.00 50.84 339 HIS A O 1
ATOM 2492 N N . ILE A 1 340 ? 16.157 -44.834 -4.975 1.00 47.19 340 ILE A N 1
ATOM 2493 C CA . ILE A 1 340 ? 17.430 -45.433 -4.532 1.00 47.19 340 ILE A CA 1
ATOM 2494 C C . ILE A 1 340 ? 17.505 -46.936 -4.862 1.00 47.19 340 ILE A C 1
ATOM 2496 O O . ILE A 1 340 ? 18.599 -47.459 -5.088 1.00 47.19 340 ILE A O 1
ATOM 2500 N N . LEU A 1 341 ? 16.373 -47.642 -4.957 1.00 47.66 341 LEU A N 1
ATOM 2501 C CA . LEU A 1 341 ? 16.361 -49.054 -5.360 1.00 47.66 341 LEU A CA 1
ATOM 2502 C C . LEU A 1 341 ? 16.526 -49.238 -6.878 1.00 47.66 341 LEU A C 1
ATOM 2504 O O . LEU A 1 341 ? 17.205 -50.177 -7.293 1.00 47.66 341 LEU A O 1
ATOM 2508 N N . LEU A 1 342 ? 16.033 -48.306 -7.701 1.00 51.75 342 LEU A N 1
ATOM 2509 C CA . LEU A 1 342 ? 16.256 -48.311 -9.156 1.00 51.75 342 LEU A CA 1
ATOM 2510 C C . LEU A 1 342 ? 17.697 -47.946 -9.561 1.00 51.75 342 LEU A C 1
ATOM 2512 O O . LEU A 1 342 ? 18.218 -48.494 -10.532 1.00 51.75 342 LEU A O 1
ATOM 2516 N N . ALA A 1 343 ? 18.396 -47.114 -8.783 1.00 46.94 343 ALA A N 1
ATOM 2517 C CA . ALA A 1 343 ? 19.797 -46.768 -9.050 1.00 46.94 343 ALA A CA 1
ATOM 2518 C C . ALA A 1 343 ? 20.791 -47.919 -8.779 1.00 46.94 343 ALA A C 1
ATOM 2520 O O . ALA A 1 343 ? 21.936 -47.860 -9.220 1.00 46.94 343 ALA A O 1
ATOM 2521 N N . ARG A 1 344 ? 20.374 -48.988 -8.084 1.00 46.72 344 ARG A N 1
ATOM 2522 C CA . ARG A 1 344 ? 21.241 -50.140 -7.772 1.00 46.72 344 ARG A CA 1
ATOM 2523 C C . ARG A 1 344 ? 21.173 -51.271 -8.804 1.00 46.72 344 ARG A C 1
ATOM 2525 O O . ARG A 1 344 ? 21.974 -52.198 -8.723 1.00 46.72 344 ARG A O 1
ATOM 2532 N N . GLN A 1 345 ? 20.248 -51.201 -9.764 1.00 49.75 345 GLN A N 1
ATOM 2533 C CA . GLN A 1 345 ? 20.049 -52.235 -10.791 1.00 49.75 345 GLN A CA 1
ATOM 2534 C C . GLN A 1 345 ? 20.688 -51.885 -12.146 1.00 49.75 345 GLN A C 1
ATOM 2536 O O . GLN A 1 345 ? 20.774 -52.738 -13.027 1.00 49.75 345 GLN A O 1
ATOM 2541 N N . ILE A 1 346 ? 21.203 -50.661 -12.292 1.00 48.38 346 ILE A N 1
ATOM 2542 C CA . ILE A 1 346 ? 22.002 -50.234 -13.441 1.00 48.38 346 ILE A CA 1
ATOM 2543 C C . ILE A 1 346 ? 23.451 -50.142 -12.961 1.00 48.38 346 ILE A C 1
ATOM 2545 O O . ILE A 1 346 ? 23.820 -49.222 -12.237 1.00 48.38 346 ILE A O 1
ATOM 2549 N N . GLY A 1 347 ? 24.263 -51.141 -13.309 1.00 46.59 347 GLY A N 1
ATOM 2550 C CA . GLY A 1 347 ? 25.682 -51.198 -12.964 1.00 46.59 347 GLY A CA 1
ATOM 2551 C C . GLY A 1 347 ? 26.470 -50.073 -13.628 1.00 46.59 347 GLY A C 1
ATOM 2552 O O . GLY A 1 347 ? 27.009 -50.254 -14.716 1.00 46.59 347 GLY A O 1
ATOM 2553 N N . VAL A 1 348 ? 26.546 -48.917 -12.970 1.00 45.75 348 VAL A N 1
ATOM 2554 C CA . VAL A 1 348 ? 27.459 -47.838 -13.347 1.00 45.75 348 VAL A CA 1
ATOM 2555 C C . VAL A 1 348 ? 28.805 -48.106 -12.662 1.00 45.75 348 VAL A C 1
ATOM 2557 O O . VAL A 1 348 ? 28.863 -48.113 -11.430 1.00 45.75 348 VAL A O 1
ATOM 2560 N N . PRO A 1 349 ? 29.888 -48.371 -13.413 1.00 40.84 349 PRO A N 1
ATOM 2561 C CA . PRO A 1 349 ? 31.206 -48.565 -12.828 1.00 40.84 349 PRO A CA 1
ATOM 2562 C C . PRO A 1 349 ? 31.703 -47.271 -12.172 1.00 40.84 349 PRO A C 1
ATOM 2564 O O . PRO A 1 349 ? 31.742 -46.207 -12.788 1.00 40.84 349 PRO A O 1
ATOM 2567 N N . SER A 1 350 ? 32.088 -47.399 -10.903 1.00 40.09 350 SER A N 1
ATOM 2568 C CA . SER A 1 350 ? 32.764 -46.373 -10.110 1.00 40.09 350 SER A CA 1
ATOM 2569 C C . SER A 1 350 ? 34.108 -46.021 -10.744 1.00 40.09 350 SER A C 1
ATOM 2571 O O . SER A 1 350 ? 35.026 -46.839 -10.750 1.00 40.09 350 SER A O 1
ATOM 2573 N N . ALA A 1 351 ? 34.233 -44.798 -11.256 1.00 43.16 351 ALA A N 1
ATOM 2574 C CA . ALA A 1 351 ? 35.507 -44.214 -11.653 1.00 43.16 351 ALA A CA 1
ATOM 2575 C C . ALA A 1 351 ? 36.239 -43.692 -10.407 1.00 43.16 351 ALA A C 1
ATOM 2577 O O . ALA A 1 351 ? 36.188 -42.513 -10.066 1.00 43.16 351 ALA A O 1
ATOM 2578 N N . THR A 1 352 ? 36.918 -44.599 -9.718 1.00 46.47 352 THR A N 1
ATOM 2579 C CA . THR A 1 352 ? 38.007 -44.283 -8.795 1.00 46.47 352 THR A CA 1
ATOM 2580 C C . THR A 1 352 ? 39.209 -45.058 -9.289 1.00 46.47 352 THR A C 1
ATOM 2582 O O . THR A 1 352 ? 39.230 -46.268 -9.110 1.00 46.47 352 THR A O 1
ATOM 2585 N N . ASP A 1 353 ? 40.121 -44.381 -9.988 1.00 36.12 353 ASP A N 1
ATOM 2586 C CA . ASP A 1 353 ? 41.571 -44.582 -9.880 1.00 36.12 353 ASP A CA 1
ATOM 2587 C C . ASP A 1 353 ? 42.331 -43.684 -10.870 1.00 36.12 353 ASP A C 1
ATOM 2589 O O . ASP A 1 353 ? 42.058 -43.669 -12.067 1.00 36.12 353 ASP A O 1
ATOM 2593 N N . GLY A 1 354 ? 43.342 -42.982 -10.346 1.00 35.34 354 GLY A N 1
ATOM 2594 C CA . GLY A 1 354 ? 44.524 -42.581 -11.111 1.00 35.34 354 GLY A CA 1
ATOM 2595 C C . GLY A 1 354 ? 44.616 -41.120 -11.559 1.00 35.34 354 GLY A C 1
ATOM 2596 O O . GLY A 1 354 ? 44.200 -40.783 -12.659 1.00 35.34 354 GLY A O 1
ATOM 2597 N N . ALA A 1 355 ? 45.280 -40.282 -10.755 1.00 40.97 355 ALA A N 1
ATOM 2598 C CA . ALA A 1 355 ? 46.554 -39.652 -11.143 1.00 40.97 355 ALA A CA 1
ATOM 2599 C C . ALA A 1 355 ? 47.033 -38.676 -10.054 1.00 40.97 355 ALA A C 1
ATOM 2601 O O . ALA A 1 355 ? 46.552 -37.552 -9.917 1.00 40.97 355 ALA A O 1
ATOM 2602 N N . ALA A 1 356 ? 48.024 -39.130 -9.290 1.00 41.03 356 ALA A N 1
ATOM 2603 C CA . ALA A 1 356 ? 49.014 -38.259 -8.678 1.00 41.03 356 ALA A CA 1
ATOM 2604 C C . ALA A 1 356 ? 49.847 -37.574 -9.779 1.00 41.03 356 ALA A C 1
ATOM 2606 O O . ALA A 1 356 ? 50.062 -38.172 -10.828 1.00 41.03 356 ALA A O 1
ATOM 2607 N N . GLU A 1 357 ? 50.318 -36.347 -9.536 1.00 34.62 357 GLU A N 1
ATOM 2608 C CA . GLU A 1 357 ? 51.746 -36.003 -9.377 1.00 34.62 357 GLU A CA 1
ATOM 2609 C C . GLU A 1 357 ? 52.031 -34.521 -9.721 1.00 34.62 357 GLU A C 1
ATOM 2611 O O . GLU A 1 357 ? 51.703 -34.022 -10.791 1.00 34.62 357 GLU A O 1
ATOM 2616 N N . THR A 1 358 ? 52.785 -33.874 -8.824 1.00 36.25 358 THR A N 1
ATOM 2617 C CA . THR A 1 358 ? 53.706 -32.736 -9.053 1.00 36.25 358 THR A CA 1
ATOM 2618 C C . THR A 1 358 ? 53.170 -31.327 -9.357 1.00 36.25 358 THR A C 1
ATOM 2620 O O . THR A 1 358 ? 52.840 -30.998 -10.486 1.00 36.25 358 THR A O 1
ATOM 2623 N N . ALA A 1 359 ? 53.322 -30.416 -8.383 1.00 42.12 359 ALA A N 1
ATOM 2624 C CA . ALA A 1 359 ? 54.167 -29.216 -8.535 1.00 42.12 359 ALA A CA 1
ATOM 2625 C C . ALA A 1 359 ? 54.347 -28.483 -7.189 1.00 42.12 359 ALA A C 1
ATOM 2627 O O . ALA A 1 359 ? 53.451 -27.814 -6.680 1.00 42.12 359 ALA A O 1
ATOM 2628 N N . LYS A 1 360 ? 55.555 -28.593 -6.622 1.00 43.59 360 LYS A N 1
ATOM 2629 C CA . LYS A 1 360 ? 56.081 -27.704 -5.577 1.00 43.59 360 LYS A CA 1
ATOM 2630 C C . LYS A 1 360 ? 56.351 -26.328 -6.195 1.00 43.59 360 LYS A C 1
ATOM 2632 O O . LYS A 1 360 ? 57.218 -26.218 -7.056 1.00 43.59 360 LYS A O 1
ATOM 2637 N N . GLY A 1 361 ? 55.671 -25.291 -5.715 1.00 41.47 361 GLY A N 1
ATOM 2638 C CA . GLY A 1 361 ? 55.938 -23.894 -6.058 1.00 41.47 361 GLY A CA 1
ATOM 2639 C C . GLY A 1 361 ? 56.006 -23.037 -4.799 1.00 41.47 361 GLY A C 1
ATOM 2640 O O . GLY A 1 361 ? 54.992 -22.589 -4.282 1.00 41.47 361 GLY A O 1
ATOM 2641 N N . THR A 1 362 ? 57.214 -22.845 -4.282 1.00 41.75 362 THR A N 1
ATOM 2642 C CA . THR A 1 362 ? 57.548 -21.938 -3.180 1.00 41.75 362 THR A CA 1
ATOM 2643 C C . THR A 1 362 ? 57.430 -20.478 -3.623 1.00 41.75 362 THR A C 1
ATOM 2645 O O . THR A 1 362 ? 58.293 -19.999 -4.359 1.00 41.75 362 THR A O 1
ATOM 2648 N N . THR A 1 363 ? 56.431 -19.742 -3.133 1.00 43.97 363 THR A N 1
ATOM 2649 C CA . THR A 1 363 ? 56.407 -18.271 -3.203 1.00 43.97 363 THR A CA 1
ATOM 2650 C C . THR A 1 363 ? 56.723 -17.655 -1.845 1.00 43.97 363 THR A C 1
ATOM 2652 O O . THR A 1 363 ? 56.025 -17.828 -0.850 1.00 43.97 363 THR A O 1
ATOM 2655 N N . LYS A 1 364 ? 57.852 -16.955 -1.855 1.00 49.12 364 LYS A N 1
ATOM 2656 C CA . LYS A 1 364 ? 58.532 -16.226 -0.791 1.00 49.12 364 LYS A CA 1
ATOM 2657 C C . LYS A 1 364 ? 57.766 -14.935 -0.468 1.00 49.12 364 LYS A C 1
ATOM 2659 O O . LYS A 1 364 ? 57.611 -14.095 -1.349 1.00 49.12 364 LYS A O 1
ATOM 2664 N N . LEU A 1 365 ? 57.321 -14.771 0.780 1.00 46.19 365 LEU A N 1
ATOM 2665 C CA . LEU A 1 365 ? 56.835 -13.488 1.305 1.00 46.19 365 LEU A CA 1
ATOM 2666 C C . LEU A 1 365 ? 57.992 -12.473 1.393 1.00 46.19 365 LEU A C 1
ATOM 2668 O O . LEU A 1 365 ? 59.042 -12.816 1.944 1.00 46.19 365 LEU A O 1
ATOM 2672 N N . PRO A 1 366 ? 57.816 -11.219 0.940 1.00 63.00 366 PRO A N 1
ATOM 2673 C CA . PRO A 1 366 ? 58.648 -10.109 1.378 1.00 63.00 366 PRO A CA 1
ATOM 2674 C C . PRO A 1 366 ? 58.099 -9.462 2.662 1.00 63.00 366 PRO A C 1
ATOM 2676 O O . PRO A 1 366 ? 56.918 -9.139 2.778 1.00 63.00 366 PRO A O 1
ATOM 2679 N N . SER A 1 367 ? 59.010 -9.282 3.616 1.00 51.53 367 SER A N 1
ATOM 2680 C CA . SER A 1 367 ? 58.865 -8.560 4.884 1.00 51.53 367 SER A CA 1
ATOM 2681 C C . SER A 1 367 ? 58.511 -7.068 4.712 1.00 51.53 367 SER A C 1
ATOM 2683 O O . SER A 1 367 ? 58.791 -6.485 3.662 1.00 51.53 367 SER A O 1
ATOM 2685 N N . PRO A 1 368 ? 57.949 -6.421 5.752 1.00 55.19 368 PRO A N 1
ATOM 2686 C CA . PRO A 1 368 ? 57.416 -5.062 5.679 1.00 55.19 368 PRO A CA 1
ATOM 2687 C C . PRO A 1 368 ? 58.522 -4.002 5.773 1.00 55.19 368 PRO A C 1
ATOM 2689 O O . PRO A 1 368 ? 59.463 -4.135 6.554 1.00 55.19 368 PRO A O 1
ATOM 2692 N N . THR A 1 369 ? 58.400 -2.923 4.996 1.00 53.00 369 THR A N 1
ATOM 2693 C CA . THR A 1 369 ? 59.325 -1.778 5.016 1.00 53.00 369 THR A CA 1
ATOM 2694 C C . THR A 1 369 ? 58.590 -0.508 5.467 1.00 53.00 369 THR A C 1
ATOM 2696 O O . THR A 1 369 ? 57.776 0.027 4.727 1.00 53.00 369 THR A O 1
ATOM 2699 N N . THR A 1 370 ? 58.922 -0.075 6.690 1.00 56.84 370 THR A N 1
ATOM 2700 C CA . THR A 1 370 ? 59.097 1.313 7.186 1.00 56.84 370 THR A CA 1
ATOM 2701 C C . THR A 1 370 ? 57.893 2.287 7.247 1.00 56.84 370 THR A C 1
ATOM 2703 O O . THR A 1 370 ? 57.151 2.435 6.281 1.00 56.84 370 THR A O 1
ATOM 2706 N N . PRO A 1 371 ? 57.721 3.031 8.367 1.00 55.62 371 PRO A N 1
ATOM 2707 C CA . PRO A 1 371 ? 56.602 3.953 8.573 1.00 55.62 371 PRO A CA 1
ATOM 2708 C C . PRO A 1 371 ? 56.837 5.337 7.944 1.00 55.62 371 PRO A C 1
ATOM 2710 O O . PRO A 1 371 ? 57.930 5.899 8.022 1.00 55.62 371 PRO A O 1
ATOM 2713 N N . ILE A 1 372 ? 55.776 5.915 7.374 1.00 58.75 372 ILE A N 1
ATOM 2714 C CA . ILE A 1 372 ? 55.752 7.290 6.861 1.00 58.75 372 ILE A CA 1
ATOM 2715 C C . ILE A 1 372 ? 55.346 8.257 7.983 1.00 58.75 372 ILE A C 1
ATOM 2717 O O . ILE A 1 372 ? 54.295 8.133 8.607 1.00 58.75 372 ILE A O 1
ATOM 2721 N N . SER A 1 373 ? 56.230 9.228 8.203 1.00 59.16 373 SER A N 1
ATOM 2722 C CA . SER A 1 373 ? 56.089 10.443 9.010 1.00 59.16 373 SER A CA 1
ATOM 2723 C C . SER A 1 373 ? 54.828 11.250 8.667 1.00 59.16 373 SER A C 1
ATOM 2725 O O . SER A 1 373 ? 54.599 11.577 7.505 1.00 59.16 373 SER A O 1
ATOM 2727 N N . GLY A 1 374 ? 54.056 11.646 9.684 1.00 52.31 374 GLY A N 1
ATOM 2728 C CA . GLY A 1 374 ? 52.867 12.494 9.538 1.00 52.31 374 GLY A CA 1
ATOM 2729 C C . GLY A 1 374 ? 53.154 13.991 9.314 1.00 52.31 374 GLY A C 1
ATOM 2730 O O . GLY A 1 374 ? 54.284 14.447 9.508 1.00 52.31 374 GLY A O 1
ATOM 2731 N N . PRO A 1 375 ? 52.129 14.787 8.953 1.00 67.19 375 PRO A N 1
ATOM 2732 C CA . PRO A 1 375 ? 52.175 16.242 9.016 1.00 67.19 375 PRO A CA 1
ATOM 2733 C C . PRO A 1 375 ? 51.703 16.787 10.377 1.00 67.19 375 PRO A C 1
ATOM 2735 O O . PRO A 1 375 ? 50.753 16.320 11.000 1.00 67.19 375 PRO A O 1
ATOM 2738 N N . LYS A 1 376 ? 52.428 17.811 10.817 1.00 59.06 376 LYS A N 1
ATOM 2739 C CA . LYS A 1 376 ? 52.351 18.545 12.086 1.00 59.06 376 LYS A CA 1
ATOM 2740 C C . LYS A 1 376 ? 51.115 19.472 12.135 1.00 59.06 376 LYS A C 1
ATOM 2742 O O . LYS A 1 376 ? 50.906 20.202 11.169 1.00 59.06 376 LYS A O 1
ATOM 2747 N N . PRO A 1 377 ? 50.349 19.537 13.240 1.00 67.75 377 PRO A N 1
ATOM 2748 C CA . PRO A 1 377 ? 49.291 20.535 13.404 1.00 67.75 377 PRO A CA 1
ATOM 2749 C C . PRO A 1 377 ? 49.869 21.929 13.734 1.00 67.75 377 PRO A C 1
ATOM 2751 O O . PRO A 1 377 ? 50.900 22.019 14.418 1.00 67.75 377 PRO A O 1
ATOM 2754 N N . PRO A 1 378 ? 49.235 23.027 13.282 1.00 68.75 378 PRO A N 1
ATOM 2755 C CA . PRO A 1 378 ? 49.634 24.376 13.664 1.00 68.75 378 PRO A CA 1
ATOM 2756 C C . PRO A 1 378 ? 49.346 24.643 15.149 1.00 68.75 378 PRO A C 1
ATOM 2758 O O . PRO A 1 378 ? 48.346 24.200 15.713 1.00 68.75 378 PRO A O 1
ATOM 2761 N N . LYS A 1 379 ? 50.274 25.362 15.786 1.00 67.44 379 LYS A N 1
ATOM 2762 C CA . LYS A 1 379 ? 50.167 25.846 17.164 1.00 67.44 379 LYS A CA 1
ATOM 2763 C C . LYS A 1 379 ? 49.310 27.118 17.205 1.00 67.44 379 LYS A C 1
ATOM 2765 O O . LYS A 1 379 ? 49.609 28.017 16.433 1.00 67.44 379 LYS A O 1
ATOM 2770 N N . LYS A 1 380 ? 48.380 27.126 18.170 1.00 65.38 380 LYS A N 1
ATOM 2771 C CA . LYS A 1 380 ? 47.703 28.239 18.872 1.00 65.38 380 LYS A CA 1
ATOM 2772 C C . LYS A 1 380 ? 47.241 29.449 18.067 1.00 65.38 380 LYS A C 1
ATOM 2774 O O . LYS A 1 380 ? 48.106 30.225 17.618 1.00 65.38 380 LYS A O 1
#

pLDDT: mean 78.96, std 22.74, range [29.86, 98.56]

Foldseek 3Di:
DDDDDDDDDDDDDDDDDDDDDDDDDDDDDDPPPDPPPPPDDPPPPPDPDDDDPPVAAEKEFQDDPQELQQLVRIPVSGRAAQSHEYEFDDAARHEQECPVDVVSLEGHYEEYEFEDQHEYEYEANGAYEYAEYEYAAQGEYAYANYHYEYAEYYYDPNHANYEYHCAAYEYEYAYYAAAARYEYEWEDQAQAAWDWDQDPVRDTDTDTHHRHTHAYEYQEAEENYAYAYDYPPPDDDDAFGKDQRYHHNHDYDDDYQLQPAQRFRAADPQQWTWTWHCLPDVTRTIMTGTHRHDPVVRVCNVVSSVVRNVVSVVVVVVVVVPPPPVVVVVVVVVVVVVVVVVVVVDDDDDPDDDDDDDDDDDDDDDDDDDDDDDDDDDDD

Radius of gyration: 30.0 Å; chains: 1; bounding box: 96×96×64 Å

Secondary structure (DSSP, 8-state):
-----------------------------------------SSSSS----S-----EEEEB--SS-BTT-GGGBTTSS---TTEEEEE-TT-EEEE-TTT-GGGGEEE-S-EEE-TT-EEEE-TT-EEE-SEEEE-TT-EEEEES-EEE-SEEEE-TT-SS-EEEEES-EEE-SEEEE-TT-EEEEEESSSEEPEEEE-TTS-EEEE-STTEE-EEEEEEEEE-SEEEEEE-TT--PPTT-EEEEEEEEEEEEE--TT--TT-EEEE-TT-EEEEEEEEETTTTEEEEEEEE--HHHHHHHHHHHHHHHHHHHHHHHHHHHTS-HHHHHHHHHHHHHHHHHHTTSS-----------------PPPPP--PPPPPPPPP-